Protein AF-A0A521B0H2-F1 (afdb_monomer)

Sequence (520 aa):
MITGFISCTPTTQNNRTFANNPVVAHRGAWKKYKLPQNSIASLKHAIELNCTGAEFDVRITADSVLIVTHDKDYHDLLIVETTYQELAKHKLANGELLPTLKDYLLAGMENNKGTGLVCEIKPTRNKELNLKMAEKTIQLVKELKAEPYIHSYISFGYDILKKIVEIDATAKTQYLNGNKTPQQLKEDGIWGLDYHFNIFKRNPEWIKSAKDLGLSLNAWTVNKPDDMDWLLANDFDYITTDEPELLFTRIAASPVKDGYKLVWSDEFNYRGKPDSTKWGYAYGFIANREDQYYTDSLKNVRVQGGHLIIETHKEEIANKDYGNPDLLKKSWMKYAAERKTAAYTSGRVNTKNLASWKYGRIEVRAKLPRGVGLWPAIWMLGDNRKEVGWPECGEIDIMEHVGFNPDSVFATIHTKAYNHMKGTHKGKKIFIDRPYDTFNVFALEWTPEKMDFLLNGIVYNQILNENKTTAEWPFDQKFYLIINTAVGGMLGGKKGIDNSVFPQQMLVDYVRVFQKENDF

Mean predicted aligned error: 5.27 Å

InterPro domains:
  IPR000757 Beta-glucanase-like, N-terminal domain [PF00722] (339-492)
  IPR000757 Beta-glucanase-like, N-terminal domain [PS51762] (234-519)
  IPR013320 Concanavalin A-like lectin/glucanase domain superfamily [SSF49899] (254-518)
  IPR017946 PLC-like phosphodiesterase, TIM beta/alpha-barrel domain superfamily [G3DSA:3.20.20.190] (20-251)
  IPR017946 PLC-like phosphodiesterase, TIM beta/alpha-barrel domain superfamily [SSF51695] (23-247)
  IPR030395 Glycerophosphodiester phosphodiesterase domain [PF03009] (26-245)
  IPR030395 Glycerophosphodiester phosphodiesterase domain [PS51704] (21-251)
  IPR050546 Glycosyl Hydrolase Family 16 [PTHR10963] (254-516)

Nearest PDB structures (foldseek):
  7wwc-assembly1_A  TM=9.677E-01  e=1.174E-65  Pedobacter sp.
  6xof-assembly1_A  TM=9.248E-01  e=3.982E-33  uncultured bacterium
  6xqf-assembly1_A  TM=9.145E-01  e=1.123E-32  uncultured bacterium
  2hyk-assembly1_A  TM=9.112E-01  e=6.038E-27  Nocardiopsis sp. F96
  6t2r-assembly1_AAA  TM=8.942E-01  e=4.310E-23  Bacteroides caccae

pLDDT: mean 95.18, std 10.18, range [31.7, 98.94]

Foldseek 3Di:
DDDDDDDDDPPPPPQAAAQQDQEEAQLALCDVVVFDRVDLVSLVVCLVVSGQEYEWEWDAACVGFIFTDDDCAAPNHRRVDHDLVVQQVDAGPVRHGGGTPLNSLVSLVPPGRHYAYEYEYEDDPDLVVLLVRLVVNVVSCVVVVSVSRHPAYEYCDPSSQLSNCVVPVPGAYEYEDLPDALVRCLVSSHQAYAYALVSCVVVVVSLVVNVVSNHAFEHDADEDLVSLLVCVQSPHSHYYYNCSVVSVVSCVLHCVVVQWHFDDKDQLPDWFAPDPLAKDWDAFDDAQLFQATEDRDCQQFIRDDRWTKGKKFQDKDAQPLAPPPVQCVPPRRVSRRPDRIGRMYITKMKRQVNDWFAFFKKKWWKQDWAWQQKKWWKKKWANCCVPPNPPLRKIWTLWIDANVCPFKIKTWIGFLQADVVVPRIDMDMDGHDNSNPDIWMWMWGDDLFWIFTDINSDGDDIDGPVPVDSRRPVRRHIIMIMTIMTGAGPPNCPPHTDNVRPTIIMIISMITTIDHPVRD

Secondary structure (DSSP, 8-state):
---------------PPPPSS-EEETTSS-TTTTPPTT-HHHHHHHHHTT-SEEEEEEEE-TT--EEE-SSSEETTEEGGGS-HHHHTTS--TTS----BHHHHHHHHHTT-SS-EEEEEE---S-HHHHHHHHHHHHHHHHHHT-GGGEEEEEES-HHHHHHHHHH-TTS-EEE-SS-S-HHHHHHTT--EEEEEHHHHHH-THHHHHHHHTT-EEEEE---SHHHHHHHHHTT-S-EEES-HHHHHHHHHHSGGGGT-EEEEEE---S-BS--TTT-EE--B--STTBSEEE---TTTEEEETTEEEEEEEEEEEE-TTTT-HHHHT-TTTHHHHH-SEEEEEE-EEE-TTT--BSSEEEEEEEEPPPSTTEEEEEEEEETTHHHH-TTTT-EEEEEE--TTSTTEEEEEEE-SSS-GGGT--EEEEEE-S-TTTS-EEEEEEE-SSEEEEEETTEEEEEEE--S--TTT-TTSS-EEEEEEEEEBHHHHTBTB--GGG-SEEEEEEEEEEEE-GGG-

Organism: Saccharicrinis carchari (NCBI:txid1168039)

Radius of gyration: 29.37 Å; Cα contacts (8 Å, |Δi|>4): 1249; chains: 1; bounding box: 71×37×113 Å

Solvent-accessible surface area (backbone atoms only — not comparable to full-atom values): 26850 Å² total; per-residue (Å²): 138,86,83,79,83,83,79,80,74,79,80,75,76,72,80,65,62,57,30,97,54,39,38,23,13,44,26,6,43,10,61,92,74,71,44,47,66,39,32,68,68,6,39,51,44,17,44,75,70,47,21,21,21,25,28,36,32,34,40,53,23,52,74,70,47,51,28,35,40,82,63,72,46,58,95,90,38,49,33,63,78,34,43,59,76,65,55,44,72,52,54,44,91,84,68,45,60,60,36,36,44,67,58,47,53,53,57,57,59,55,94,50,79,25,34,16,37,28,41,28,48,62,63,62,96,46,64,70,58,32,47,50,49,38,52,52,49,56,49,51,34,58,76,69,66,39,61,72,44,50,56,32,41,32,27,69,32,65,68,32,51,49,48,42,38,72,78,36,77,82,56,42,26,27,43,35,73,67,86,68,55,52,68,59,35,56,76,70,67,40,40,24,43,33,22,46,50,69,56,45,73,76,38,58,66,48,58,57,49,20,56,78,70,72,33,46,40,34,28,36,78,50,76,47,70,72,59,46,53,51,41,56,54,68,67,47,61,32,41,27,12,57,43,50,70,57,50,54,53,48,49,75,72,37,63,51,72,79,56,35,38,65,76,48,74,47,57,34,82,51,76,46,68,65,58,71,79,55,38,43,74,46,72,42,55,82,58,69,74,38,48,30,28,27,38,78,47,69,78,16,27,25,20,52,93,39,16,38,37,35,25,32,38,77,42,82,43,80,37,89,44,40,70,34,68,74,37,54,72,34,82,92,43,21,69,44,14,72,35,65,54,26,61,21,35,12,18,31,42,25,15,69,100,57,48,64,46,41,61,26,36,45,39,37,32,33,23,41,53,66,36,35,8,32,26,42,38,38,31,33,37,27,69,54,33,89,80,65,29,86,41,51,20,26,36,42,35,50,35,37,37,33,30,80,48,70,47,42,38,36,32,39,40,32,20,62,62,20,21,73,94,79,72,44,44,55,65,44,71,47,83,42,81,60,42,61,82,40,76,43,37,40,24,35,40,34,53,94,58,35,37,38,32,25,53,72,86,42,74,76,37,76,47,69,51,81,80,79,36,60,47,71,48,40,60,96,46,45,30,20,48,37,42,38,48,48,32,30,26,79,64,22,24,74,84,42,66,53,77,83,50,55,66,33,45,34,38,32,44,35,40,43,33,27,34,40,88,87,53,113

Structure (mmCIF, N/CA/C/O backbone):
data_AF-A0A521B0H2-F1
#
_entry.id   AF-A0A521B0H2-F1
#
loop_
_atom_site.group_PDB
_atom_site.id
_atom_site.type_symbol
_atom_site.label_atom_id
_atom_site.label_alt_id
_atom_site.label_comp_id
_atom_site.label_asym_id
_atom_site.label_entity_id
_atom_site.label_seq_id
_atom_site.pdbx_PDB_ins_code
_atom_site.Cartn_x
_atom_site.Cartn_y
_atom_site.Cartn_z
_atom_site.occupancy
_atom_site.B_iso_or_equiv
_atom_site.auth_seq_id
_atom_site.auth_comp_id
_atom_site.auth_asym_id
_atom_site.auth_atom_id
_atom_site.pdbx_PDB_model_num
ATOM 1 N N . MET A 1 1 ? 5.768 0.826 73.396 1.00 37.94 1 MET A N 1
ATOM 2 C CA . MET A 1 1 ? 5.661 1.361 72.023 1.00 37.94 1 MET A CA 1
ATOM 3 C C . MET A 1 1 ? 5.958 0.226 71.065 1.00 37.94 1 MET A C 1
ATOM 5 O O . MET A 1 1 ? 7.092 -0.224 71.024 1.00 37.94 1 MET A O 1
ATOM 9 N N . ILE A 1 2 ? 4.935 -0.290 70.386 1.00 34.56 2 ILE A N 1
ATOM 10 C CA . ILE A 1 2 ? 5.081 -1.297 69.331 1.00 34.56 2 ILE A CA 1
ATOM 11 C C . ILE A 1 2 ? 5.014 -0.519 68.019 1.00 34.56 2 ILE A C 1
ATOM 13 O O . ILE A 1 2 ? 3.960 -0.003 67.657 1.00 34.56 2 ILE A O 1
ATOM 17 N N . THR A 1 3 ? 6.155 -0.350 67.361 1.00 35.28 3 THR A N 1
ATOM 18 C CA . THR A 1 3 ? 6.260 0.280 66.044 1.00 35.28 3 THR A CA 1
ATOM 19 C C . THR A 1 3 ? 6.033 -0.784 64.975 1.00 35.28 3 THR A C 1
ATOM 21 O O . THR A 1 3 ? 6.891 -1.625 64.720 1.00 35.28 3 THR A O 1
ATOM 24 N N . GLY A 1 4 ? 4.840 -0.775 64.378 1.00 31.70 4 GLY A N 1
ATOM 25 C CA . GLY A 1 4 ? 4.515 -1.593 63.213 1.00 31.70 4 GLY A CA 1
ATOM 26 C C . GLY A 1 4 ? 5.148 -1.010 61.951 1.00 31.70 4 GLY A C 1
ATOM 27 O O . GLY A 1 4 ? 4.923 0.153 61.622 1.00 31.70 4 GLY A O 1
ATOM 28 N N . PHE A 1 5 ? 5.931 -1.820 61.241 1.00 34.66 5 PHE A N 1
ATOM 29 C CA . PHE A 1 5 ? 6.388 -1.507 59.891 1.00 34.66 5 PHE A CA 1
ATOM 30 C C . PHE A 1 5 ? 5.260 -1.806 58.900 1.00 34.66 5 PHE A C 1
ATOM 32 O O . PHE A 1 5 ? 4.890 -2.961 58.694 1.00 34.66 5 PHE A O 1
ATOM 39 N N . ILE A 1 6 ? 4.717 -0.759 58.281 1.00 38.28 6 ILE A N 1
ATOM 40 C CA . ILE A 1 6 ? 3.845 -0.879 57.113 1.00 38.28 6 ILE A CA 1
ATOM 41 C C . ILE A 1 6 ? 4.751 -1.188 55.918 1.00 38.28 6 ILE A C 1
ATOM 43 O O . ILE A 1 6 ? 5.475 -0.323 55.429 1.00 38.28 6 ILE A O 1
ATOM 47 N N . SER A 1 7 ? 4.741 -2.443 55.474 1.00 32.25 7 SER A N 1
ATOM 48 C CA . SER A 1 7 ? 5.319 -2.836 54.191 1.00 32.25 7 SER A CA 1
ATOM 49 C C . SER A 1 7 ? 4.354 -2.411 53.082 1.00 32.25 7 SER A C 1
ATOM 51 O O . SER A 1 7 ? 3.336 -3.061 52.850 1.00 32.25 7 SER A O 1
ATOM 53 N N . CYS A 1 8 ? 4.653 -1.297 52.410 1.00 38.31 8 CYS A N 1
ATOM 54 C CA . CYS A 1 8 ? 4.081 -1.017 51.096 1.00 38.31 8 CYS A CA 1
ATOM 55 C C . CYS A 1 8 ? 4.701 -2.001 50.102 1.00 38.31 8 CYS A C 1
ATOM 57 O O . CYS A 1 8 ? 5.859 -1.863 49.711 1.00 38.31 8 CYS A O 1
ATOM 59 N N . THR A 1 9 ? 3.932 -3.008 49.705 1.00 36.78 9 THR A N 1
ATOM 60 C CA . THR A 1 9 ? 4.243 -3.809 48.524 1.00 36.78 9 THR A CA 1
ATOM 61 C C . THR A 1 9 ? 4.000 -2.940 47.286 1.00 36.78 9 THR A C 1
ATOM 63 O O . THR A 1 9 ? 2.923 -2.355 47.166 1.00 36.78 9 THR A O 1
ATOM 66 N N . PRO A 1 10 ? 4.967 -2.806 46.362 1.00 40.50 10 PRO A N 1
ATOM 67 C CA . PRO A 1 10 ? 4.698 -2.174 45.083 1.00 40.50 10 PRO A CA 1
ATOM 68 C C . PRO A 1 10 ? 3.719 -3.073 44.325 1.00 40.50 10 PRO A C 1
ATOM 70 O O . PRO A 1 10 ? 3.994 -4.250 44.088 1.00 40.50 10 PRO A O 1
ATOM 73 N N . THR A 1 11 ? 2.557 -2.530 43.969 1.00 37.88 11 THR A N 1
ATOM 74 C CA . THR A 1 11 ? 1.654 -3.140 42.997 1.00 37.88 11 THR A CA 1
ATOM 75 C C . THR A 1 11 ? 2.430 -3.297 41.698 1.00 37.88 11 THR A C 1
ATOM 77 O O . THR A 1 11 ? 2.681 -2.332 40.980 1.00 37.88 11 THR A O 1
ATOM 80 N N . THR A 1 12 ? 2.848 -4.522 41.396 1.00 39.00 12 THR A N 1
ATOM 81 C CA . THR A 1 12 ? 3.334 -4.888 40.073 1.00 39.00 12 THR A CA 1
ATOM 82 C C . THR A 1 12 ? 2.192 -4.620 39.099 1.00 39.00 12 THR A C 1
ATOM 84 O O . THR A 1 12 ? 1.225 -5.383 39.049 1.00 39.00 12 THR A O 1
ATOM 87 N N . GLN A 1 13 ? 2.258 -3.510 38.364 1.00 46.47 13 GLN A N 1
ATOM 88 C CA . GLN A 1 13 ? 1.492 -3.346 37.137 1.00 46.47 13 GLN A CA 1
ATOM 89 C C . GLN A 1 13 ? 1.837 -4.551 36.260 1.00 46.47 13 GLN A C 1
ATOM 91 O O . GLN A 1 13 ? 2.956 -4.669 35.761 1.00 46.47 13 GLN A O 1
ATOM 96 N N . ASN A 1 14 ? 0.904 -5.497 36.145 1.00 48.44 14 ASN A N 1
ATOM 97 C CA . ASN A 1 14 ? 0.989 -6.567 35.164 1.00 48.44 14 ASN A CA 1
ATOM 98 C C . ASN A 1 14 ? 0.938 -5.896 33.789 1.00 48.44 14 ASN A C 1
ATOM 100 O O . ASN A 1 14 ? -0.146 -5.658 33.259 1.00 48.44 14 ASN A O 1
ATOM 104 N N . ASN A 1 15 ? 2.102 -5.543 33.242 1.00 62.94 15 ASN A N 1
ATOM 105 C CA . ASN A 1 15 ? 2.231 -5.006 31.894 1.00 62.94 15 ASN A CA 1
ATOM 106 C C . ASN A 1 15 ? 1.891 -6.123 30.908 1.00 62.94 15 ASN A C 1
ATOM 108 O O . ASN A 1 15 ? 2.761 -6.856 30.438 1.00 62.94 15 ASN A O 1
ATOM 112 N N . ARG A 1 16 ? 0.592 -6.289 30.650 1.00 86.06 16 ARG A N 1
ATOM 113 C CA . ARG A 1 16 ? 0.080 -7.159 29.600 1.00 86.06 16 ARG A CA 1
ATOM 114 C C . ARG A 1 16 ? 0.576 -6.624 28.261 1.00 86.06 16 ARG A C 1
ATOM 116 O O . ARG A 1 16 ? 0.457 -5.435 27.978 1.00 86.06 16 ARG A O 1
ATOM 123 N N . THR A 1 17 ? 1.116 -7.509 27.439 1.00 90.81 17 THR A N 1
ATOM 124 C CA . THR A 1 17 ? 1.479 -7.206 26.057 1.00 90.81 17 THR A CA 1
ATOM 125 C C . THR A 1 17 ? 0.397 -7.733 25.121 1.00 90.81 17 THR A C 1
ATOM 127 O O . THR A 1 17 ? -0.136 -8.825 25.322 1.00 90.81 17 THR A O 1
ATOM 130 N N . PHE A 1 18 ? 0.043 -6.940 24.110 1.00 96.88 18 PHE A N 1
ATOM 131 C CA . PHE A 1 18 ? -0.877 -7.376 23.063 1.00 96.88 18 PHE A CA 1
ATOM 132 C C . PHE A 1 18 ? -0.144 -8.176 21.984 1.00 96.88 18 PHE A C 1
ATOM 134 O O . PHE A 1 18 ? 1.089 -8.202 21.931 1.00 96.88 18 PHE A O 1
ATOM 141 N N . ALA A 1 19 ? -0.907 -8.863 21.137 1.00 97.44 19 ALA A N 1
ATOM 142 C CA . ALA A 1 19 ? -0.367 -9.669 20.058 1.00 97.44 19 ALA A CA 1
ATOM 143 C C . ALA A 1 19 ? 0.476 -8.804 19.108 1.00 97.44 19 ALA A C 1
ATOM 145 O O . ALA A 1 19 ? 0.102 -7.683 18.763 1.00 97.44 19 ALA A O 1
ATOM 146 N N . ASN A 1 20 ? 1.620 -9.339 18.677 1.00 95.94 20 ASN A N 1
ATOM 147 C CA . ASN A 1 20 ? 2.580 -8.613 17.847 1.00 95.94 20 ASN A CA 1
ATOM 148 C C . ASN A 1 20 ? 2.198 -8.668 16.358 1.00 95.94 20 ASN A C 1
ATOM 150 O O . ASN A 1 20 ? 2.823 -9.374 15.567 1.00 95.94 20 ASN A O 1
ATOM 154 N N . ASN A 1 21 ? 1.108 -8.001 15.996 1.00 97.62 21 ASN A N 1
ATOM 155 C CA . ASN A 1 21 ? 0.643 -7.821 14.622 1.00 97.62 21 ASN A CA 1
ATOM 156 C C . ASN A 1 21 ? -0.171 -6.521 14.521 1.00 97.62 21 ASN A C 1
ATOM 158 O O . ASN A 1 21 ? -0.636 -6.046 15.549 1.00 97.62 21 ASN A O 1
ATOM 162 N N . PRO A 1 22 ? -0.396 -5.959 13.323 1.00 98.38 22 PRO A N 1
ATOM 163 C CA . PRO A 1 22 ? -1.164 -4.722 13.188 1.00 98.38 22 PRO A CA 1
ATOM 164 C C . PRO A 1 22 ? -2.688 -4.936 13.113 1.00 98.38 22 PRO A C 1
ATOM 166 O O . PRO A 1 22 ? -3.421 -4.005 12.800 1.00 98.38 22 PRO A O 1
ATOM 169 N N . VAL A 1 23 ? -3.212 -6.150 13.317 1.00 98.88 23 VAL A N 1
ATOM 170 C CA . VAL A 1 23 ? -4.608 -6.469 12.968 1.00 98.88 23 VAL A CA 1
ATOM 171 C C . VAL A 1 23 ? -5.577 -6.020 14.059 1.00 98.88 23 VAL A C 1
ATOM 173 O O . VAL A 1 23 ? -5.600 -6.601 15.148 1.00 98.88 23 VAL A O 1
ATOM 176 N N . VAL A 1 24 ? -6.438 -5.054 13.736 1.00 98.94 24 VAL A N 1
ATOM 177 C CA . VAL A 1 24 ? -7.597 -4.679 14.555 1.00 98.94 24 VAL A CA 1
ATOM 178 C C . VAL A 1 24 ? -8.874 -5.161 13.861 1.00 98.94 24 VAL A C 1
ATOM 180 O O . VAL A 1 24 ? -9.204 -4.725 12.757 1.00 98.94 24 VAL A O 1
ATOM 183 N N . ALA A 1 25 ? -9.596 -6.089 14.487 1.00 98.88 25 ALA A N 1
ATOM 184 C CA . ALA A 1 25 ? -10.850 -6.611 13.949 1.00 98.88 25 ALA A CA 1
ATOM 185 C C . ALA A 1 25 ? -11.993 -5.615 14.210 1.00 98.88 25 ALA A C 1
ATOM 187 O O . ALA A 1 25 ? -12.415 -5.451 15.356 1.00 98.88 25 ALA A O 1
ATOM 188 N N . HIS A 1 26 ? -12.477 -4.951 13.159 1.00 98.88 26 HIS A N 1
ATOM 189 C CA . HIS A 1 26 ? -13.553 -3.956 13.217 1.00 98.88 26 HIS A CA 1
ATOM 190 C C . HIS A 1 26 ? -14.870 -4.618 13.634 1.00 98.88 26 HIS A C 1
ATOM 192 O O . HIS A 1 26 ? -15.390 -5.477 12.918 1.00 98.88 26 HIS A O 1
ATOM 198 N N . ARG A 1 27 ? -15.410 -4.227 14.794 1.00 98.81 27 ARG A N 1
ATOM 199 C CA . ARG A 1 27 ? -16.610 -4.809 15.427 1.00 98.81 27 ARG A CA 1
ATOM 200 C C . ARG A 1 27 ? -16.477 -6.310 15.712 1.00 98.81 27 ARG A C 1
ATOM 202 O O . ARG A 1 27 ? -17.464 -7.061 15.664 1.00 98.81 27 ARG A O 1
ATOM 209 N N . GLY A 1 28 ? -15.248 -6.755 15.981 1.00 98.75 28 GLY A N 1
ATOM 210 C CA . GLY A 1 28 ? -14.848 -8.159 16.103 1.00 98.75 28 GLY A CA 1
ATOM 211 C C . GLY A 1 28 ? -14.683 -8.878 14.755 1.00 98.75 28 GLY A C 1
ATOM 212 O O . GLY A 1 28 ? -14.897 -8.320 13.685 1.00 98.75 28 GLY A O 1
ATOM 213 N N . ALA A 1 29 ? -14.303 -10.156 14.777 1.00 98.62 29 ALA A N 1
ATOM 214 C CA . ALA A 1 29 ? -14.132 -10.962 13.567 1.00 98.62 29 ALA A CA 1
ATOM 215 C C . ALA A 1 29 ? -15.486 -11.527 13.105 1.00 98.62 29 ALA A C 1
ATOM 217 O O . ALA A 1 29 ? -15.819 -12.686 13.344 1.00 98.62 29 ALA A O 1
ATOM 218 N N . TRP A 1 30 ? -16.316 -10.681 12.494 1.00 98.75 30 TRP A N 1
ATOM 219 C CA . TRP A 1 30 ? -17.711 -11.021 12.192 1.00 98.75 30 TRP A CA 1
ATOM 220 C C . TRP A 1 30 ? -17.919 -11.564 10.771 1.00 98.75 30 TRP A C 1
ATOM 222 O O . TRP A 1 30 ? -18.727 -12.472 10.562 1.00 98.75 30 TRP A O 1
ATOM 232 N N . LYS A 1 31 ? -17.193 -11.030 9.781 1.00 98.50 31 LYS A N 1
ATOM 233 C CA . LYS A 1 31 ? -17.548 -11.173 8.362 1.00 98.50 31 LYS A CA 1
ATOM 234 C C . LYS A 1 31 ? -17.393 -12.594 7.830 1.00 98.50 31 LYS A C 1
ATOM 236 O O . LYS A 1 31 ? -18.347 -13.148 7.283 1.00 98.50 31 LYS A O 1
ATOM 241 N N . LYS A 1 32 ? -16.224 -13.211 8.025 1.00 97.75 32 LYS A N 1
ATOM 242 C CA . LYS A 1 32 ? -15.950 -14.588 7.577 1.00 97.75 32 LYS A CA 1
ATOM 243 C C . LYS A 1 32 ? -16.881 -15.607 8.237 1.00 97.75 32 LYS A C 1
ATOM 245 O O . LYS A 1 32 ? -17.351 -16.534 7.578 1.00 97.75 32 LYS A O 1
ATOM 250 N N . TYR A 1 33 ? -17.169 -15.408 9.521 1.00 96.81 33 TYR A N 1
ATOM 251 C CA . TYR A 1 33 ? -17.994 -16.306 10.333 1.00 96.81 33 TYR A CA 1
ATOM 252 C C . TYR A 1 33 ? -19.496 -16.003 10.248 1.00 96.81 33 TYR A C 1
ATOM 254 O O . TYR A 1 33 ? -20.296 -16.747 10.810 1.00 96.81 33 TYR A O 1
ATOM 262 N N . LYS A 1 34 ? -19.894 -14.949 9.518 1.00 98.06 34 LYS A N 1
ATOM 263 C CA . LYS A 1 34 ? -21.288 -14.492 9.370 1.00 98.06 34 LYS A CA 1
ATOM 264 C C . LYS A 1 34 ? -21.967 -14.230 10.718 1.00 98.06 34 LYS A C 1
ATOM 266 O O . LYS A 1 34 ? -23.128 -14.583 10.923 1.00 98.06 34 LYS A O 1
ATOM 271 N N . LEU A 1 35 ? -21.226 -13.622 11.635 1.00 98.38 35 LEU A N 1
ATOM 272 C CA . LEU A 1 35 ? -21.714 -13.258 12.960 1.00 98.38 35 LEU A CA 1
ATOM 273 C C . LEU A 1 35 ? -22.260 -11.829 12.961 1.00 98.38 35 LEU A C 1
ATOM 275 O O . LEU A 1 35 ? -21.905 -11.035 12.084 1.00 98.38 35 LEU A O 1
ATOM 279 N N . PRO A 1 36 ? -23.103 -11.468 13.940 1.00 98.31 36 PRO A N 1
ATOM 280 C CA . PRO A 1 36 ? -23.457 -10.075 14.150 1.00 98.31 36 PRO A CA 1
ATOM 281 C C . PRO A 1 36 ? -22.204 -9.261 14.500 1.00 98.31 36 PRO A C 1
ATOM 283 O O . PRO A 1 36 ? -21.354 -9.703 15.275 1.00 98.31 36 PRO A O 1
ATOM 286 N N . GLN A 1 37 ? -22.098 -8.062 13.936 1.00 98.56 37 GLN A N 1
ATOM 287 C CA . GLN A 1 37 ? -21.122 -7.065 14.378 1.00 98.56 37 GLN A CA 1
ATOM 288 C C . GLN A 1 37 ? -21.351 -6.730 15.854 1.00 98.56 37 GLN A C 1
ATOM 290 O O . GLN A 1 37 ? -22.493 -6.794 16.313 1.00 98.56 37 GLN A O 1
ATOM 295 N N . ASN A 1 38 ? -20.297 -6.327 16.573 1.00 98.69 38 ASN A N 1
ATOM 296 C CA . ASN A 1 38 ? -20.405 -5.899 17.974 1.00 98.69 38 ASN A CA 1
ATOM 297 C C . ASN A 1 38 ? -20.991 -6.989 18.901 1.00 98.69 38 ASN A C 1
ATOM 299 O O . ASN A 1 38 ? -21.592 -6.682 19.928 1.00 98.69 38 ASN A O 1
ATOM 303 N N . SER A 1 39 ? -20.830 -8.269 18.543 1.00 98.81 39 SER A N 1
ATOM 304 C CA . SER A 1 39 ? -21.306 -9.410 19.333 1.00 98.81 39 SER A CA 1
ATOM 305 C C . SER A 1 39 ? -20.194 -10.012 20.184 1.00 98.81 39 SER A C 1
ATOM 307 O O . SER A 1 39 ? -19.004 -9.879 19.887 1.00 98.81 39 SER A O 1
ATOM 309 N N . ILE A 1 40 ? -20.575 -10.743 21.229 1.00 98.81 40 ILE A N 1
ATOM 310 C CA . ILE A 1 40 ? -19.618 -11.514 22.025 1.00 98.81 40 ILE A CA 1
ATOM 311 C C . ILE A 1 40 ? -18.984 -12.611 21.164 1.00 98.81 40 ILE A C 1
ATOM 313 O O . ILE A 1 40 ? -17.792 -12.890 21.303 1.00 98.81 40 ILE A O 1
ATOM 317 N N . ALA A 1 41 ? -19.740 -13.216 20.242 1.00 98.75 41 ALA A N 1
ATOM 318 C CA . ALA A 1 41 ? -19.190 -14.184 19.299 1.00 98.75 41 ALA A CA 1
ATOM 319 C C . ALA A 1 41 ? -18.118 -13.572 18.377 1.00 98.75 41 ALA A C 1
ATOM 321 O O . ALA A 1 41 ? -17.052 -14.170 18.219 1.00 98.75 41 ALA A O 1
ATOM 322 N N . SER A 1 42 ? -18.347 -12.386 17.794 1.00 98.81 42 SER A N 1
ATOM 323 C CA . SER A 1 42 ? -17.341 -11.750 16.926 1.00 98.81 42 SER A CA 1
ATOM 324 C C . SER A 1 42 ? -16.090 -11.338 17.710 1.00 98.81 42 SER A C 1
ATOM 326 O O . SER A 1 42 ? -14.974 -11.493 17.203 1.00 98.81 42 SER A O 1
ATOM 328 N N . LEU A 1 43 ? -16.243 -10.892 18.962 1.00 98.88 43 LEU A N 1
ATOM 329 C CA . LEU A 1 43 ? -15.128 -10.653 19.883 1.00 98.88 43 LEU A CA 1
ATOM 330 C C . LEU A 1 43 ? -14.303 -11.921 20.125 1.00 98.88 43 LEU A C 1
ATOM 332 O O . LEU A 1 43 ? -13.080 -11.898 19.986 1.00 98.88 43 LEU A O 1
ATOM 336 N N . LYS A 1 44 ? -14.962 -13.035 20.462 1.00 98.69 44 LYS A N 1
ATOM 337 C CA . LYS A 1 44 ? -14.288 -14.311 20.744 1.00 98.69 44 LYS A CA 1
ATOM 338 C C . LYS A 1 44 ? -13.473 -14.799 19.551 1.00 98.69 44 LYS A C 1
ATOM 340 O O . LYS A 1 44 ? -12.325 -15.187 19.738 1.00 98.69 44 LYS A O 1
ATOM 345 N N . HIS A 1 45 ? -13.985 -14.673 18.329 1.00 98.56 45 HIS A N 1
ATOM 346 C CA . HIS A 1 45 ? -13.195 -15.022 17.147 1.00 98.56 45 HIS A CA 1
ATOM 347 C C . HIS A 1 45 ? -12.017 -14.075 16.892 1.00 98.56 45 HIS A C 1
ATOM 349 O O . HIS A 1 45 ? -10.970 -14.533 16.444 1.00 98.56 45 HIS A O 1
ATOM 355 N N . ALA A 1 46 ? -12.125 -12.780 17.205 1.00 98.75 46 ALA A N 1
ATOM 356 C CA . ALA A 1 46 ? -10.968 -11.882 17.129 1.00 98.75 46 ALA A CA 1
ATOM 357 C C . ALA A 1 46 ? -9.866 -12.289 18.130 1.00 98.75 46 ALA A C 1
ATOM 359 O O . ALA A 1 46 ? -8.681 -12.247 17.793 1.00 98.75 46 ALA A O 1
ATOM 360 N N . ILE A 1 47 ? -10.261 -12.747 19.327 1.00 98.69 47 ILE A N 1
ATOM 361 C CA . ILE A 1 47 ? -9.353 -13.303 20.343 1.00 98.69 47 ILE A CA 1
ATOM 362 C C . ILE A 1 47 ? -8.713 -14.611 19.855 1.00 98.69 47 ILE A C 1
ATOM 364 O O . ILE A 1 47 ? -7.502 -14.786 19.979 1.00 98.69 47 ILE A O 1
ATOM 368 N N . GLU A 1 48 ? -9.494 -15.520 19.269 1.00 98.12 48 GLU A N 1
ATOM 369 C CA . GLU A 1 48 ? -9.000 -16.788 18.707 1.00 98.12 48 GLU A CA 1
ATOM 370 C C . GLU A 1 48 ? -8.013 -16.576 17.553 1.00 98.12 48 GLU A C 1
ATOM 372 O O . GLU A 1 48 ? -7.005 -17.278 17.463 1.00 98.12 48 GLU A O 1
ATOM 377 N N . LEU A 1 49 ? -8.268 -15.583 16.695 1.00 98.00 49 LEU A N 1
ATOM 378 C CA . LEU A 1 49 ? -7.355 -15.166 15.627 1.00 98.00 49 LEU A CA 1
ATOM 379 C C . LEU A 1 49 ? -6.092 -14.475 16.157 1.00 98.00 49 LEU A C 1
ATOM 381 O O . LEU A 1 49 ? -5.161 -14.241 15.386 1.00 98.00 49 LEU A O 1
ATOM 385 N N . ASN A 1 50 ? -6.047 -14.154 17.454 1.00 97.88 50 ASN A N 1
ATOM 386 C CA . ASN A 1 50 ? -4.957 -13.432 18.098 1.00 97.88 50 ASN A CA 1
ATOM 387 C C . ASN A 1 50 ? -4.673 -12.083 17.406 1.00 97.88 50 ASN A C 1
ATOM 389 O O . ASN A 1 50 ? -3.517 -11.688 17.217 1.00 97.88 50 ASN A O 1
ATOM 393 N N . CYS A 1 51 ? -5.737 -11.379 17.004 1.00 98.69 51 CYS A N 1
ATOM 394 C CA . CYS A 1 51 ? -5.659 -9.988 16.560 1.00 98.69 51 CYS A CA 1
ATOM 395 C C . CYS A 1 51 ? -5.050 -9.129 17.677 1.00 98.69 51 CYS A C 1
ATOM 397 O O . CYS A 1 51 ? -5.289 -9.403 18.854 1.00 98.69 51 CYS A O 1
ATOM 399 N N . THR A 1 52 ? -4.287 -8.085 17.346 1.00 98.62 52 THR A N 1
ATOM 400 C CA . THR A 1 52 ? -3.787 -7.156 18.377 1.00 98.62 52 THR A CA 1
ATOM 401 C C . THR A 1 52 ? -4.914 -6.357 19.020 1.00 98.62 52 THR A C 1
ATOM 403 O O . THR A 1 52 ? -4.864 -6.077 20.217 1.00 98.62 52 THR A O 1
ATOM 406 N N . GLY A 1 53 ? -5.977 -6.077 18.259 1.00 98.69 53 GLY A N 1
ATOM 407 C CA . GLY A 1 53 ? -7.172 -5.401 18.746 1.00 98.69 53 GLY A CA 1
ATOM 408 C C . GLY A 1 53 ? -8.468 -6.039 18.252 1.00 98.69 53 GLY A C 1
ATOM 409 O O . GLY A 1 53 ? -8.538 -6.573 17.145 1.00 98.69 53 GLY A O 1
ATOM 410 N N . ALA A 1 54 ? -9.512 -5.942 19.065 1.00 98.88 54 ALA A N 1
ATOM 411 C CA . ALA A 1 54 ? -10.899 -6.108 18.656 1.00 98.88 54 ALA A CA 1
ATOM 412 C C . ALA A 1 54 ? -11.623 -4.791 18.941 1.00 98.88 54 ALA A C 1
ATOM 414 O O . ALA A 1 54 ? -11.713 -4.370 20.097 1.00 98.88 54 ALA A O 1
ATOM 415 N N . GLU A 1 55 ? -12.076 -4.129 17.883 1.00 98.94 55 GLU A N 1
ATOM 416 C CA . GLU A 1 55 ? -12.813 -2.874 17.976 1.00 98.94 55 GLU A CA 1
ATOM 417 C C . GLU A 1 55 ? -14.296 -3.133 18.245 1.00 98.94 55 GLU A C 1
ATOM 419 O O . GLU A 1 55 ? -14.829 -4.183 17.870 1.00 98.94 55 GLU A O 1
ATOM 424 N N . PHE A 1 56 ? -14.924 -2.218 18.984 1.00 98.94 56 PHE A N 1
ATOM 425 C CA . PHE A 1 56 ? -16.352 -2.227 19.266 1.00 98.94 56 PHE A CA 1
ATOM 426 C C . PHE A 1 56 ? -16.881 -0.832 19.616 1.00 98.94 56 PHE A C 1
ATOM 428 O O . PHE A 1 56 ? -16.177 0.004 20.188 1.00 98.94 56 PHE A O 1
ATOM 435 N N . ASP A 1 57 ? -18.171 -0.631 19.359 1.00 98.88 57 ASP A N 1
ATOM 436 C CA . ASP A 1 57 ? -18.847 0.658 19.489 1.00 98.88 57 ASP A CA 1
ATOM 437 C C . ASP A 1 57 ? -19.667 0.766 20.782 1.00 98.88 57 ASP A C 1
ATOM 439 O O . ASP A 1 57 ? -20.552 -0.046 21.029 1.00 98.88 57 ASP A O 1
ATOM 443 N N . VAL A 1 58 ? -19.463 1.815 21.573 1.00 98.88 58 VAL A N 1
ATOM 444 C CA . VAL A 1 58 ? -20.171 2.077 22.833 1.00 98.88 58 VAL A CA 1
ATOM 445 C C . VAL A 1 58 ? -21.181 3.207 22.678 1.00 98.88 58 VAL A C 1
ATOM 447 O O . VAL A 1 58 ? -20.859 4.311 22.220 1.00 98.88 58 VAL A O 1
ATOM 450 N N . ARG A 1 59 ? -22.405 2.951 23.145 1.00 98.56 59 ARG A N 1
ATOM 451 C CA . ARG A 1 59 ? -23.496 3.929 23.271 1.00 98.56 59 ARG A CA 1
ATOM 452 C C . ARG A 1 59 ? -24.141 3.863 24.649 1.00 98.56 59 ARG A C 1
ATOM 454 O O . ARG A 1 59 ? -23.925 2.918 25.401 1.00 98.56 59 ARG A O 1
ATOM 461 N N . ILE A 1 60 ? -24.953 4.868 24.968 1.00 98.19 60 ILE A N 1
ATOM 462 C CA . ILE A 1 60 ? -25.662 4.977 26.245 1.00 98.19 60 ILE A CA 1
ATOM 463 C C . ILE A 1 60 ? -27.177 5.044 26.037 1.00 98.19 60 ILE A C 1
ATOM 465 O O . ILE A 1 60 ? -27.655 5.801 25.191 1.00 98.19 60 ILE A O 1
ATOM 469 N N . THR A 1 61 ? -27.915 4.251 26.809 1.00 98.31 61 THR A N 1
ATOM 470 C CA . THR A 1 61 ? -29.384 4.193 26.807 1.00 98.31 61 THR A CA 1
ATOM 471 C C . THR A 1 61 ? -30.011 5.313 27.647 1.00 98.31 61 THR A C 1
ATOM 473 O O . THR A 1 61 ? -29.318 5.993 28.413 1.00 98.31 61 THR A O 1
ATOM 476 N N . ALA A 1 62 ? -31.336 5.483 27.569 1.00 97.62 62 ALA A N 1
ATOM 477 C CA . ALA A 1 62 ? -32.063 6.477 28.371 1.00 97.62 62 ALA A CA 1
ATOM 478 C C . ALA A 1 62 ? -31.919 6.264 29.890 1.00 97.62 62 ALA A C 1
ATOM 480 O O . ALA A 1 62 ? -31.798 7.221 30.655 1.00 97.62 62 ALA A O 1
ATOM 481 N N . ASP A 1 63 ? -31.860 5.007 30.332 1.00 97.75 63 ASP A N 1
ATOM 482 C CA . ASP A 1 63 ? -31.607 4.596 31.719 1.00 97.75 63 ASP A CA 1
ATOM 483 C C . ASP A 1 63 ? -30.107 4.525 32.070 1.00 97.75 63 ASP A C 1
ATOM 485 O O . ASP A 1 63 ? -29.720 3.975 33.099 1.00 97.75 63 ASP A O 1
ATOM 489 N N . SER A 1 64 ? -29.244 5.156 31.260 1.00 96.62 64 SER A N 1
ATOM 490 C CA . SER A 1 64 ? -27.800 5.300 31.499 1.00 96.62 64 SER A CA 1
ATOM 491 C C . SER A 1 64 ? -27.004 3.984 31.546 1.00 96.62 64 SER A C 1
ATOM 493 O O . SER A 1 64 ? -25.941 3.937 32.185 1.00 96.62 64 SER A O 1
ATOM 495 N N . VAL A 1 65 ? -27.488 2.945 30.859 1.00 98.38 65 VAL A N 1
ATOM 496 C CA . VAL A 1 65 ? -26.770 1.685 30.622 1.00 98.38 65 VAL A CA 1
ATOM 497 C C . VAL A 1 65 ? -25.870 1.851 29.399 1.00 98.38 65 VAL A C 1
ATOM 499 O O . VAL A 1 65 ? -26.299 2.347 28.359 1.00 98.38 65 VAL A O 1
ATOM 502 N N . LEU A 1 66 ? -24.604 1.451 29.526 1.00 98.75 66 LEU A N 1
ATOM 503 C CA . LEU A 1 66 ? -23.669 1.408 28.402 1.00 98.75 66 LEU A CA 1
ATOM 504 C C . LEU A 1 66 ? -23.856 0.099 27.635 1.00 98.75 66 LEU A C 1
ATOM 506 O O . LEU A 1 66 ? -23.823 -0.978 28.236 1.00 98.75 66 LEU A O 1
ATOM 510 N N . ILE A 1 67 ? -24.035 0.195 26.323 1.00 98.75 67 ILE A N 1
ATOM 511 C CA . ILE A 1 67 ? -24.284 -0.932 25.419 1.00 98.75 67 ILE A CA 1
ATOM 512 C C . ILE A 1 67 ? -23.303 -0.929 24.254 1.00 98.75 67 ILE A C 1
ATOM 514 O O . ILE A 1 67 ? -22.732 0.116 23.932 1.00 98.75 67 ILE A O 1
ATOM 518 N N . VAL A 1 68 ? -23.140 -2.091 23.624 1.00 98.75 68 VAL A N 1
ATOM 519 C CA . VAL A 1 68 ? -22.215 -2.288 22.507 1.00 98.75 68 VAL A CA 1
ATOM 520 C C . VAL A 1 68 ? -22.988 -2.391 21.193 1.00 98.75 68 VAL A C 1
ATOM 522 O O . VAL A 1 68 ? -23.628 -3.402 20.916 1.00 98.75 68 VAL A O 1
ATOM 525 N N . THR A 1 69 ? -23.000 -1.305 20.417 1.00 98.12 69 THR A N 1
ATOM 526 C CA . THR A 1 69 ? -23.676 -1.212 19.115 1.00 98.12 69 THR A CA 1
ATOM 527 C C . THR A 1 69 ? -23.242 0.026 18.323 1.00 98.12 69 THR A C 1
ATOM 529 O O . THR A 1 69 ? -23.023 1.106 18.879 1.00 98.12 69 THR A O 1
ATOM 532 N N . HIS A 1 70 ? -23.163 -0.123 16.999 1.00 97.75 70 HIS A N 1
ATOM 533 C CA . HIS A 1 70 ? -22.685 0.921 16.095 1.00 97.75 70 HIS A CA 1
ATOM 534 C C . HIS A 1 70 ? -23.707 2.038 15.880 1.00 97.75 70 HIS A C 1
ATOM 536 O O . HIS A 1 70 ? -23.382 3.224 16.003 1.00 97.75 70 HIS A O 1
ATOM 542 N N . ASP A 1 71 ? -24.937 1.681 15.516 1.00 96.75 71 ASP A N 1
ATOM 543 C CA . ASP A 1 71 ? -25.941 2.630 15.040 1.00 96.75 71 ASP A CA 1
ATOM 544 C C . ASP A 1 71 ? -26.610 3.367 16.197 1.00 96.75 71 ASP A C 1
ATOM 546 O O . ASP A 1 71 ? -26.616 2.907 17.333 1.00 96.75 71 ASP A O 1
ATOM 550 N N . LYS A 1 72 ? -27.121 4.573 15.928 1.00 96.81 72 LYS A N 1
ATOM 551 C CA . LYS A 1 72 ? -27.775 5.420 16.946 1.00 96.81 72 LYS A CA 1
ATOM 552 C C . LYS A 1 72 ? -29.131 4.863 17.395 1.00 96.81 72 LYS A C 1
ATOM 554 O O . LYS A 1 72 ? -29.659 5.292 18.421 1.00 96.81 72 LYS A O 1
ATOM 559 N N . ASP A 1 73 ? -29.685 3.966 16.597 1.00 96.69 73 ASP A N 1
ATOM 560 C CA . ASP A 1 73 ? -30.951 3.288 16.782 1.00 96.69 73 ASP A CA 1
ATOM 561 C C . ASP A 1 73 ? -30.740 1.775 16.673 1.00 96.69 73 ASP A C 1
ATOM 563 O O . ASP A 1 73 ? -29.751 1.305 16.109 1.00 96.69 73 ASP A O 1
ATOM 567 N N . TYR A 1 74 ? -31.642 1.016 17.283 1.00 96.31 74 TYR A N 1
ATOM 568 C CA . TYR A 1 74 ? -31.631 -0.440 17.261 1.00 96.31 74 TYR A CA 1
ATOM 569 C C . TYR A 1 74 ? -33.072 -0.926 17.133 1.00 96.31 74 TYR A C 1
ATOM 571 O O . TYR A 1 74 ? -33.884 -0.669 18.017 1.00 96.31 74 TYR A O 1
ATOM 579 N N . HIS A 1 75 ? -33.396 -1.584 16.015 1.00 94.88 75 HIS A N 1
ATOM 580 C CA . HIS A 1 75 ? -34.777 -1.929 15.645 1.00 94.88 75 HIS A CA 1
ATOM 581 C C . HIS A 1 75 ? -35.722 -0.713 15.649 1.00 94.88 75 HIS A C 1
ATOM 583 O O . HIS A 1 75 ? -36.776 -0.744 16.274 1.00 94.88 75 HIS A O 1
ATOM 589 N N . ASP A 1 76 ? -35.312 0.371 14.980 1.00 95.75 76 ASP A N 1
ATOM 590 C CA . ASP A 1 76 ? -36.044 1.646 14.885 1.00 95.75 76 ASP A CA 1
ATOM 591 C C . ASP A 1 76 ? -36.253 2.384 16.226 1.00 95.75 76 ASP A C 1
ATOM 593 O O . ASP A 1 76 ? -36.861 3.455 16.267 1.00 95.75 76 ASP A O 1
ATOM 597 N N . LEU A 1 77 ? -35.708 1.862 17.330 1.00 97.38 77 LEU A N 1
ATOM 598 C CA . LEU A 1 77 ? -35.732 2.502 18.641 1.00 97.38 77 LEU A CA 1
ATOM 599 C C . LEU A 1 77 ? -34.482 3.359 18.818 1.00 97.38 77 LEU A C 1
ATOM 601 O O . LEU A 1 77 ? -33.358 2.851 18.792 1.00 97.38 77 LEU A O 1
ATOM 605 N N . LEU A 1 78 ? -34.660 4.665 19.033 1.00 97.62 78 LEU A N 1
ATOM 606 C CA . LEU A 1 78 ? -33.536 5.554 19.304 1.00 97.62 78 LEU A CA 1
ATOM 607 C C . LEU A 1 78 ? -32.932 5.212 20.671 1.00 97.62 78 LEU A C 1
ATOM 609 O O . LEU A 1 78 ? -33.595 5.316 21.704 1.00 97.62 78 LEU A O 1
ATOM 613 N N . ILE A 1 79 ? -31.652 4.839 20.683 1.00 97.94 79 ILE A N 1
ATOM 614 C CA . ILE A 1 79 ? -30.991 4.283 21.873 1.00 97.94 79 ILE A CA 1
ATOM 615 C C . ILE A 1 79 ? -31.027 5.266 23.046 1.00 97.94 79 ILE A C 1
ATOM 617 O O . ILE A 1 79 ? -31.358 4.885 24.163 1.00 97.94 79 ILE A O 1
ATOM 621 N N . VAL A 1 80 ? -30.742 6.546 22.792 1.00 97.19 80 VAL A N 1
ATOM 622 C CA . VAL A 1 80 ? -30.681 7.582 23.840 1.00 97.19 80 VAL A CA 1
ATOM 623 C C . VAL A 1 80 ? -32.044 7.920 24.461 1.00 97.19 80 VAL A C 1
ATOM 625 O O . VAL A 1 80 ? -32.087 8.591 25.488 1.00 97.19 80 VAL A O 1
ATOM 628 N N . GLU A 1 81 ? -33.142 7.452 23.865 1.00 97.56 81 GLU A N 1
ATOM 629 C CA . GLU A 1 81 ? -34.521 7.659 24.338 1.00 97.56 81 GLU A CA 1
ATOM 630 C C . GLU A 1 81 ? -35.175 6.363 24.841 1.00 97.56 81 GLU A C 1
ATOM 632 O O . GLU A 1 81 ? -36.291 6.388 25.355 1.00 97.56 81 GLU A O 1
ATOM 637 N N . THR A 1 82 ? -34.473 5.232 24.747 1.00 98.38 82 THR A N 1
ATOM 638 C CA . THR A 1 82 ? -35.014 3.906 25.056 1.00 98.38 82 THR A CA 1
ATOM 639 C C . THR A 1 82 ? -34.230 3.262 26.199 1.00 98.38 82 THR A C 1
ATOM 641 O O . THR A 1 82 ? -33.013 3.420 26.291 1.00 98.38 82 THR A O 1
ATOM 644 N N . THR A 1 83 ? -34.909 2.546 27.100 1.00 98.56 83 THR A N 1
ATOM 645 C CA . THR A 1 83 ? -34.248 1.815 28.193 1.00 98.56 83 THR A CA 1
ATOM 646 C C . THR A 1 83 ? -33.568 0.547 27.684 1.00 98.56 83 THR A C 1
ATOM 648 O O . THR A 1 83 ? -33.995 -0.039 26.684 1.00 98.56 83 THR A O 1
ATOM 651 N N . TYR A 1 84 ? -32.544 0.060 28.390 1.00 98.31 84 TYR A N 1
ATOM 652 C CA . TYR A 1 84 ? -31.895 -1.201 28.016 1.00 98.31 84 TYR A CA 1
ATOM 653 C C . TYR A 1 84 ? -32.877 -2.374 27.993 1.00 98.31 84 TYR A C 1
ATOM 655 O O . TYR A 1 84 ? -32.831 -3.192 27.080 1.00 98.31 84 TYR A O 1
ATOM 663 N N . GLN A 1 85 ? -33.791 -2.445 28.965 1.00 97.88 85 GLN A N 1
ATOM 664 C CA . GLN A 1 85 ? -34.767 -3.533 29.045 1.00 97.88 85 GLN A CA 1
ATOM 665 C C . GLN A 1 85 ? -35.656 -3.615 27.795 1.00 97.88 85 GLN A C 1
ATOM 667 O O . GLN A 1 85 ? -35.997 -4.718 27.374 1.00 97.88 85 GLN A O 1
ATOM 672 N N . GLU A 1 86 ? -36.025 -2.475 27.203 1.00 98.19 86 GLU A N 1
ATOM 673 C CA . GLU A 1 86 ? -36.806 -2.454 25.965 1.00 98.19 86 GLU A CA 1
ATOM 674 C C . GLU A 1 86 ? -35.953 -2.889 24.769 1.00 98.19 86 GLU A C 1
ATOM 676 O O . GLU A 1 86 ? -36.357 -3.775 24.019 1.00 98.19 86 GLU A O 1
ATOM 681 N N . LEU A 1 87 ? -34.734 -2.353 24.646 1.00 98.12 87 LEU A N 1
ATOM 682 C CA . LEU A 1 87 ? -33.807 -2.723 23.571 1.00 98.12 87 LEU A CA 1
ATOM 683 C C . LEU A 1 87 ? -33.450 -4.219 23.609 1.00 98.12 87 LEU A C 1
ATOM 685 O O . LEU A 1 87 ? -33.439 -4.884 22.575 1.00 98.12 87 LEU A O 1
ATOM 689 N N . ALA A 1 88 ? -33.216 -4.777 24.799 1.00 96.25 88 ALA A N 1
ATOM 690 C CA . ALA A 1 88 ? -32.810 -6.166 25.006 1.00 96.25 88 ALA A CA 1
ATOM 691 C C . ALA A 1 88 ? -33.898 -7.200 24.654 1.00 96.25 88 ALA A C 1
ATOM 693 O O . ALA A 1 88 ? -33.599 -8.394 24.576 1.00 96.25 88 ALA A O 1
ATOM 694 N N . LYS A 1 89 ? -35.146 -6.775 24.398 1.00 97.38 89 LYS A N 1
ATOM 695 C CA . LYS A 1 89 ? -36.183 -7.652 23.822 1.00 97.38 89 LYS A CA 1
ATOM 696 C C . LYS A 1 89 ? -35.821 -8.109 22.412 1.00 97.38 89 LYS A C 1
ATOM 698 O O . LYS A 1 89 ? -36.242 -9.188 21.991 1.00 97.38 89 LYS A O 1
ATOM 703 N N . HIS A 1 90 ? -35.036 -7.309 21.695 1.00 97.12 90 HIS A N 1
ATOM 704 C CA . HIS A 1 90 ? -34.564 -7.628 20.360 1.00 97.12 90 HIS A CA 1
ATOM 705 C C . HIS A 1 90 ? -33.172 -8.257 20.438 1.00 97.12 90 HIS A C 1
ATOM 707 O O . HIS A 1 90 ? -32.193 -7.627 20.844 1.00 97.12 90 HIS A O 1
ATOM 713 N N . LYS A 1 91 ? -33.087 -9.530 20.055 1.00 97.12 91 LYS A N 1
ATOM 714 C CA . LYS A 1 91 ? -31.834 -10.287 20.023 1.00 97.12 91 LYS A CA 1
ATOM 715 C C . LYS A 1 91 ? -31.057 -10.012 18.742 1.00 97.12 91 LYS A C 1
ATOM 717 O O . LYS A 1 91 ? -31.649 -9.787 17.688 1.00 97.12 91 LYS A O 1
ATOM 722 N N . LEU A 1 92 ? -29.738 -10.136 18.831 1.00 97.44 92 LEU A N 1
ATOM 723 C CA . LEU A 1 92 ? -28.876 -10.218 17.662 1.00 97.44 92 LEU A CA 1
ATOM 724 C C . LEU A 1 92 ? -29.227 -11.465 16.835 1.00 97.44 92 LEU A C 1
ATOM 726 O O . LEU A 1 92 ? -29.803 -12.433 17.337 1.00 97.44 92 LEU A O 1
ATOM 730 N N . ALA A 1 93 ? -28.841 -11.472 15.558 1.00 96.69 93 ALA A N 1
ATOM 731 C CA . ALA A 1 93 ? -29.212 -12.538 14.622 1.00 96.69 93 ALA A CA 1
ATOM 732 C C . ALA A 1 93 ? -28.723 -13.945 15.031 1.00 96.69 93 ALA A C 1
ATOM 734 O O . ALA A 1 93 ? -29.304 -14.940 14.605 1.00 96.69 93 ALA A O 1
ATOM 735 N N . ASN A 1 94 ? -27.686 -14.045 15.869 1.00 97.31 94 ASN A N 1
ATOM 736 C CA . ASN A 1 94 ? -27.186 -15.312 16.415 1.00 97.31 94 ASN A CA 1
ATOM 737 C C . ASN A 1 94 ? -27.850 -15.720 17.750 1.00 97.31 94 ASN A C 1
ATOM 739 O O . ASN A 1 94 ? -27.448 -16.711 18.355 1.00 97.31 94 ASN A O 1
ATOM 743 N N . GLY A 1 95 ? -28.855 -14.973 18.216 1.00 97.69 95 GLY A N 1
ATOM 744 C CA . GLY A 1 95 ? -29.593 -15.242 19.450 1.00 97.69 95 GLY A CA 1
ATOM 745 C C . GLY A 1 95 ? -29.003 -14.615 20.717 1.00 97.69 95 GLY A C 1
ATOM 746 O O . GLY A 1 95 ? -29.625 -14.740 21.778 1.00 97.69 95 GLY A O 1
ATOM 747 N N . GLU A 1 96 ? -27.860 -13.930 20.627 1.00 97.94 96 GLU A N 1
ATOM 748 C CA . GLU A 1 96 ? -27.325 -13.123 21.727 1.00 97.94 96 GLU A CA 1
ATOM 749 C C . GLU A 1 96 ? -28.279 -11.974 22.083 1.00 97.94 96 GLU A C 1
ATOM 751 O O . GLU A 1 96 ? -28.981 -11.425 21.231 1.00 97.94 96 GLU A O 1
ATOM 756 N N . LEU A 1 97 ? -28.302 -11.595 23.361 1.00 97.12 97 LEU A N 1
ATOM 757 C CA . LEU A 1 97 ? -28.887 -10.317 23.762 1.00 97.12 97 LEU A CA 1
ATOM 758 C C . LEU A 1 97 ? -28.008 -9.174 23.248 1.00 97.12 97 LEU A C 1
ATOM 760 O O . LEU A 1 97 ? -26.812 -9.365 23.037 1.00 97.12 97 LEU A O 1
ATOM 764 N N . LEU A 1 98 ? -28.590 -7.981 23.106 1.00 97.94 98 LEU A N 1
ATOM 765 C CA . LEU A 1 98 ? -27.818 -6.760 22.889 1.00 97.94 98 LEU A CA 1
ATOM 766 C C . LEU A 1 98 ? -26.777 -6.616 24.019 1.00 97.94 98 LEU A C 1
ATOM 768 O O . LEU A 1 98 ? -27.188 -6.475 25.181 1.00 97.94 98 LEU A O 1
ATOM 772 N N . PRO A 1 99 ? -25.463 -6.675 23.730 1.00 98.50 99 PRO A N 1
ATOM 773 C CA . PRO A 1 99 ? -24.467 -6.725 24.789 1.00 98.50 99 PRO A CA 1
ATOM 774 C C . PRO A 1 99 ? -24.418 -5.410 25.564 1.00 98.50 99 PRO A C 1
ATOM 776 O O . PRO A 1 99 ? -24.375 -4.322 24.981 1.00 98.50 99 PRO A O 1
ATOM 779 N N . THR A 1 100 ? -24.384 -5.500 26.893 1.00 98.81 100 THR A N 1
ATOM 780 C CA . THR A 1 100 ? -23.942 -4.363 27.702 1.00 98.81 100 THR A CA 1
ATOM 781 C C . THR A 1 100 ? -22.425 -4.224 27.581 1.00 98.81 100 THR A C 1
ATOM 783 O O . THR A 1 100 ? -21.719 -5.209 27.351 1.00 98.81 100 THR A O 1
ATOM 786 N N . LEU A 1 101 ? -21.889 -3.019 27.793 1.00 98.88 101 LEU A N 1
ATOM 787 C CA . LEU A 1 101 ? -20.436 -2.830 27.845 1.00 98.88 101 LEU A CA 1
ATOM 788 C C . LEU A 1 101 ? -19.809 -3.702 28.945 1.00 98.88 101 LEU A C 1
ATOM 790 O O . LEU A 1 101 ? -18.727 -4.245 28.757 1.00 98.88 101 LEU A O 1
ATOM 794 N N . LYS A 1 102 ? -20.504 -3.885 30.074 1.00 98.81 102 LYS A N 1
ATOM 795 C CA . LYS A 1 102 ? -20.036 -4.741 31.169 1.00 98.81 102 LYS A CA 1
ATOM 796 C C . LYS A 1 102 ? -19.829 -6.183 30.704 1.00 98.81 102 LYS A C 1
ATOM 798 O O . LYS A 1 102 ? -18.761 -6.741 30.943 1.00 98.81 102 LYS A O 1
ATOM 803 N N . ASP A 1 103 ? -20.824 -6.765 30.039 1.00 98.75 103 ASP A N 1
ATOM 804 C CA . ASP A 1 103 ? -20.750 -8.152 29.565 1.00 98.75 103 ASP A CA 1
ATOM 805 C C . ASP A 1 103 ? -19.676 -8.313 28.485 1.00 98.75 103 ASP A C 1
ATOM 807 O O . ASP A 1 103 ? -18.937 -9.297 28.485 1.00 98.75 103 ASP A O 1
ATOM 811 N N . TYR A 1 104 ? -19.532 -7.311 27.614 1.00 98.88 104 TYR A N 1
ATOM 812 C CA . TYR A 1 104 ? -18.511 -7.298 26.569 1.00 98.88 104 TYR A CA 1
ATOM 813 C C . TYR A 1 104 ? -17.091 -7.231 27.137 1.00 98.88 104 TYR A C 1
ATOM 815 O O . TYR A 1 104 ? -16.229 -8.009 26.731 1.00 98.88 104 TYR A O 1
ATOM 823 N N . LEU A 1 105 ? -16.847 -6.365 28.129 1.00 98.88 105 LEU A N 1
ATOM 824 C CA . LEU A 1 105 ? -15.558 -6.287 28.823 1.00 98.88 105 LEU A CA 1
ATOM 825 C C . LEU A 1 105 ? -15.238 -7.599 29.550 1.00 98.88 105 LEU A C 1
ATOM 827 O O . LEU A 1 105 ? -14.124 -8.103 29.431 1.00 98.88 105 LEU A O 1
ATOM 831 N N . LEU A 1 106 ? -16.205 -8.187 30.264 1.00 98.75 106 LEU A N 1
ATOM 832 C CA . LEU A 1 106 ? -16.018 -9.472 30.950 1.00 98.75 106 LEU A CA 1
ATOM 833 C C . LEU A 1 106 ? -15.666 -10.597 29.968 1.00 98.75 106 LEU A C 1
ATOM 835 O O . LEU A 1 106 ? -14.698 -11.322 30.200 1.00 98.75 106 LEU A O 1
ATOM 839 N N . ALA A 1 107 ? -16.386 -10.704 28.850 1.00 98.69 107 ALA A N 1
ATOM 840 C CA . ALA A 1 107 ? -16.077 -11.679 27.807 1.00 98.69 107 ALA A CA 1
ATOM 841 C C . ALA A 1 107 ? -14.717 -11.415 27.143 1.00 98.69 107 ALA A C 1
ATOM 843 O O . ALA A 1 107 ? -13.994 -12.354 26.823 1.00 98.69 107 ALA A O 1
ATOM 844 N N . GLY A 1 108 ? -14.344 -10.146 26.972 1.00 98.38 108 GLY A N 1
ATOM 845 C CA . GLY A 1 108 ? -13.045 -9.743 26.441 1.00 98.38 108 GLY A CA 1
ATOM 846 C C . GLY A 1 108 ? -11.873 -10.060 27.368 1.00 98.38 108 GLY A C 1
ATOM 847 O O . GLY A 1 108 ? -10.748 -10.197 26.896 1.00 98.38 108 GLY A O 1
ATOM 848 N N . MET A 1 109 ? -12.111 -10.204 28.672 1.00 97.88 109 MET A N 1
ATOM 849 C CA . MET A 1 109 ? -11.089 -10.622 29.636 1.00 97.88 109 MET A CA 1
ATOM 850 C C . MET A 1 109 ? -10.970 -12.144 29.752 1.00 97.88 109 MET A C 1
ATOM 852 O O . MET A 1 109 ? -9.904 -12.666 30.085 1.00 97.88 109 MET A O 1
ATOM 856 N N . GLU A 1 110 ? -12.048 -12.866 29.464 1.00 97.50 110 GLU A N 1
ATOM 857 C CA . GLU A 1 110 ? -12.114 -14.317 29.573 1.00 97.50 110 GLU A CA 1
ATOM 858 C C . GLU A 1 110 ? -11.209 -15.004 28.535 1.00 97.50 110 GLU A C 1
ATOM 860 O O . GLU A 1 110 ? -11.368 -14.826 27.331 1.00 97.50 110 GLU A O 1
ATOM 865 N N . ASN A 1 111 ? -10.252 -15.819 29.001 1.00 93.38 111 ASN A N 1
ATOM 866 C CA . ASN A 1 111 ? -9.327 -16.611 28.169 1.00 93.38 111 ASN A CA 1
ATOM 867 C C . ASN A 1 111 ? -8.534 -15.822 27.111 1.00 93.38 111 ASN A C 1
ATOM 869 O O . ASN A 1 111 ? -7.889 -16.405 26.239 1.00 93.38 111 ASN A O 1
ATOM 873 N N . ASN A 1 112 ? -8.520 -14.500 27.211 1.00 96.44 112 ASN A N 1
ATOM 874 C CA . ASN A 1 112 ? -7.801 -13.643 26.298 1.00 96.44 112 ASN A CA 1
ATOM 875 C C . ASN A 1 112 ? -6.338 -13.564 26.734 1.00 96.44 112 ASN A C 1
ATOM 877 O O . ASN A 1 112 ? -6.050 -13.251 27.894 1.00 96.44 112 ASN A O 1
ATOM 881 N N . LYS A 1 113 ? -5.404 -13.781 25.805 1.00 91.06 113 LYS A N 1
ATOM 882 C CA . LYS A 1 113 ? -3.955 -13.723 26.068 1.00 91.06 113 LYS A CA 1
ATOM 883 C C . LYS A 1 113 ? -3.236 -12.554 25.400 1.00 91.06 113 LYS A C 1
ATOM 885 O O . LYS A 1 113 ? -2.114 -12.265 25.794 1.00 91.06 113 LYS A O 1
ATOM 890 N N . GLY A 1 114 ? -3.852 -11.896 24.419 1.00 95.56 114 GLY A N 1
ATOM 891 C CA . GLY A 1 114 ? -3.127 -10.944 23.575 1.00 95.56 114 GLY A CA 1
ATOM 892 C C . GLY A 1 114 ? -3.980 -9.965 22.777 1.00 95.56 114 GLY A C 1
ATOM 893 O O . GLY A 1 114 ? -3.437 -8.988 22.284 1.00 95.56 114 GLY A O 1
ATOM 894 N N . THR A 1 115 ? -5.292 -10.148 22.677 1.00 98.56 115 THR A N 1
ATOM 895 C CA . THR A 1 115 ? -6.143 -9.201 21.950 1.00 98.56 115 THR A CA 1
ATOM 896 C C . THR A 1 115 ? -6.576 -8.086 22.880 1.00 98.56 115 THR A C 1
ATOM 898 O O . THR A 1 115 ? -7.178 -8.334 23.921 1.00 98.56 115 THR A O 1
ATOM 901 N N . GLY A 1 116 ? -6.244 -6.852 22.547 1.00 98.50 116 GLY A N 1
ATOM 902 C CA . GLY A 1 116 ? -6.717 -5.698 23.287 1.00 98.50 116 GLY A CA 1
ATOM 903 C C . GLY A 1 116 ? -8.107 -5.254 22.834 1.00 98.50 116 GLY A C 1
ATOM 904 O O . GLY A 1 116 ? -8.552 -5.532 21.723 1.00 98.50 116 GLY A O 1
ATOM 905 N N . LEU A 1 117 ? -8.809 -4.566 23.721 1.00 98.81 117 LEU A N 1
ATOM 906 C CA . LEU A 1 117 ? -10.147 -4.035 23.499 1.00 98.81 117 LEU A CA 1
ATOM 907 C C . LEU A 1 117 ? -10.023 -2.592 22.994 1.00 98.81 117 LEU A C 1
ATOM 909 O O . LEU A 1 117 ? -9.560 -1.722 23.734 1.00 98.81 117 LEU A O 1
ATOM 913 N N . VAL A 1 118 ? -10.388 -2.351 21.734 1.00 98.94 118 VAL A N 1
ATOM 914 C CA . VAL A 1 118 ? -10.376 -1.018 21.108 1.00 98.94 118 VAL A CA 1
ATOM 915 C C . VAL A 1 118 ? -11.781 -0.427 21.247 1.00 98.94 118 VAL A C 1
ATOM 917 O O . VAL A 1 118 ? -12.713 -0.844 20.570 1.00 98.94 118 VAL A O 1
ATOM 920 N N . CYS A 1 119 ? -11.952 0.494 22.189 1.00 98.94 119 CYS A N 1
ATOM 921 C CA . CYS A 1 119 ? -13.258 0.981 22.624 1.00 98.94 119 CYS A CA 1
ATOM 922 C C . CYS A 1 119 ? -13.635 2.277 21.892 1.00 98.94 119 CYS A C 1
ATOM 924 O O . CYS A 1 119 ? -13.158 3.351 22.277 1.00 98.94 119 CYS A O 1
ATOM 926 N N . GLU A 1 120 ? -14.514 2.220 20.888 1.00 98.88 120 GLU A N 1
ATOM 927 C CA . GLU A 1 120 ? -15.076 3.428 20.276 1.00 98.88 120 GLU A CA 1
ATOM 928 C C . GLU A 1 120 ? -16.216 3.985 21.128 1.00 98.88 120 GLU A C 1
ATOM 930 O O . GLU A 1 120 ? -17.236 3.338 21.313 1.00 98.88 120 GLU A O 1
ATOM 935 N N . ILE A 1 121 ? -16.111 5.226 21.603 1.00 98.81 121 ILE A N 1
ATOM 936 C CA . ILE A 1 121 ? -17.243 5.916 22.237 1.00 98.81 121 ILE A CA 1
ATOM 937 C C . ILE A 1 121 ? -17.958 6.766 21.180 1.00 98.81 121 ILE A C 1
ATOM 939 O O . ILE A 1 121 ? -17.404 7.763 20.702 1.00 98.81 121 ILE A O 1
ATOM 943 N N . LYS A 1 122 ? -19.201 6.409 20.820 1.00 98.44 122 LYS A N 1
ATOM 944 C CA . LYS A 1 122 ? -19.939 7.075 19.730 1.00 98.44 122 LYS A CA 1
ATOM 945 C C . LYS A 1 122 ? -20.495 8.431 20.158 1.00 98.44 122 LYS A C 1
ATOM 947 O O . LYS A 1 122 ? -21.385 8.473 21.008 1.00 98.44 122 LYS A O 1
ATOM 952 N N . PRO A 1 123 ? -20.083 9.552 19.539 1.00 97.12 123 PRO A N 1
ATOM 953 C CA . PRO A 1 123 ? -20.627 10.845 19.914 1.00 97.12 123 PRO A CA 1
ATOM 954 C C . PRO A 1 123 ? -22.125 10.937 19.609 1.00 97.12 123 PRO A C 1
ATOM 956 O O . PRO A 1 123 ? -22.645 10.393 18.630 1.00 97.12 123 PRO A O 1
ATOM 959 N N . THR A 1 124 ? -22.812 11.694 20.450 1.00 95.06 124 THR A N 1
ATOM 960 C CA . THR A 1 124 ? -24.199 12.111 20.281 1.00 95.06 124 THR A CA 1
ATOM 961 C C . THR A 1 124 ? -24.255 13.611 19.987 1.00 95.06 124 THR A C 1
ATOM 963 O O . THR A 1 124 ? -23.256 14.329 20.090 1.00 95.06 124 THR A O 1
ATOM 966 N N . ARG A 1 125 ? -25.447 14.115 19.643 1.00 93.19 125 ARG A N 1
ATOM 967 C CA . ARG A 1 125 ? -25.680 15.562 19.498 1.00 93.19 125 ARG A CA 1
ATOM 968 C C . ARG A 1 125 ? -25.591 16.315 20.832 1.00 93.19 125 ARG A C 1
ATOM 970 O O . ARG A 1 125 ? -25.411 17.529 20.821 1.00 93.19 125 ARG A O 1
ATOM 977 N N . ASN A 1 126 ? -25.727 15.619 21.962 1.00 95.06 126 ASN A N 1
ATOM 978 C CA . ASN A 1 126 ? -25.674 16.211 23.290 1.00 95.06 126 ASN A CA 1
ATOM 979 C C . ASN A 1 126 ? -24.242 16.124 23.846 1.00 95.06 126 ASN A C 1
ATOM 981 O O . ASN A 1 126 ? -23.758 15.047 24.187 1.00 95.06 126 ASN A O 1
ATOM 985 N N . LYS A 1 127 ? -23.578 17.279 23.965 1.00 94.62 127 LYS A N 1
ATOM 986 C CA . LYS A 1 127 ? -22.202 17.372 24.477 1.00 94.62 127 LYS A CA 1
ATOM 987 C C . LYS A 1 127 ? -22.072 16.917 25.930 1.00 94.62 127 LYS A C 1
ATOM 989 O O . LYS A 1 127 ? -21.120 16.228 26.262 1.00 94.62 127 LYS A O 1
ATOM 994 N N . GLU A 1 128 ? -23.024 17.260 26.791 1.00 96.25 128 GLU A N 1
ATOM 995 C CA . GLU A 1 128 ? -22.988 16.844 28.197 1.00 96.25 128 GLU A CA 1
ATOM 996 C C . GLU A 1 128 ? -23.105 15.320 28.317 1.00 96.25 128 GLU A C 1
ATOM 998 O O . GLU A 1 128 ? -22.360 14.687 29.065 1.00 96.25 128 GLU A O 1
ATOM 1003 N N . LEU A 1 129 ? -23.971 14.712 27.500 1.00 96.44 129 LEU A N 1
ATOM 1004 C CA . LEU A 1 129 ? -24.101 13.259 27.439 1.00 96.44 129 LEU A CA 1
ATOM 1005 C C . LEU A 1 129 ? -22.816 12.585 26.940 1.00 96.44 129 LEU A C 1
ATOM 1007 O O . LEU A 1 129 ? -22.453 11.528 27.451 1.00 96.44 129 LEU A O 1
ATOM 1011 N N . ASN A 1 130 ? -22.106 13.200 25.991 1.00 97.62 130 ASN A N 1
ATOM 1012 C CA . ASN A 1 130 ? -20.817 12.704 25.504 1.00 97.62 130 ASN A CA 1
ATOM 1013 C C . ASN A 1 130 ? -19.770 12.654 26.629 1.00 97.62 130 ASN A C 1
ATOM 1015 O O . ASN A 1 130 ? -19.109 11.629 26.803 1.00 97.62 130 ASN A O 1
ATOM 1019 N N . LEU A 1 131 ? -19.663 13.722 27.427 1.00 98.19 131 LEU A N 1
ATOM 1020 C CA . LEU A 1 131 ? -18.755 13.775 28.580 1.00 98.19 131 LEU A CA 1
ATOM 1021 C C . LEU A 1 131 ? -19.147 12.745 29.648 1.00 98.19 131 LEU A C 1
ATOM 1023 O O . LEU A 1 131 ? -18.299 11.983 30.110 1.00 98.19 131 LEU A O 1
ATOM 1027 N N . LYS A 1 132 ? -20.443 12.646 29.969 1.00 97.50 132 LYS A N 1
ATOM 1028 C CA . LYS A 1 132 ? -20.974 11.654 30.917 1.00 97.50 132 LYS A CA 1
ATOM 1029 C C . LYS A 1 132 ? -20.707 10.216 30.462 1.00 97.50 132 LYS A C 1
ATOM 1031 O O . LYS A 1 132 ? -20.441 9.339 31.281 1.00 97.50 132 LYS A O 1
ATOM 1036 N N . MET A 1 133 ? -20.796 9.950 29.161 1.00 98.00 133 MET A N 1
ATOM 1037 C CA . MET A 1 133 ? -20.517 8.632 28.593 1.00 98.00 133 MET A CA 1
ATOM 1038 C C . MET A 1 133 ? -19.026 8.287 28.676 1.00 98.00 133 MET A C 1
ATOM 1040 O O . MET A 1 133 ? -18.701 7.149 29.015 1.00 98.00 133 MET A O 1
ATOM 1044 N N . ALA A 1 134 ? -18.132 9.257 28.45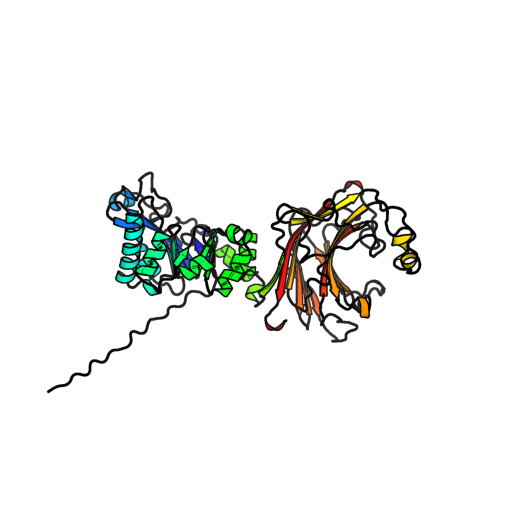2 1.00 98.56 134 ALA A N 1
ATOM 1045 C CA . ALA A 1 134 ? -16.697 9.088 28.684 1.00 98.56 134 ALA A CA 1
ATOM 1046 C C . ALA A 1 134 ? -16.414 8.724 30.151 1.00 98.56 134 ALA A C 1
ATOM 1048 O O . ALA A 1 134 ? -15.787 7.701 30.425 1.00 98.56 134 ALA A O 1
ATOM 1049 N N . GLU A 1 135 ? -16.956 9.499 31.094 1.00 98.56 135 GLU A N 1
ATOM 1050 C CA . GLU A 1 135 ? -16.814 9.263 32.537 1.00 98.56 135 GLU A CA 1
ATOM 1051 C C . GLU A 1 135 ? -17.311 7.874 32.948 1.00 98.56 135 GLU A C 1
ATOM 1053 O O . GLU A 1 135 ? -16.572 7.113 33.571 1.00 98.56 135 GLU A O 1
ATOM 1058 N N . LYS A 1 136 ? -18.534 7.506 32.544 1.00 98.56 136 LYS A N 1
ATOM 1059 C CA . LYS A 1 136 ? -19.120 6.194 32.854 1.00 98.56 136 LYS A CA 1
ATOM 1060 C C . LYS A 1 136 ? -18.332 5.036 32.249 1.00 98.56 136 LYS A C 1
ATOM 1062 O O . LYS A 1 136 ? -18.235 3.988 32.882 1.00 98.56 136 LYS A O 1
ATOM 1067 N N . THR A 1 137 ? -17.785 5.210 31.047 1.00 98.75 137 THR A N 1
ATOM 1068 C CA . THR A 1 137 ? -16.976 4.177 30.384 1.00 98.75 137 THR A CA 1
ATOM 1069 C C . THR A 1 137 ? -15.694 3.928 31.171 1.00 98.75 137 THR A C 1
ATOM 1071 O O . THR A 1 137 ? -15.430 2.791 31.557 1.00 98.75 137 THR A O 1
ATOM 1074 N N . ILE A 1 138 ? -14.942 4.986 31.497 1.00 98.56 138 ILE A N 1
ATOM 1075 C CA . ILE A 1 138 ? -13.704 4.870 32.282 1.00 98.56 138 ILE A CA 1
ATOM 1076 C C . ILE A 1 138 ? -13.984 4.339 33.692 1.00 98.56 138 ILE A C 1
ATOM 1078 O O . ILE A 1 138 ? -13.236 3.499 34.192 1.00 98.56 138 ILE A O 1
ATOM 1082 N N . GLN A 1 139 ? -15.070 4.785 34.328 1.00 98.50 139 GLN A N 1
ATOM 1083 C CA . GLN A 1 139 ? -15.488 4.277 35.632 1.00 98.50 139 GLN A CA 1
ATOM 1084 C C . GLN A 1 139 ? -15.752 2.767 35.582 1.00 98.50 139 GLN A C 1
ATOM 1086 O O . GLN A 1 139 ? -15.205 2.037 36.404 1.00 98.50 139 GLN A O 1
ATOM 1091 N N . LEU A 1 140 ? -16.531 2.288 34.607 1.00 98.75 140 LEU A N 1
ATOM 1092 C CA . LEU A 1 140 ? -16.835 0.863 34.481 1.00 98.75 140 LEU A CA 1
ATOM 1093 C C . LEU A 1 140 ? -15.574 0.029 34.215 1.00 98.75 140 LEU A C 1
ATOM 1095 O O . LEU A 1 140 ? -15.412 -1.036 34.807 1.00 98.75 140 LEU A O 1
ATOM 1099 N N . VAL A 1 141 ? -14.662 0.512 33.363 1.00 98.56 141 VAL A N 1
ATOM 1100 C CA . VAL A 1 141 ? -13.375 -0.161 33.118 1.00 98.56 141 VAL A CA 1
ATOM 1101 C C . VAL A 1 141 ? -12.593 -0.319 34.428 1.00 98.56 141 VAL A C 1
ATOM 1103 O O . VAL A 1 141 ? -12.143 -1.427 34.722 1.00 98.56 141 VAL A O 1
ATOM 1106 N N . LYS A 1 142 ? -12.498 0.741 35.244 1.00 98.12 142 LYS A N 1
ATOM 1107 C CA . LYS A 1 142 ? -11.825 0.714 36.557 1.00 98.12 142 LYS A CA 1
ATOM 1108 C C . LYS A 1 142 ? -12.517 -0.218 37.554 1.00 98.12 142 LYS A C 1
ATOM 1110 O O . LYS A 1 142 ? -11.860 -0.989 38.250 1.00 98.12 142 LYS A O 1
ATOM 1115 N N . GLU A 1 143 ? -13.848 -0.189 37.612 1.00 98.38 143 GLU A N 1
ATOM 1116 C CA . GLU A 1 143 ? -14.645 -1.067 38.481 1.00 98.38 143 GLU A CA 1
ATOM 1117 C C . GLU A 1 143 ? -14.413 -2.552 38.171 1.00 98.38 143 GLU A C 1
ATOM 1119 O O . GLU A 1 143 ? -14.323 -3.374 39.085 1.00 98.38 143 GLU A O 1
ATOM 1124 N N . LEU A 1 144 ? -14.277 -2.893 36.888 1.00 98.44 144 LEU A N 1
ATOM 1125 C CA . LEU A 1 144 ? -14.020 -4.259 36.430 1.00 98.44 144 LEU A CA 1
ATOM 1126 C C . LEU A 1 144 ? -12.536 -4.646 36.444 1.00 98.44 144 LEU A C 1
ATOM 1128 O O . LEU A 1 144 ? -12.226 -5.812 36.198 1.00 98.44 144 LEU A O 1
ATOM 1132 N N . LYS A 1 145 ? -11.627 -3.706 36.739 1.00 97.62 145 LYS A N 1
ATOM 1133 C CA . LYS A 1 145 ? -10.169 -3.872 36.606 1.00 97.62 145 LYS A CA 1
ATOM 1134 C C . LYS A 1 145 ? -9.744 -4.265 35.183 1.00 97.62 145 LYS A C 1
ATOM 1136 O O . LYS A 1 145 ? -8.847 -5.092 34.990 1.00 97.62 145 LYS A O 1
ATOM 1141 N N . ALA A 1 146 ? -10.445 -3.724 34.187 1.00 97.81 146 ALA A N 1
ATOM 1142 C CA . ALA A 1 146 ? -10.269 -4.051 32.777 1.00 97.81 146 ALA A CA 1
ATOM 1143 C C . ALA A 1 146 ? -9.192 -3.196 32.084 1.00 97.81 146 ALA A C 1
ATOM 1145 O O . ALA A 1 146 ? -8.896 -3.439 30.916 1.00 97.81 146 ALA A O 1
ATOM 1146 N N . GLU A 1 147 ? -8.569 -2.234 32.773 1.00 97.06 147 GLU A N 1
ATOM 1147 C CA . GLU A 1 147 ? -7.548 -1.332 32.219 1.00 97.06 147 GLU A CA 1
ATOM 1148 C C . GLU A 1 147 ? -6.432 -2.078 31.468 1.00 97.06 147 GLU A C 1
ATOM 1150 O O . GLU A 1 147 ? -6.130 -1.679 30.344 1.00 97.06 147 GLU A O 1
ATOM 1155 N N . PRO A 1 148 ? -5.863 -3.194 31.981 1.00 96.69 148 PRO A N 1
ATOM 1156 C CA . PRO A 1 148 ? -4.814 -3.925 31.266 1.00 96.69 148 PRO A CA 1
ATOM 1157 C C . PRO A 1 148 ? -5.278 -4.566 29.950 1.00 96.69 148 PRO A C 1
ATOM 1159 O O . PRO A 1 148 ? -4.439 -5.001 29.167 1.00 96.69 148 PRO A O 1
ATOM 1162 N N . TYR A 1 149 ? -6.589 -4.683 29.722 1.00 98.06 149 TYR A N 1
ATOM 1163 C CA . TYR A 1 149 ? -7.177 -5.260 28.512 1.00 98.06 149 TYR A CA 1
ATOM 1164 C C . TYR A 1 149 ? -7.590 -4.200 27.494 1.00 98.06 149 TYR A C 1
ATOM 1166 O O . TYR A 1 149 ? -7.795 -4.547 26.332 1.00 98.06 149 TYR A O 1
ATOM 1174 N N . ILE A 1 150 ? -7.702 -2.929 27.887 1.00 98.44 150 ILE A N 1
ATOM 1175 C CA . ILE A 1 150 ? -8.010 -1.848 26.952 1.00 98.44 150 ILE A CA 1
ATOM 1176 C C . ILE A 1 150 ? -6.773 -1.548 26.106 1.00 98.44 150 ILE A C 1
ATOM 1178 O O . ILE A 1 150 ? -5.715 -1.186 26.618 1.00 98.44 150 ILE A O 1
ATOM 1182 N N . HIS A 1 151 ? -6.922 -1.685 24.791 1.00 98.31 151 HIS A N 1
ATOM 1183 C CA . HIS A 1 151 ? -5.893 -1.302 23.833 1.00 98.31 151 HIS A CA 1
ATOM 1184 C C . HIS A 1 151 ? -5.833 0.216 23.676 1.00 98.31 151 HIS A C 1
ATOM 1186 O O . HIS A 1 151 ? -4.785 0.837 23.864 1.00 98.31 151 HIS A O 1
ATOM 1192 N N . SER A 1 152 ? -6.975 0.799 23.319 1.00 98.69 152 SER A N 1
ATOM 1193 C CA . SER A 1 152 ? -7.153 2.227 23.105 1.00 98.69 152 SER A CA 1
ATOM 1194 C C . SER A 1 152 ? -8.629 2.607 23.221 1.00 98.69 152 SER A C 1
ATOM 1196 O O . SER A 1 152 ? -9.522 1.780 23.031 1.00 98.69 152 SER A O 1
ATOM 1198 N N . TYR A 1 153 ? -8.875 3.875 23.533 1.00 98.88 153 TYR A N 1
ATOM 1199 C CA . TYR A 1 153 ? -10.175 4.519 23.391 1.00 98.88 153 TYR A CA 1
ATOM 1200 C C . TYR A 1 153 ? -10.174 5.360 22.122 1.00 98.88 153 TYR A C 1
ATOM 1202 O O . TYR A 1 153 ? -9.268 6.171 21.915 1.00 98.88 153 TYR A O 1
ATOM 1210 N N . ILE A 1 154 ? -11.192 5.205 21.286 1.00 98.94 154 ILE A N 1
ATOM 1211 C CA . ILE A 1 154 ? -11.301 5.935 20.023 1.00 98.94 154 ILE A CA 1
ATOM 1212 C C . ILE A 1 154 ? -12.628 6.691 19.954 1.00 98.94 154 ILE A C 1
ATOM 1214 O O . ILE A 1 154 ? -13.607 6.329 20.607 1.00 98.94 154 ILE A O 1
ATOM 1218 N N . SER A 1 155 ? -12.672 7.812 19.234 1.00 98.81 155 SER A N 1
ATOM 1219 C CA . SER A 1 155 ? -13.923 8.553 19.039 1.00 98.81 155 SER A CA 1
ATOM 1220 C C . SER A 1 155 ? -13.831 9.574 17.908 1.00 98.81 155 SER A C 1
ATOM 1222 O O . SER A 1 155 ? -12.786 10.186 17.666 1.00 98.81 155 SER A O 1
ATOM 1224 N N . PHE A 1 156 ? -14.970 9.829 17.260 1.00 98.56 156 PHE A N 1
ATOM 1225 C CA . PHE A 1 156 ? -15.173 11.013 16.419 1.00 98.56 156 PHE A CA 1
ATOM 1226 C C . PHE A 1 156 ? -15.414 12.287 17.246 1.00 98.56 156 PHE A C 1
ATOM 1228 O O . PHE A 1 156 ? -15.255 13.392 16.720 1.00 98.56 156 PHE A O 1
ATOM 1235 N N . GLY A 1 157 ? -15.812 12.156 18.516 1.00 98.06 157 GLY A N 1
ATOM 1236 C CA . GLY A 1 157 ? -15.997 13.266 19.449 1.00 98.06 157 GLY A CA 1
ATOM 1237 C C . GLY A 1 157 ? -14.671 13.671 20.081 1.00 98.06 157 GLY A C 1
ATOM 1238 O O . GLY A 1 157 ? -14.146 12.977 20.946 1.00 98.06 157 GLY A O 1
ATOM 1239 N N . TYR A 1 158 ? -14.111 14.803 19.659 1.00 97.75 158 TYR A N 1
ATOM 1240 C CA . TYR A 1 158 ? -12.828 15.269 20.196 1.00 97.75 158 TYR A CA 1
ATOM 1241 C C . TYR A 1 158 ? -12.907 15.638 21.687 1.00 97.75 158 TYR A C 1
ATOM 1243 O O . TYR A 1 158 ? -11.974 15.405 22.448 1.00 97.75 158 TYR A O 1
ATOM 1251 N N . ASP A 1 159 ? -14.051 16.171 22.113 1.00 97.62 159 ASP A N 1
ATOM 1252 C CA . ASP A 1 159 ? -14.386 16.458 23.509 1.00 97.62 159 ASP A CA 1
ATOM 1253 C C . ASP A 1 159 ? -14.405 15.197 24.383 1.00 97.62 159 ASP A C 1
ATOM 1255 O O . ASP A 1 159 ? -13.919 15.236 25.512 1.00 97.62 159 ASP A O 1
ATOM 1259 N N . ILE A 1 160 ? -14.883 14.072 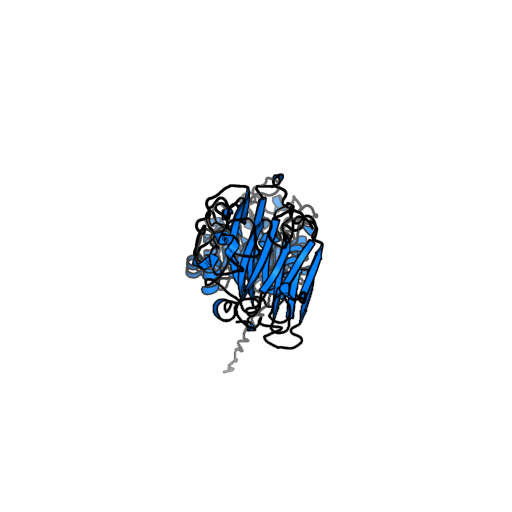23.844 1.00 98.75 160 ILE A N 1
ATOM 1260 C CA . ILE A 1 160 ? -14.855 12.766 24.519 1.00 98.75 160 ILE A CA 1
ATOM 1261 C C . ILE A 1 160 ? -13.412 12.357 24.812 1.00 98.75 160 ILE A C 1
ATOM 1263 O O . ILE A 1 160 ? -13.088 12.034 25.952 1.00 98.75 160 ILE A O 1
ATOM 1267 N N . LEU A 1 161 ? -12.529 12.412 23.810 1.00 98.69 161 LEU A N 1
ATOM 1268 C CA . LEU A 1 161 ? -11.130 12.013 23.990 1.00 98.69 161 LEU A CA 1
ATOM 1269 C C . LEU A 1 161 ? -10.394 12.929 24.966 1.00 98.69 161 LEU A C 1
ATOM 1271 O O . LEU A 1 161 ? -9.692 12.436 25.846 1.00 98.69 161 LEU A O 1
ATOM 1275 N N . LYS A 1 162 ? -10.601 14.248 24.874 1.00 98.38 162 LYS A N 1
ATOM 1276 C CA . LYS A 1 162 ? -10.023 15.198 25.836 1.00 98.38 162 LYS A CA 1
ATOM 1277 C C . LYS A 1 162 ? -10.505 14.926 27.259 1.00 98.38 162 LYS A C 1
ATOM 1279 O O . LYS A 1 162 ? -9.705 15.006 28.185 1.00 98.38 162 LYS A O 1
ATOM 1284 N N . LYS A 1 163 ? -11.776 14.553 27.434 1.00 98.62 163 LYS A N 1
ATOM 1285 C CA . LYS A 1 163 ? -12.306 14.178 28.747 1.00 98.62 163 LYS A CA 1
ATOM 1286 C C . LYS A 1 163 ? -11.682 12.888 29.279 1.00 98.62 163 LYS A C 1
ATOM 1288 O O . LYS A 1 163 ? -11.394 12.809 30.466 1.00 98.62 163 LYS A O 1
ATOM 1293 N N . ILE A 1 164 ? -11.425 11.899 28.421 1.00 98.69 164 ILE A N 1
ATOM 1294 C CA . ILE A 1 164 ? -10.697 10.683 28.817 1.00 98.69 164 ILE A CA 1
ATOM 1295 C C . ILE A 1 164 ? -9.284 11.036 29.291 1.00 98.69 164 ILE A C 1
ATOM 1297 O O . ILE A 1 164 ? -8.903 10.605 30.373 1.00 98.69 164 ILE A O 1
ATOM 1301 N N . VAL A 1 165 ? -8.549 11.861 28.537 1.00 98.19 165 VAL A N 1
ATOM 1302 C CA . VAL A 1 165 ? -7.195 12.314 28.913 1.00 98.19 165 VAL A CA 1
ATOM 1303 C C . VAL A 1 165 ? -7.202 13.102 30.231 1.00 98.19 165 VAL A C 1
ATOM 1305 O O . VAL A 1 165 ? -6.295 12.948 31.042 1.00 98.19 165 VAL A O 1
ATOM 1308 N N . GLU A 1 166 ? -8.233 13.914 30.482 1.00 98.12 166 GLU A N 1
ATOM 1309 C CA . GLU A 1 166 ? -8.421 14.627 31.755 1.00 98.12 166 GLU A CA 1
ATOM 1310 C C . GLU A 1 166 ? -8.612 13.662 32.941 1.00 98.12 166 GLU A C 1
ATOM 1312 O O . GLU A 1 166 ? -8.049 13.881 34.013 1.00 98.12 166 GLU A O 1
ATOM 1317 N N . ILE A 1 167 ? -9.399 12.595 32.760 1.00 97.81 167 ILE A N 1
ATOM 1318 C CA . ILE A 1 167 ? -9.689 11.596 33.806 1.00 97.81 167 ILE A CA 1
ATOM 1319 C C . ILE A 1 167 ? -8.499 10.652 34.032 1.00 97.81 167 ILE A C 1
ATOM 1321 O O . ILE A 1 167 ? -8.262 10.199 35.156 1.00 97.81 167 ILE A O 1
ATOM 1325 N N . ASP A 1 168 ? -7.798 10.296 32.959 1.00 96.38 168 ASP A N 1
ATOM 1326 C CA . ASP A 1 168 ? -6.671 9.373 32.952 1.00 96.38 168 ASP A CA 1
ATOM 1327 C C . ASP A 1 168 ? -5.683 9.751 31.841 1.00 96.38 168 ASP A C 1
ATOM 1329 O O . ASP A 1 168 ? -5.812 9.345 30.686 1.00 96.38 168 ASP A O 1
ATOM 1333 N N . ALA A 1 169 ? -4.645 10.496 32.219 1.00 94.94 169 ALA A N 1
ATOM 1334 C CA . ALA A 1 169 ? -3.598 10.940 31.302 1.00 94.94 169 ALA A CA 1
ATOM 1335 C C . ALA A 1 169 ? -2.750 9.789 30.724 1.00 94.94 169 ALA A C 1
ATOM 1337 O O . ALA A 1 169 ? -1.961 10.015 29.807 1.00 94.94 169 ALA A O 1
ATOM 1338 N N . THR A 1 170 ? -2.876 8.566 31.255 1.00 94.44 170 THR A N 1
ATOM 1339 C CA . THR A 1 170 ? -2.182 7.376 30.737 1.00 94.44 170 THR A CA 1
ATOM 1340 C C . THR A 1 170 ? -3.020 6.589 29.729 1.00 94.44 170 THR A C 1
ATOM 1342 O O . THR A 1 170 ? -2.495 5.697 29.057 1.00 94.44 170 THR A O 1
ATOM 1345 N N . ALA A 1 171 ? -4.305 6.928 29.583 1.00 96.75 171 ALA A N 1
ATOM 1346 C CA . ALA A 1 171 ? -5.196 6.285 28.634 1.00 96.75 171 ALA A CA 1
ATOM 1347 C C . ALA A 1 171 ? -4.743 6.541 27.190 1.00 96.75 171 ALA A C 1
ATOM 1349 O O . ALA A 1 171 ? -4.570 7.677 26.745 1.00 96.75 171 ALA A O 1
ATOM 1350 N N . LYS A 1 172 ? -4.604 5.464 26.415 1.00 98.38 172 LYS A N 1
ATOM 1351 C CA . LYS A 1 172 ? -4.280 5.546 24.989 1.00 98.38 172 LYS A CA 1
ATOM 1352 C C . LYS A 1 172 ? -5.517 5.976 24.208 1.00 98.38 172 LYS A C 1
ATOM 1354 O O . LYS A 1 172 ? -6.450 5.193 24.060 1.00 98.38 172 LYS A O 1
ATOM 1359 N N . THR A 1 173 ? -5.532 7.207 23.709 1.00 98.81 173 THR A N 1
ATOM 1360 C CA . THR A 1 173 ? -6.633 7.758 22.904 1.00 98.81 173 THR A CA 1
ATOM 1361 C C . THR A 1 173 ? -6.255 7.900 21.428 1.00 98.81 173 THR A C 1
ATOM 1363 O O . THR A 1 173 ? -5.158 8.358 21.114 1.00 98.81 173 THR A O 1
ATOM 1366 N N . GLN A 1 174 ? -7.149 7.546 20.501 1.00 98.81 174 GLN A N 1
ATOM 1367 C CA . GLN A 1 174 ? -6.949 7.812 19.068 1.00 98.81 174 GLN A CA 1
ATOM 1368 C C . GLN A 1 174 ? -8.148 8.540 18.466 1.00 98.81 174 GLN A C 1
ATOM 1370 O O . GLN A 1 174 ? -9.306 8.224 18.744 1.00 98.81 174 GLN A O 1
ATOM 1375 N N . TYR A 1 175 ? -7.875 9.553 17.649 1.00 98.81 175 TYR A N 1
ATOM 1376 C CA . TYR A 1 175 ? -8.922 10.381 17.059 1.00 98.81 175 TYR A CA 1
ATOM 1377 C C . TYR A 1 175 ? -9.357 9.875 15.684 1.00 98.81 175 TYR A C 1
ATOM 1379 O O . TYR A 1 175 ? -8.498 9.561 14.865 1.00 98.81 175 TYR A O 1
ATOM 1387 N N . LEU A 1 176 ? -10.676 9.848 15.422 1.00 98.69 176 LEU A N 1
ATOM 1388 C CA . LEU A 1 176 ? -11.247 9.202 14.228 1.00 98.69 176 LEU A CA 1
ATOM 1389 C C . LEU A 1 176 ? -11.492 10.120 13.019 1.00 98.69 176 LEU A C 1
ATOM 1391 O O . LEU A 1 176 ? -11.443 9.685 11.869 1.00 98.69 176 LEU A O 1
ATOM 1395 N N . ASN A 1 177 ? -11.789 11.401 13.254 1.00 96.31 177 ASN A N 1
ATOM 1396 C CA . ASN A 1 177 ? -12.425 12.263 12.243 1.00 96.31 177 ASN A CA 1
ATOM 1397 C C . ASN A 1 177 ? -11.498 12.646 11.075 1.00 96.31 177 ASN A C 1
ATOM 1399 O O . ASN A 1 177 ? -11.956 12.876 9.959 1.00 96.31 177 ASN A O 1
ATOM 1403 N N . GLY A 1 178 ? -10.190 12.741 11.318 1.00 95.19 178 GLY A N 1
ATOM 1404 C CA . GLY A 1 178 ? -9.245 13.087 10.258 1.00 95.19 178 GLY A CA 1
ATOM 1405 C C . GLY A 1 178 ? -9.069 14.574 9.967 1.00 95.19 178 GLY A C 1
ATOM 1406 O O . GLY A 1 178 ? -8.406 14.933 8.998 1.00 95.19 178 GLY A O 1
ATOM 1407 N N . ASN A 1 179 ? -9.651 15.447 10.791 1.00 97.31 179 ASN A N 1
ATOM 1408 C CA . ASN A 1 179 ? -9.587 16.903 10.630 1.00 97.31 179 ASN A CA 1
ATOM 1409 C C . ASN A 1 179 ? -8.559 17.593 11.550 1.00 97.31 179 ASN A C 1
ATOM 1411 O O . ASN A 1 179 ? -8.572 18.821 11.656 1.00 97.31 179 ASN A O 1
ATOM 1415 N N . LYS A 1 180 ? -7.696 16.827 12.228 1.00 98.12 180 LYS A N 1
ATOM 1416 C CA . LYS A 1 180 ? -6.598 17.336 13.064 1.00 98.12 180 LYS A CA 1
ATOM 1417 C C . LYS A 1 180 ? -5.258 16.840 12.541 1.00 98.12 180 LYS A C 1
ATOM 1419 O O . LYS A 1 180 ? -5.140 15.680 12.146 1.00 98.12 180 LYS A O 1
ATOM 1424 N N . THR A 1 181 ? -4.255 17.706 12.549 1.00 98.19 181 THR A N 1
ATOM 1425 C CA . THR A 1 181 ? -2.891 17.318 12.175 1.00 98.19 181 THR A CA 1
ATOM 1426 C C . THR A 1 181 ? -2.237 16.497 13.294 1.00 98.19 181 THR A C 1
ATOM 1428 O O . THR A 1 181 ? -2.652 16.616 14.451 1.00 98.19 181 THR A O 1
ATOM 1431 N N . PRO A 1 182 ? -1.182 15.711 12.998 1.00 98.69 182 PRO A N 1
ATOM 1432 C CA . PRO A 1 182 ? -0.390 15.041 14.031 1.00 98.69 182 PRO A CA 1
ATOM 1433 C C . PRO A 1 182 ? 0.081 15.999 15.141 1.00 98.69 182 PRO A C 1
ATOM 1435 O O . PRO A 1 182 ? -0.061 15.700 16.321 1.00 98.69 182 PRO A O 1
ATOM 1438 N N . GLN A 1 183 ? 0.547 17.198 14.779 1.00 98.56 183 GLN A N 1
ATOM 1439 C CA . GLN A 1 183 ? 1.001 18.201 15.747 1.00 98.56 183 GLN A CA 1
ATOM 1440 C C . GLN A 1 183 ? -0.099 18.615 16.738 1.00 98.56 183 GLN A C 1
ATOM 1442 O O . GLN A 1 183 ? 0.140 18.634 17.942 1.00 98.56 183 GLN A O 1
ATOM 1447 N N . GLN A 1 184 ? -1.316 18.884 16.251 1.00 98.44 184 GLN A N 1
ATOM 1448 C CA . GLN A 1 184 ? -2.442 19.258 17.115 1.00 98.44 184 GLN A CA 1
ATOM 1449 C C . GLN A 1 184 ? -2.801 18.142 18.100 1.00 98.44 184 GLN A C 1
ATOM 1451 O O . GLN A 1 184 ? -3.078 18.408 19.265 1.00 98.44 184 GLN A O 1
ATOM 1456 N N . LEU A 1 185 ? -2.776 16.888 17.642 1.00 98.50 185 LEU A N 1
ATOM 1457 C CA . LEU A 1 185 ? -3.054 15.738 18.501 1.00 98.50 185 LEU A CA 1
ATOM 1458 C C . LEU A 1 185 ? -1.988 15.574 19.587 1.00 98.50 185 LEU A C 1
ATOM 1460 O O . LEU A 1 185 ? -2.334 15.337 20.744 1.00 98.50 185 LEU A O 1
ATOM 1464 N N . LYS A 1 186 ? -0.710 15.771 19.239 1.00 98.12 186 LYS A N 1
ATOM 1465 C CA . LYS A 1 186 ? 0.397 15.732 20.201 1.00 98.12 186 LYS A CA 1
ATOM 1466 C C . LYS A 1 186 ? 0.245 16.789 21.297 1.00 98.12 186 LYS A C 1
ATOM 1468 O O . LYS A 1 186 ? 0.454 16.477 22.466 1.00 98.12 186 LYS A O 1
ATOM 1473 N N . GLU A 1 187 ? -0.110 18.016 20.922 1.00 98.00 187 GLU A N 1
ATOM 1474 C CA . GLU A 1 187 ? -0.307 19.140 21.851 1.00 98.00 187 GLU A CA 1
ATOM 1475 C C . GLU A 1 187 ? -1.468 18.907 22.824 1.00 98.00 187 GLU A C 1
ATOM 1477 O O . GLU A 1 187 ? -1.383 19.290 23.988 1.00 98.00 187 GLU A O 1
ATOM 1482 N N . ASP A 1 188 ? -2.529 18.239 22.369 1.00 97.62 188 ASP A N 1
ATOM 1483 C CA . ASP A 1 188 ? -3.698 17.900 23.185 1.00 97.62 188 ASP A CA 1
ATOM 1484 C C . ASP A 1 188 ? -3.534 16.587 23.986 1.00 97.62 188 ASP A C 1
ATOM 1486 O O . ASP A 1 188 ? -4.474 16.158 24.657 1.00 97.62 188 ASP A O 1
ATOM 1490 N N . GLY A 1 189 ? -2.361 15.942 23.937 1.00 97.62 189 GLY A N 1
ATOM 1491 C CA . GLY A 1 189 ? -2.085 14.699 24.668 1.00 97.62 189 GLY A CA 1
ATOM 1492 C C . GLY A 1 189 ? -2.795 13.462 24.106 1.00 97.62 189 GLY A C 1
ATOM 1493 O O . GLY A 1 189 ? -2.909 12.452 24.798 1.00 97.62 189 GLY A O 1
ATOM 1494 N N . ILE A 1 190 ? -3.275 13.523 22.861 1.00 98.56 190 ILE A N 1
ATOM 1495 C CA . ILE A 1 190 ? -3.899 12.386 22.180 1.00 98.56 190 ILE A CA 1
ATOM 1496 C C . ILE A 1 190 ? -2.805 11.427 21.703 1.00 98.56 190 ILE A C 1
ATOM 1498 O O . ILE A 1 190 ? -1.823 11.845 21.091 1.00 98.56 190 ILE A O 1
ATOM 1502 N N . TRP A 1 191 ? -2.969 10.134 21.986 1.00 98.62 191 TRP A N 1
ATOM 1503 C CA . TRP A 1 191 ? -1.926 9.122 21.775 1.00 98.62 191 TRP A CA 1
ATOM 1504 C C . TRP A 1 191 ? -1.695 8.768 20.298 1.00 98.62 191 TRP A C 1
ATOM 1506 O O . TRP A 1 191 ? -0.575 8.421 19.914 1.00 98.62 191 TRP A O 1
ATOM 1516 N N . GLY A 1 192 ? -2.719 8.866 19.449 1.00 98.56 192 GLY A N 1
ATOM 1517 C CA . GLY A 1 192 ? -2.572 8.518 18.040 1.00 98.56 192 GLY A CA 1
ATOM 1518 C C . GLY A 1 192 ? -3.670 9.008 17.104 1.00 98.56 192 GLY A C 1
ATOM 1519 O O . GLY A 1 192 ? -4.659 9.634 17.494 1.00 98.56 192 GLY A O 1
ATOM 1520 N N . LEU A 1 193 ? -3.461 8.697 15.832 1.00 98.69 193 LEU A N 1
ATOM 1521 C CA . LEU A 1 193 ? -4.366 8.937 14.723 1.00 98.69 193 LEU A CA 1
ATOM 1522 C C . LEU A 1 193 ? -5.025 7.615 14.374 1.00 98.69 193 LEU A C 1
ATOM 1524 O O . LEU A 1 193 ? -4.330 6.624 14.177 1.00 98.69 193 LEU A O 1
ATOM 1528 N N . ASP A 1 194 ? -6.342 7.612 14.252 1.00 98.81 194 ASP A N 1
ATOM 1529 C CA . ASP A 1 194 ? -7.075 6.472 13.727 1.00 98.81 194 ASP A CA 1
ATOM 1530 C C . ASP A 1 194 ? -7.975 6.966 12.602 1.00 98.81 194 ASP A C 1
ATOM 1532 O O . ASP A 1 194 ? -9.153 7.222 12.785 1.00 98.81 194 ASP A O 1
ATOM 1536 N N . TYR A 1 195 ? -7.403 7.274 11.443 1.00 98.75 195 TYR A N 1
ATOM 1537 C CA . TYR A 1 195 ? -8.134 7.987 10.390 1.00 98.75 195 TYR A CA 1
ATOM 1538 C C . TYR A 1 195 ? -8.581 7.064 9.273 1.00 98.75 195 TYR A C 1
ATOM 1540 O O . TYR A 1 195 ? -7.962 6.043 8.984 1.00 98.75 195 TYR A O 1
ATOM 1548 N N . HIS A 1 196 ? -9.616 7.489 8.546 1.00 98.69 196 HIS A N 1
ATOM 1549 C CA . HIS A 1 196 ? -9.956 6.811 7.308 1.00 98.69 196 HIS A CA 1
ATOM 1550 C C . HIS A 1 196 ? -8.736 6.801 6.367 1.00 98.69 196 HIS A C 1
ATOM 1552 O O . HIS A 1 196 ? -8.194 7.866 6.066 1.00 98.69 196 HIS A O 1
ATOM 1558 N N . PHE A 1 197 ? -8.322 5.637 5.851 1.00 97.62 197 PHE A N 1
ATOM 1559 C CA . PHE A 1 197 ? -7.032 5.466 5.145 1.00 97.62 197 PHE A CA 1
ATOM 1560 C C . PHE A 1 197 ? -6.795 6.465 3.990 1.00 97.62 197 PHE A C 1
ATOM 1562 O O . PHE A 1 197 ? -5.681 6.946 3.781 1.00 97.62 197 PHE A O 1
ATOM 1569 N N . ASN A 1 198 ? -7.856 6.860 3.271 1.00 95.50 198 ASN A N 1
ATOM 1570 C CA . ASN A 1 198 ? -7.788 7.896 2.226 1.00 95.50 198 ASN A CA 1
ATOM 1571 C C . ASN A 1 198 ? -7.277 9.266 2.710 1.00 95.50 198 ASN A C 1
ATOM 1573 O O . ASN A 1 198 ? -6.815 10.063 1.897 1.00 95.50 198 ASN A O 1
ATOM 1577 N N . ILE A 1 199 ? -7.378 9.580 4.001 1.00 96.88 199 ILE A N 1
ATOM 1578 C CA . ILE A 1 199 ? -6.844 10.824 4.567 1.00 96.88 199 ILE A CA 1
ATOM 1579 C C . ILE A 1 199 ? -5.319 10.790 4.538 1.00 96.88 199 ILE A C 1
ATOM 1581 O O . ILE A 1 199 ? -4.722 11.757 4.076 1.00 96.88 199 ILE A O 1
ATOM 1585 N N . PHE A 1 200 ? -4.705 9.664 4.906 1.00 96.69 200 PHE A N 1
ATOM 1586 C CA . PHE A 1 200 ? -3.257 9.479 4.797 1.00 96.69 200 PHE A CA 1
ATOM 1587 C C . PHE A 1 200 ? -2.791 9.430 3.341 1.00 96.69 200 PHE A C 1
ATOM 1589 O O . PHE A 1 200 ? -1.764 10.009 3.016 1.00 96.69 200 PHE A O 1
ATOM 1596 N N . LYS A 1 201 ? -3.566 8.827 2.430 1.00 93.00 201 LYS A N 1
ATOM 1597 C CA . LYS A 1 201 ? -3.232 8.850 0.992 1.00 93.00 201 LYS A CA 1
ATOM 1598 C C . LYS A 1 201 ? -3.221 10.263 0.399 1.00 93.00 201 LYS A C 1
ATOM 1600 O O . LYS A 1 201 ? -2.431 10.539 -0.498 1.00 93.00 201 LYS A O 1
ATOM 1605 N N . ARG A 1 202 ? -4.094 11.154 0.886 1.00 91.38 202 ARG A N 1
ATOM 1606 C CA . ARG A 1 202 ? -4.147 12.568 0.466 1.00 91.38 202 ARG A CA 1
ATOM 1607 C C . ARG A 1 202 ? -3.128 13.459 1.175 1.00 91.38 202 ARG A C 1
ATOM 1609 O O . ARG A 1 202 ? -2.800 14.505 0.633 1.00 91.38 202 ARG A O 1
ATOM 1616 N N . ASN A 1 203 ? -2.667 13.051 2.356 1.00 94.12 203 ASN A N 1
ATOM 1617 C CA . ASN A 1 203 ? -1.716 13.783 3.193 1.00 94.12 203 ASN A CA 1
ATOM 1618 C C . ASN A 1 203 ? -0.584 12.831 3.633 1.00 94.12 203 ASN A C 1
ATOM 1620 O O . ASN A 1 203 ? -0.475 12.502 4.821 1.00 94.12 203 ASN A O 1
ATOM 1624 N N . PRO A 1 204 ? 0.219 12.293 2.694 1.00 92.19 204 PRO A N 1
ATOM 1625 C CA . PRO A 1 204 ? 1.229 11.279 3.009 1.00 92.19 204 PRO A CA 1
ATOM 1626 C C . PRO A 1 204 ? 2.299 11.788 3.987 1.00 92.19 204 PRO A C 1
ATOM 1628 O O . PRO A 1 204 ? 2.893 11.004 4.727 1.00 92.19 204 PRO A O 1
ATOM 1631 N N . GLU A 1 205 ? 2.515 13.101 4.062 1.00 94.94 205 GLU A N 1
ATOM 1632 C CA . GLU A 1 205 ? 3.422 13.737 5.015 1.00 94.94 205 GLU A CA 1
ATOM 1633 C C . GLU A 1 205 ? 2.980 13.572 6.479 1.00 94.94 205 GLU A C 1
ATOM 1635 O O . GLU A 1 205 ? 3.820 13.609 7.383 1.00 94.94 205 GLU A O 1
ATOM 1640 N N . TRP A 1 206 ? 1.689 13.319 6.735 1.00 97.81 206 TRP A N 1
ATOM 1641 C CA . TRP A 1 206 ? 1.189 13.072 8.092 1.00 97.81 206 TRP A CA 1
ATOM 1642 C C . TRP A 1 206 ? 1.694 11.752 8.668 1.00 97.81 206 TRP A C 1
ATOM 1644 O O . TRP A 1 206 ? 1.846 11.661 9.882 1.00 97.81 206 TRP A O 1
ATOM 1654 N N . ILE A 1 207 ? 2.008 10.760 7.827 1.00 97.88 207 ILE A N 1
ATOM 1655 C CA . ILE A 1 207 ? 2.577 9.478 8.272 1.00 97.88 207 ILE A CA 1
ATOM 1656 C C . ILE A 1 207 ? 3.941 9.733 8.915 1.00 97.88 207 ILE A C 1
ATOM 1658 O O . ILE A 1 207 ? 4.177 9.348 10.059 1.00 97.88 207 ILE A O 1
ATOM 1662 N N . LYS A 1 208 ? 4.825 10.448 8.206 1.00 96.19 208 LYS A N 1
ATOM 1663 C CA . LYS A 1 208 ? 6.148 10.798 8.730 1.00 96.19 208 LYS A CA 1
ATOM 1664 C C . LYS A 1 208 ? 6.033 11.690 9.967 1.00 96.19 208 LYS A C 1
ATOM 1666 O O . LYS A 1 208 ? 6.675 11.412 10.973 1.00 96.19 208 LYS A O 1
ATOM 1671 N N . SER A 1 209 ? 5.193 12.726 9.913 1.00 98.31 209 SER A N 1
ATOM 1672 C CA . SER A 1 209 ? 5.003 13.644 11.041 1.00 98.31 209 SER A CA 1
ATOM 1673 C C . SER A 1 209 ? 4.494 12.929 12.298 1.00 98.31 209 SER A C 1
ATOM 1675 O O . SER A 1 209 ? 4.979 13.222 13.387 1.00 98.31 209 SER A O 1
ATOM 1677 N N . ALA A 1 210 ? 3.570 11.971 12.171 1.00 98.56 210 ALA A N 1
ATOM 1678 C CA . ALA A 1 210 ? 3.095 11.174 13.300 1.00 98.56 210 ALA A CA 1
ATOM 1679 C C . ALA A 1 210 ? 4.215 10.324 13.916 1.00 98.56 210 ALA A C 1
ATOM 1681 O O . ALA A 1 210 ? 4.407 10.370 15.132 1.00 98.56 210 ALA A O 1
ATOM 1682 N N . LYS A 1 211 ? 4.998 9.625 13.080 1.00 97.75 211 LYS A N 1
ATOM 1683 C CA . LYS A 1 211 ? 6.143 8.817 13.529 1.00 97.75 211 LYS A CA 1
ATOM 1684 C C . LYS A 1 211 ? 7.199 9.664 14.239 1.00 97.75 211 LYS A C 1
ATOM 1686 O O . LYS A 1 211 ? 7.624 9.305 15.333 1.00 97.75 211 LYS A O 1
ATOM 1691 N N . ASP A 1 212 ? 7.561 10.817 13.673 1.00 98.19 212 ASP A N 1
ATOM 1692 C CA . ASP A 1 212 ? 8.523 11.749 14.279 1.00 98.19 212 ASP A CA 1
ATOM 1693 C C . ASP A 1 212 ? 8.040 12.267 15.654 1.00 98.19 212 ASP A C 1
ATOM 1695 O O . ASP A 1 212 ? 8.845 12.498 16.555 1.00 98.19 212 ASP A O 1
ATOM 1699 N N . LEU A 1 213 ? 6.723 12.436 15.836 1.00 98.44 213 LEU A N 1
ATOM 1700 C CA . LEU A 1 213 ? 6.102 12.889 17.090 1.00 98.44 213 LEU A CA 1
ATOM 1701 C C . LEU A 1 213 ? 5.828 11.752 18.095 1.00 98.44 213 LEU A C 1
ATOM 1703 O O . LEU A 1 213 ? 5.361 12.018 19.214 1.00 98.44 213 LEU A O 1
ATOM 1707 N N . GLY A 1 214 ? 6.108 10.500 17.720 1.00 98.19 214 GLY A N 1
ATOM 1708 C CA . GLY A 1 214 ? 5.817 9.311 18.521 1.00 98.19 214 GLY A CA 1
ATOM 1709 C C . GLY A 1 214 ? 4.320 9.075 18.731 1.00 98.19 214 GLY A C 1
ATOM 1710 O O . GLY A 1 214 ? 3.923 8.625 19.805 1.00 98.19 214 GLY A O 1
ATOM 1711 N N . LEU A 1 215 ? 3.492 9.451 17.754 1.00 98.62 215 LEU A N 1
ATOM 1712 C CA . LEU A 1 215 ? 2.056 9.178 17.746 1.00 98.62 215 LEU A CA 1
ATOM 1713 C C . LEU A 1 215 ? 1.778 7.853 17.050 1.00 98.62 215 LEU A C 1
ATOM 1715 O O . LEU A 1 215 ? 2.381 7.561 16.017 1.00 98.62 215 LEU A O 1
ATOM 1719 N N . SER A 1 216 ? 0.818 7.097 17.577 1.00 98.56 216 SER A N 1
ATOM 1720 C CA . SER A 1 216 ? 0.419 5.846 16.941 1.00 98.56 216 SER A CA 1
ATOM 1721 C C . SER A 1 216 ? -0.425 6.072 15.682 1.00 98.56 216 SER A C 1
ATOM 1723 O O . SER A 1 216 ? -1.247 6.990 15.633 1.00 98.56 216 SER A O 1
ATOM 1725 N N . LEU A 1 217 ? -0.245 5.212 14.681 1.00 98.75 217 LEU A N 1
ATOM 1726 C CA . LEU A 1 217 ? -0.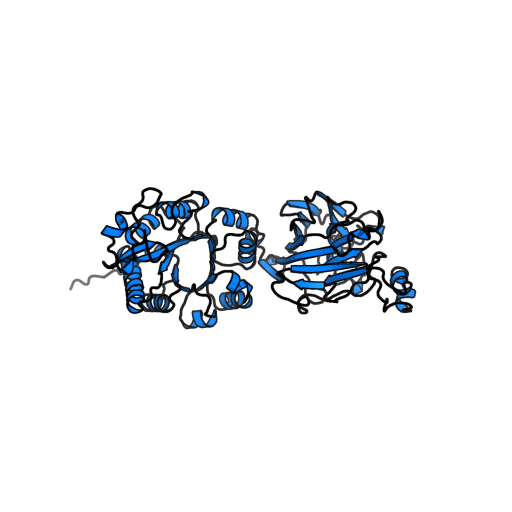966 5.192 13.414 1.00 98.75 217 LEU A CA 1
ATOM 1727 C C . LEU A 1 217 ? -1.899 3.976 13.318 1.00 98.75 217 LEU A C 1
ATOM 1729 O O . LEU A 1 217 ? -1.448 2.837 13.213 1.00 98.75 217 LEU A O 1
ATOM 1733 N N . ASN A 1 218 ? -3.203 4.236 13.265 1.00 98.88 218 ASN A N 1
ATOM 1734 C CA . ASN A 1 218 ? -4.248 3.294 12.866 1.00 98.88 218 ASN A CA 1
ATOM 1735 C C . ASN A 1 218 ? -4.998 3.834 11.635 1.00 98.88 218 ASN A C 1
ATOM 1737 O O . ASN A 1 218 ? -5.029 5.048 11.384 1.00 98.88 218 ASN A O 1
ATOM 1741 N N . ALA A 1 219 ? -5.583 2.938 10.842 1.00 98.81 219 ALA A N 1
ATOM 1742 C CA . ALA A 1 219 ? -6.414 3.307 9.705 1.00 98.81 219 ALA A CA 1
ATOM 1743 C C . ALA A 1 219 ? -7.640 2.400 9.547 1.00 98.81 219 ALA A C 1
ATOM 1745 O O . ALA A 1 219 ? -7.533 1.179 9.665 1.00 98.81 219 ALA A O 1
ATOM 1746 N N . TRP A 1 220 ? -8.786 2.992 9.188 1.00 98.62 220 TRP A N 1
ATOM 1747 C CA . TRP A 1 220 ? -10.074 2.292 9.055 1.00 98.62 220 TRP A CA 1
ATOM 1748 C C . TRP A 1 220 ? -10.869 2.688 7.790 1.00 98.62 220 TRP A C 1
ATOM 1750 O O . TRP A 1 220 ? -10.542 3.659 7.111 1.00 98.62 220 TRP A O 1
ATOM 1760 N N . THR A 1 221 ? -11.918 1.962 7.392 1.00 98.50 221 THR A N 1
ATOM 1761 C CA . THR A 1 221 ? -12.020 0.498 7.529 1.00 98.50 221 THR A CA 1
ATOM 1762 C C . THR A 1 221 ? -11.421 -0.107 6.263 1.00 98.50 221 THR A C 1
ATOM 1764 O O . THR A 1 221 ? -11.881 0.161 5.149 1.00 98.50 221 THR A O 1
ATOM 1767 N N . VAL A 1 222 ? -10.356 -0.886 6.410 1.00 98.69 222 VAL A N 1
ATOM 1768 C CA . VAL A 1 222 ? -9.481 -1.275 5.300 1.00 98.69 222 VAL A CA 1
ATOM 1769 C C . VAL A 1 222 ? -9.802 -2.696 4.867 1.00 98.69 222 VAL A C 1
ATOM 1771 O O . VAL A 1 222 ? -9.386 -3.654 5.504 1.00 98.69 222 VAL A O 1
ATOM 1774 N N . ASN A 1 223 ? -10.528 -2.846 3.760 1.00 98.44 223 ASN A N 1
ATOM 1775 C CA . ASN A 1 223 ? -11.058 -4.150 3.333 1.00 98.44 223 ASN A CA 1
ATOM 1776 C C . ASN A 1 223 ? -10.505 -4.649 1.988 1.00 98.44 223 ASN A C 1
ATOM 1778 O O . ASN A 1 223 ? -10.824 -5.760 1.570 1.00 98.44 223 ASN A O 1
ATOM 1782 N N . LYS A 1 224 ? -9.709 -3.838 1.280 1.00 97.81 224 LYS A N 1
ATOM 1783 C CA . LYS A 1 224 ? -9.144 -4.198 -0.028 1.00 97.81 224 LYS A CA 1
ATOM 1784 C C . LYS A 1 224 ? -7.661 -4.560 0.101 1.00 97.81 224 LYS A C 1
ATOM 1786 O O . LYS A 1 224 ? -6.944 -3.816 0.771 1.00 97.81 224 LYS A O 1
ATOM 1791 N N . PRO A 1 225 ? -7.178 -5.613 -0.590 1.00 96.56 225 PRO A N 1
ATOM 1792 C CA . PRO A 1 225 ? -5.763 -5.991 -0.579 1.00 96.56 225 PRO A CA 1
ATOM 1793 C C . PRO A 1 225 ? -4.810 -4.835 -0.901 1.00 96.56 225 PRO A C 1
ATOM 1795 O O . PRO A 1 225 ? -3.867 -4.611 -0.156 1.00 96.56 225 PRO A O 1
ATOM 1798 N N . ASP A 1 226 ? -5.103 -4.048 -1.942 1.00 94.38 226 ASP A N 1
ATOM 1799 C CA . ASP A 1 226 ? -4.232 -2.943 -2.370 1.00 94.38 226 ASP A CA 1
ATOM 1800 C C . ASP A 1 226 ? -4.080 -1.859 -1.274 1.00 94.38 226 ASP A C 1
ATOM 1802 O O . ASP A 1 226 ? -3.005 -1.282 -1.105 1.00 94.38 226 ASP A O 1
ATOM 1806 N N . ASP A 1 227 ? -5.137 -1.601 -0.491 1.00 97.50 227 ASP A N 1
ATOM 1807 C CA . ASP A 1 227 ? -5.095 -0.660 0.635 1.00 97.50 227 ASP A CA 1
ATOM 1808 C C . ASP A 1 227 ? -4.346 -1.253 1.842 1.00 97.50 227 ASP A C 1
ATOM 1810 O O . ASP A 1 227 ? -3.569 -0.545 2.485 1.00 97.50 227 ASP A O 1
ATOM 1814 N N . MET A 1 228 ? -4.529 -2.550 2.122 1.00 98.56 228 MET A N 1
ATOM 1815 C CA . MET A 1 228 ? -3.789 -3.267 3.170 1.00 98.56 228 MET A CA 1
ATOM 1816 C C . MET A 1 228 ? -2.285 -3.255 2.887 1.00 98.56 228 MET A C 1
ATOM 1818 O O . MET A 1 228 ? -1.499 -2.882 3.752 1.00 98.56 228 MET A O 1
ATOM 1822 N N . ASP A 1 229 ? -1.886 -3.606 1.665 1.00 97.56 229 ASP A N 1
ATOM 1823 C CA . ASP A 1 229 ? -0.479 -3.655 1.264 1.00 97.56 229 ASP A CA 1
ATOM 1824 C C . ASP A 1 229 ? 0.173 -2.271 1.329 1.00 97.56 229 ASP A C 1
ATOM 1826 O O . ASP A 1 229 ? 1.331 -2.151 1.723 1.00 97.56 229 ASP A O 1
ATOM 1830 N N . TRP A 1 230 ? -0.569 -1.215 0.976 1.00 97.69 230 TRP A N 1
ATOM 1831 C CA . TRP A 1 230 ? -0.088 0.161 1.098 1.00 97.69 230 TRP A CA 1
ATOM 1832 C C . TRP A 1 230 ? 0.175 0.550 2.558 1.00 97.69 230 TRP A C 1
ATOM 1834 O O . TRP A 1 230 ? 1.221 1.127 2.854 1.00 97.69 230 TRP A O 1
ATOM 1844 N N . LEU A 1 231 ? -0.732 0.214 3.480 1.00 98.56 231 LEU A N 1
ATOM 1845 C CA . LEU A 1 231 ? -0.556 0.503 4.909 1.00 98.56 231 LEU A CA 1
ATOM 1846 C C . LEU A 1 231 ? 0.581 -0.316 5.525 1.00 98.56 231 LEU A C 1
ATOM 1848 O O . LEU A 1 231 ? 1.376 0.235 6.282 1.00 98.56 231 LEU A O 1
ATOM 1852 N N . LEU A 1 232 ? 0.704 -1.595 5.152 1.00 98.31 232 LEU A N 1
ATOM 1853 C CA . LEU A 1 232 ? 1.821 -2.447 5.567 1.00 98.31 232 LEU A CA 1
ATOM 1854 C C . LEU A 1 232 ? 3.155 -1.879 5.074 1.00 98.31 232 LEU A C 1
ATOM 1856 O O . LEU A 1 232 ? 4.093 -1.764 5.855 1.00 98.31 232 LEU A O 1
ATOM 1860 N N . ALA A 1 233 ? 3.238 -1.468 3.805 1.00 97.25 233 ALA A N 1
ATOM 1861 C CA . ALA A 1 233 ? 4.444 -0.856 3.250 1.00 97.25 233 ALA A CA 1
ATOM 1862 C C . ALA A 1 233 ? 4.810 0.467 3.946 1.00 97.25 233 ALA A C 1
ATOM 1864 O O . ALA A 1 233 ? 5.989 0.774 4.093 1.00 97.25 233 ALA A O 1
ATOM 1865 N N . ASN A 1 234 ? 3.816 1.235 4.401 1.00 97.44 234 ASN A N 1
ATOM 1866 C CA . ASN A 1 234 ? 4.025 2.470 5.161 1.00 97.44 234 ASN A CA 1
ATOM 1867 C C . ASN A 1 234 ? 4.195 2.241 6.671 1.00 97.44 234 ASN A C 1
ATOM 1869 O O . ASN A 1 234 ? 4.319 3.219 7.414 1.00 97.44 234 ASN A O 1
ATOM 1873 N N . ASP A 1 235 ? 4.261 0.981 7.117 1.00 96.56 235 ASP A N 1
ATOM 1874 C CA . ASP A 1 235 ? 4.589 0.603 8.492 1.00 96.56 235 ASP A CA 1
ATOM 1875 C C . ASP A 1 235 ? 3.642 1.296 9.494 1.00 96.56 235 ASP A C 1
ATOM 1877 O O . ASP A 1 235 ? 4.052 2.074 10.352 1.00 96.56 235 ASP A O 1
ATOM 1881 N N . PHE A 1 236 ? 2.336 1.106 9.272 1.00 98.56 236 PHE A N 1
ATOM 1882 C CA . PHE A 1 236 ? 1.286 1.477 10.222 1.00 98.56 236 PHE A CA 1
ATOM 1883 C C . PHE A 1 236 ? 1.297 0.526 11.420 1.00 98.56 236 PHE A C 1
ATOM 1885 O O . PHE A 1 236 ? 1.407 -0.687 11.234 1.00 98.56 236 PHE A O 1
ATOM 1892 N N . ASP A 1 237 ? 1.107 1.067 12.628 1.00 98.56 237 ASP A N 1
ATOM 1893 C CA . ASP A 1 237 ? 1.028 0.251 13.845 1.00 98.56 237 ASP A CA 1
ATOM 1894 C C . ASP A 1 237 ? -0.200 -0.661 13.812 1.00 98.56 237 ASP A C 1
ATOM 1896 O O . ASP A 1 237 ? -0.133 -1.816 14.231 1.00 98.56 237 ASP A O 1
ATOM 1900 N N . TYR A 1 238 ? -1.319 -0.138 13.299 1.00 98.81 238 TYR A N 1
ATOM 1901 C CA . TYR A 1 238 ? -2.609 -0.813 13.296 1.00 98.81 238 TYR A CA 1
ATOM 1902 C C . TYR A 1 238 ? -3.376 -0.598 11.990 1.00 98.81 238 TYR A C 1
ATOM 1904 O O . TYR A 1 238 ? -3.282 0.438 11.328 1.00 98.81 238 TYR A O 1
ATOM 1912 N N . ILE A 1 239 ? -4.165 -1.602 11.623 1.00 98.94 239 ILE A N 1
ATOM 1913 C CA . ILE A 1 239 ? -5.063 -1.595 10.475 1.00 98.94 239 ILE A CA 1
ATOM 1914 C C . ILE A 1 239 ? -6.391 -2.196 10.935 1.00 98.94 239 ILE A C 1
ATOM 1916 O O . ILE A 1 239 ? -6.478 -3.383 11.262 1.00 98.94 239 ILE A O 1
ATOM 1920 N N . THR A 1 240 ? -7.429 -1.366 10.931 1.00 98.94 240 THR A N 1
ATOM 1921 C CA . THR A 1 240 ? -8.786 -1.734 11.335 1.00 98.94 240 THR A CA 1
ATOM 1922 C C . THR A 1 240 ? -9.575 -2.231 10.128 1.00 98.94 240 THR A C 1
ATOM 1924 O O . THR A 1 240 ? -9.754 -1.508 9.142 1.00 98.94 240 THR A O 1
ATOM 1927 N N . THR A 1 241 ? -10.029 -3.484 10.175 1.00 98.94 241 THR A N 1
ATOM 1928 C CA . THR A 1 241 ? -10.583 -4.198 9.014 1.00 98.94 241 THR A CA 1
ATOM 1929 C C . THR A 1 241 ? -11.758 -5.104 9.377 1.00 98.94 241 THR A C 1
ATOM 1931 O O . THR A 1 241 ? -11.783 -5.694 10.456 1.00 98.94 241 THR A O 1
ATOM 1934 N N . ASP A 1 242 ? -12.704 -5.263 8.449 1.00 98.88 242 ASP A N 1
ATOM 1935 C CA . ASP A 1 242 ? -13.744 -6.299 8.524 1.00 98.88 242 ASP A CA 1
ATOM 1936 C C . ASP A 1 242 ? -13.224 -7.683 8.090 1.00 98.88 242 ASP A C 1
ATOM 1938 O O . ASP A 1 242 ? -13.946 -8.673 8.193 1.00 98.88 242 ASP A O 1
ATOM 1942 N N . GLU A 1 243 ? -12.004 -7.756 7.550 1.00 98.75 243 GLU A N 1
ATOM 1943 C CA . GLU A 1 243 ? -11.403 -8.950 6.943 1.00 98.75 243 GLU A CA 1
ATOM 1944 C C . GLU A 1 243 ? -10.061 -9.307 7.627 1.00 98.75 243 GLU A C 1
ATOM 1946 O O . GLU A 1 243 ? -9.018 -9.348 6.959 1.00 98.75 243 GLU A O 1
ATOM 1951 N N . PRO A 1 244 ? -10.024 -9.545 8.955 1.00 98.81 244 PRO A N 1
ATOM 1952 C CA . PRO A 1 244 ? -8.771 -9.769 9.682 1.00 98.81 244 PRO A CA 1
ATOM 1953 C C . PRO A 1 244 ? -7.959 -10.952 9.129 1.00 98.81 244 PRO A C 1
ATOM 1955 O O . PRO A 1 244 ? -6.733 -10.887 9.056 1.00 98.81 244 PRO A O 1
ATOM 1958 N N . GLU A 1 245 ? -8.612 -12.013 8.655 1.00 98.62 245 GLU A N 1
ATOM 1959 C CA . GLU A 1 245 ? -7.951 -13.178 8.056 1.00 98.62 245 GLU A CA 1
ATOM 1960 C C . GLU A 1 245 ? -7.287 -12.856 6.712 1.00 98.62 245 GLU A C 1
ATOM 1962 O O . GLU A 1 245 ? -6.204 -13.370 6.406 1.00 98.62 245 GLU A O 1
ATOM 1967 N N . LEU A 1 246 ? -7.917 -11.992 5.908 1.00 98.75 246 LEU A N 1
ATOM 1968 C CA . LEU A 1 246 ? -7.311 -11.501 4.675 1.00 98.75 246 LEU A CA 1
ATOM 1969 C C . LEU A 1 246 ? -6.074 -10.672 5.008 1.00 98.75 246 LEU A C 1
ATOM 1971 O O . LEU A 1 246 ? -5.029 -10.888 4.396 1.00 98.75 246 LEU A O 1
ATOM 1975 N N . LEU A 1 247 ? -6.157 -9.787 6.003 1.00 98.81 247 LEU A N 1
ATOM 1976 C CA . LEU A 1 247 ? -5.016 -8.977 6.417 1.00 98.81 247 LEU A CA 1
ATOM 1977 C C . LEU A 1 247 ? -3.852 -9.840 6.927 1.00 98.81 247 LEU A C 1
ATOM 1979 O O . LEU A 1 247 ? -2.717 -9.604 6.522 1.00 98.81 247 LEU A O 1
ATOM 1983 N N . PHE A 1 248 ? -4.104 -10.894 7.710 1.00 98.62 248 PHE A N 1
ATOM 1984 C CA . PHE A 1 248 ? -3.058 -11.862 8.074 1.00 98.62 248 PHE A CA 1
ATOM 1985 C C . PHE A 1 248 ? -2.410 -12.521 6.850 1.00 98.62 248 PHE A C 1
ATOM 1987 O O . PHE A 1 248 ? -1.189 -12.687 6.806 1.00 98.62 248 PHE A O 1
ATOM 1994 N N . THR A 1 249 ? -3.204 -12.840 5.825 1.00 98.06 249 THR A N 1
ATOM 1995 C CA . THR A 1 249 ? -2.684 -13.362 4.552 1.00 98.06 249 THR A CA 1
ATOM 1996 C C . THR A 1 249 ? -1.810 -12.324 3.839 1.00 98.06 249 THR A C 1
ATOM 1998 O O . THR A 1 249 ? -0.757 -12.675 3.308 1.00 98.06 249 THR A O 1
ATOM 2001 N N . ARG A 1 250 ? -2.201 -11.040 3.855 1.00 98.00 250 ARG A N 1
ATOM 2002 C CA . ARG A 1 250 ? -1.403 -9.944 3.275 1.00 98.00 250 ARG A CA 1
ATOM 2003 C C . ARG A 1 250 ? -0.099 -9.718 4.033 1.00 98.00 250 ARG A C 1
ATOM 2005 O O . ARG A 1 250 ? 0.944 -9.622 3.401 1.00 98.00 250 ARG A O 1
ATOM 2012 N N . ILE A 1 251 ? -0.127 -9.731 5.366 1.00 97.81 251 ILE A N 1
ATOM 2013 C CA . ILE A 1 251 ? 1.077 -9.651 6.211 1.00 97.81 251 ILE A CA 1
ATOM 2014 C C . ILE A 1 251 ? 2.049 -10.778 5.858 1.00 97.81 251 ILE A C 1
ATOM 2016 O O . ILE A 1 251 ? 3.239 -10.535 5.690 1.00 97.81 251 ILE A O 1
ATOM 2020 N N . ALA A 1 252 ? 1.549 -12.007 5.702 1.00 96.38 252 ALA A N 1
ATOM 2021 C CA . ALA A 1 252 ? 2.382 -13.160 5.377 1.00 96.38 252 ALA A CA 1
ATOM 2022 C C . ALA A 1 252 ? 3.077 -13.064 4.008 1.00 96.38 252 ALA A C 1
ATOM 2024 O O . ALA A 1 252 ? 4.134 -13.673 3.851 1.00 96.38 252 ALA A O 1
ATOM 2025 N N . ALA A 1 253 ? 2.478 -12.336 3.061 1.00 94.56 253 ALA A N 1
ATOM 2026 C CA . ALA A 1 253 ? 2.980 -12.126 1.705 1.00 94.56 253 ALA A CA 1
ATOM 2027 C C . ALA A 1 253 ? 3.750 -10.804 1.526 1.00 94.56 253 ALA A C 1
ATOM 2029 O O . ALA A 1 253 ? 4.345 -10.584 0.472 1.00 94.56 253 ALA A O 1
ATOM 2030 N N . SER A 1 254 ? 3.702 -9.908 2.514 1.00 95.25 254 SER A N 1
ATOM 2031 C CA . SER A 1 254 ? 4.328 -8.593 2.437 1.00 95.25 254 SER A CA 1
ATOM 2032 C C . SER A 1 254 ? 5.828 -8.690 2.720 1.00 95.25 254 SER A C 1
ATOM 2034 O O . SER A 1 254 ? 6.213 -9.353 3.687 1.00 95.25 254 SER A O 1
ATOM 2036 N N . PRO A 1 255 ? 6.685 -7.972 1.969 1.00 94.44 255 PRO A N 1
ATOM 2037 C CA . PRO A 1 255 ? 8.127 -7.991 2.207 1.00 94.44 255 PRO A CA 1
ATOM 2038 C C . PRO A 1 255 ? 8.508 -7.487 3.605 1.00 94.44 255 PRO A C 1
ATOM 2040 O O . PRO A 1 255 ? 9.557 -7.855 4.132 1.00 94.44 255 PRO A O 1
ATOM 2043 N N . VAL A 1 256 ? 7.647 -6.695 4.254 1.00 93.50 256 VAL A N 1
ATOM 2044 C CA . VAL A 1 256 ? 7.903 -6.180 5.610 1.00 93.50 256 VAL A CA 1
ATOM 2045 C C . VAL A 1 256 ? 8.056 -7.290 6.650 1.00 93.50 256 VAL A C 1
ATOM 2047 O O . VAL A 1 256 ? 8.804 -7.132 7.613 1.00 93.50 256 VAL A O 1
ATOM 2050 N N . LYS A 1 257 ? 7.423 -8.450 6.428 1.00 93.88 257 LYS A N 1
ATOM 2051 C CA . LYS A 1 257 ? 7.578 -9.630 7.287 1.00 93.88 257 LYS A CA 1
ATOM 2052 C C . LYS A 1 257 ? 9.013 -10.164 7.293 1.00 93.88 257 LYS A C 1
ATOM 2054 O O . LYS A 1 257 ? 9.454 -10.700 8.306 1.00 93.88 257 LYS A O 1
ATOM 2059 N N . ASP A 1 258 ? 9.744 -9.977 6.199 1.00 92.94 258 ASP A N 1
ATOM 2060 C CA . ASP A 1 258 ? 11.123 -10.443 6.037 1.00 92.94 258 ASP A CA 1
ATOM 2061 C C . ASP A 1 258 ? 12.160 -9.369 6.423 1.00 92.94 258 ASP A C 1
ATOM 2063 O O . ASP A 1 258 ? 13.349 -9.484 6.097 1.00 92.94 258 ASP A O 1
ATOM 2067 N N . GLY A 1 259 ? 11.717 -8.321 7.131 1.00 93.38 259 GLY A N 1
ATOM 2068 C CA . GLY A 1 259 ? 12.554 -7.238 7.649 1.00 93.38 259 GLY A CA 1
ATOM 2069 C C . GLY A 1 259 ? 12.835 -6.114 6.650 1.00 93.38 259 GLY A C 1
ATOM 2070 O O . GLY A 1 259 ? 13.697 -5.274 6.906 1.00 93.38 259 GLY A O 1
ATOM 2071 N N . TYR A 1 260 ? 12.141 -6.092 5.511 1.00 96.06 260 TYR A N 1
ATOM 2072 C CA . TYR A 1 260 ? 12.236 -4.994 4.553 1.00 96.06 260 TYR A CA 1
ATOM 2073 C C . TYR A 1 260 ? 11.459 -3.762 5.029 1.00 96.06 260 TYR A C 1
ATOM 2075 O O . TYR A 1 260 ? 10.336 -3.862 5.515 1.00 96.06 260 TYR A O 1
ATOM 2083 N N . LYS A 1 261 ? 12.029 -2.577 4.816 1.00 96.19 261 LYS A N 1
ATOM 2084 C CA . LYS A 1 261 ? 11.384 -1.283 5.068 1.00 96.19 261 LYS A CA 1
ATOM 2085 C C . LYS A 1 261 ? 11.236 -0.522 3.763 1.00 96.19 261 LYS A C 1
ATOM 2087 O O . LYS A 1 261 ? 12.153 -0.536 2.946 1.00 96.19 261 LYS A O 1
ATOM 2092 N N . LEU A 1 262 ? 10.098 0.139 3.558 1.00 97.12 262 LEU A N 1
ATOM 2093 C CA . LEU A 1 262 ? 9.894 0.997 2.394 1.00 97.12 262 LEU A CA 1
ATOM 2094 C C . LEU A 1 262 ? 10.826 2.211 2.491 1.00 97.12 262 LEU A C 1
ATOM 2096 O O . LEU A 1 262 ? 10.754 2.974 3.452 1.00 97.12 262 LEU A O 1
ATOM 2100 N N . VAL A 1 263 ? 11.692 2.390 1.496 1.00 96.81 263 VAL A N 1
ATOM 2101 C CA . VAL A 1 263 ? 12.676 3.488 1.453 1.00 96.81 263 VAL A CA 1
ATOM 2102 C C . VAL A 1 263 ? 12.376 4.508 0.363 1.00 96.81 263 VAL A C 1
ATOM 2104 O O . VAL A 1 263 ? 12.842 5.643 0.425 1.00 96.81 263 VAL A O 1
ATOM 2107 N N . TRP A 1 264 ? 11.596 4.119 -0.644 1.00 97.69 264 TRP A N 1
ATOM 2108 C CA . TRP A 1 264 ? 11.185 5.001 -1.725 1.00 97.69 264 TRP A CA 1
ATOM 2109 C C . TRP A 1 264 ? 9.918 4.471 -2.391 1.00 97.69 264 TRP A C 1
ATOM 2111 O O . TRP A 1 264 ? 9.773 3.263 -2.582 1.00 97.69 264 TRP A O 1
ATOM 2121 N N . SER A 1 265 ? 9.010 5.360 -2.785 1.00 97.69 265 SER A N 1
ATOM 2122 C CA . SER A 1 265 ? 7.846 4.976 -3.582 1.00 97.69 265 SER A CA 1
ATOM 2123 C C . SER A 1 265 ? 7.292 6.115 -4.425 1.00 97.69 265 SER A C 1
ATOM 2125 O O . SER A 1 265 ? 7.503 7.299 -4.140 1.00 97.69 265 SER A O 1
ATOM 2127 N N . ASP A 1 266 ? 6.514 5.749 -5.437 1.00 97.88 266 ASP A N 1
ATOM 2128 C CA . ASP A 1 266 ? 5.519 6.616 -6.052 1.00 97.88 266 ASP A CA 1
ATOM 2129 C C . ASP A 1 266 ? 4.220 5.826 -6.260 1.00 97.88 266 ASP A C 1
ATOM 2131 O O . ASP A 1 266 ? 4.224 4.767 -6.882 1.00 97.88 266 ASP A O 1
ATOM 2135 N N . GLU A 1 267 ? 3.126 6.342 -5.702 1.00 96.50 267 GLU A N 1
ATOM 2136 C CA . GLU A 1 267 ? 1.776 5.759 -5.770 1.00 96.50 267 GLU A CA 1
ATOM 2137 C C . GLU A 1 267 ? 0.895 6.503 -6.783 1.00 96.50 267 GLU A C 1
ATOM 2139 O O . GLU A 1 267 ? -0.309 6.277 -6.840 1.00 96.50 267 GLU A O 1
ATOM 2144 N N . PHE A 1 268 ? 1.455 7.485 -7.505 1.00 97.06 268 PHE A N 1
ATOM 2145 C CA . PHE A 1 268 ? 0.799 8.166 -8.625 1.00 97.06 268 PHE A CA 1
ATOM 2146 C C . PHE A 1 268 ? -0.583 8.782 -8.302 1.00 97.06 268 PHE A C 1
ATOM 2148 O O . PHE A 1 268 ? -1.417 9.006 -9.183 1.00 97.06 268 PHE A O 1
ATOM 2155 N N . ASN A 1 269 ? -0.804 9.147 -7.034 1.00 92.56 269 ASN A N 1
ATOM 2156 C CA . ASN A 1 269 ? -2.035 9.753 -6.508 1.00 92.56 269 ASN A CA 1
ATOM 2157 C C . ASN A 1 269 ? -2.117 11.273 -6.757 1.00 92.56 269 ASN A C 1
ATOM 2159 O O . ASN A 1 269 ? -2.544 12.045 -5.900 1.00 92.56 269 ASN A O 1
ATOM 2163 N N . TYR A 1 270 ? -1.697 11.715 -7.938 1.00 93.94 270 TYR A N 1
ATOM 2164 C CA . TYR A 1 270 ? -1.739 13.111 -8.375 1.00 93.94 270 TYR A CA 1
ATOM 2165 C C . TYR A 1 270 ? -2.156 13.198 -9.850 1.00 93.94 270 TYR A C 1
ATOM 2167 O O . TYR A 1 270 ? -2.569 12.210 -10.456 1.00 93.94 270 TYR A O 1
ATOM 2175 N N . ARG A 1 271 ? -2.141 14.399 -10.438 1.00 96.81 271 ARG A N 1
ATOM 2176 C CA . ARG A 1 271 ? -2.472 14.599 -11.854 1.00 96.81 271 ARG A CA 1
ATOM 2177 C C . ARG A 1 271 ? -1.454 15.515 -12.515 1.00 96.81 271 ARG A C 1
ATOM 2179 O O . ARG A 1 271 ? -1.129 16.559 -11.963 1.00 96.81 271 ARG A O 1
ATOM 2186 N N . GLY A 1 272 ? -1.027 15.170 -13.727 1.00 98.00 272 GLY A N 1
ATOM 2187 C CA . GLY A 1 272 ? -0.128 16.003 -14.529 1.00 98.00 272 GLY A CA 1
ATOM 2188 C C . GLY A 1 272 ? 1.099 15.234 -14.990 1.00 98.00 272 GLY A C 1
ATOM 2189 O O . GLY A 1 272 ? 0.990 14.066 -15.351 1.00 98.00 272 GLY A O 1
ATOM 2190 N N . LYS A 1 273 ? 2.262 15.886 -15.015 1.00 98.38 273 LYS A N 1
ATOM 2191 C CA . LYS A 1 273 ? 3.531 15.193 -15.263 1.00 98.38 273 LYS A CA 1
ATOM 2192 C C . LYS A 1 273 ? 3.945 14.385 -14.023 1.00 98.38 273 LYS A C 1
ATOM 2194 O O . LYS A 1 273 ? 3.629 14.825 -12.918 1.00 98.38 273 LYS A O 1
ATOM 2199 N N . PRO A 1 274 ? 4.651 13.253 -14.192 1.00 98.38 274 PRO A N 1
ATOM 2200 C CA . PRO A 1 274 ? 5.395 12.608 -13.112 1.00 98.38 274 PRO A CA 1
ATOM 2201 C C . PRO A 1 274 ? 6.191 13.608 -12.267 1.00 98.38 274 PRO A C 1
ATOM 2203 O O . PRO A 1 274 ? 6.772 14.550 -12.815 1.00 98.38 274 PRO A O 1
ATOM 2206 N N . ASP A 1 275 ? 6.212 13.384 -10.953 1.00 97.81 275 ASP A N 1
ATOM 2207 C CA . ASP A 1 275 ? 6.934 14.208 -9.982 1.00 97.81 275 ASP A CA 1
ATOM 2208 C C . ASP A 1 275 ? 8.414 14.330 -10.373 1.00 97.81 275 ASP A C 1
ATOM 2210 O O . ASP A 1 275 ? 9.155 13.346 -10.389 1.00 97.81 275 ASP A O 1
ATOM 2214 N N . SER A 1 276 ? 8.854 15.551 -10.686 1.00 98.06 276 SER A N 1
ATOM 2215 C CA . SER A 1 276 ? 10.213 15.827 -11.161 1.00 98.06 276 SER A CA 1
ATOM 2216 C C . SER A 1 276 ? 11.294 15.599 -10.106 1.00 98.06 276 SER A C 1
ATOM 2218 O O . SER A 1 276 ? 12.471 15.546 -10.450 1.00 98.06 276 SER A O 1
ATOM 2220 N N . THR A 1 277 ? 10.922 15.476 -8.829 1.00 97.69 277 THR A N 1
ATOM 2221 C CA . THR A 1 277 ? 11.856 15.086 -7.762 1.00 97.69 277 THR A CA 1
ATOM 2222 C C . THR A 1 277 ? 12.135 13.579 -7.758 1.00 97.69 277 THR A C 1
ATOM 2224 O O . THR A 1 277 ? 13.117 13.137 -7.167 1.00 97.69 277 THR A O 1
ATOM 2227 N N . LYS A 1 278 ? 11.307 12.792 -8.458 1.00 98.44 278 LYS A N 1
ATOM 2228 C CA . LYS A 1 278 ? 11.376 11.325 -8.538 1.00 98.44 278 LYS A CA 1
ATOM 2229 C C . LYS A 1 278 ? 11.722 10.815 -9.934 1.00 98.44 278 LYS A C 1
ATOM 2231 O O . LYS A 1 278 ? 12.435 9.820 -10.061 1.00 98.44 278 LYS A O 1
ATOM 2236 N N . TRP A 1 279 ? 11.242 11.498 -10.973 1.00 98.75 279 TRP A N 1
ATOM 2237 C CA . TRP A 1 279 ? 11.285 11.025 -12.354 1.00 98.75 279 TRP A CA 1
ATOM 2238 C C . TRP A 1 279 ? 11.905 12.040 -13.319 1.00 98.75 279 TRP A C 1
ATOM 2240 O O . TRP A 1 279 ? 11.456 13.178 -13.445 1.00 98.75 279 TRP A O 1
ATOM 2250 N N . GLY A 1 280 ? 12.901 11.580 -14.074 1.00 98.44 280 GLY A N 1
ATOM 2251 C CA . GLY A 1 280 ? 13.395 12.198 -15.301 1.00 98.44 280 GLY A CA 1
ATOM 2252 C C . GLY A 1 280 ? 12.885 11.474 -16.553 1.00 98.44 280 GLY A C 1
ATOM 2253 O O . GLY A 1 280 ? 12.273 10.410 -16.472 1.00 98.44 280 GLY A O 1
ATOM 2254 N N . TYR A 1 281 ? 13.185 12.029 -17.730 1.00 98.19 281 TYR A N 1
ATOM 2255 C CA . TYR A 1 281 ? 12.720 11.526 -19.030 1.00 98.19 281 TYR A CA 1
ATOM 2256 C C . TYR A 1 281 ? 13.892 11.241 -19.971 1.00 98.19 281 TYR A C 1
ATOM 2258 O O . TYR A 1 281 ? 14.960 11.845 -19.850 1.00 98.19 281 TYR A O 1
ATOM 2266 N N . ALA A 1 282 ? 13.683 10.340 -20.929 1.00 94.88 282 ALA A N 1
ATOM 2267 C CA . ALA A 1 282 ? 14.538 10.208 -22.107 1.00 94.88 282 ALA A CA 1
ATOM 2268 C C . ALA A 1 282 ? 13.852 10.823 -23.338 1.00 94.88 282 ALA A C 1
ATOM 2270 O O . ALA A 1 282 ? 12.626 10.832 -23.419 1.00 94.88 282 ALA A O 1
ATOM 2271 N N . TYR A 1 283 ? 14.642 11.308 -24.301 1.00 95.62 283 TYR A N 1
ATOM 2272 C CA . TYR A 1 283 ? 14.138 12.029 -25.473 1.00 95.62 283 TYR A CA 1
ATOM 2273 C C . TYR A 1 283 ? 14.732 11.491 -26.769 1.00 95.62 283 TYR A C 1
ATOM 2275 O O . TYR A 1 283 ? 15.943 11.316 -26.862 1.00 95.62 283 TYR A O 1
ATOM 2283 N N . GLY A 1 284 ? 13.894 11.293 -27.782 1.00 95.88 284 GLY A N 1
ATOM 2284 C CA . GLY A 1 284 ? 14.339 10.879 -29.111 1.00 95.88 284 GLY A CA 1
ATOM 2285 C C . GLY A 1 284 ? 14.516 9.378 -29.286 1.00 95.88 284 GLY A C 1
ATOM 2286 O O . GLY A 1 284 ? 13.918 8.575 -28.565 1.00 95.88 284 GLY A O 1
ATOM 2287 N N . PHE A 1 285 ? 15.312 9.008 -30.287 1.00 95.44 285 PHE A N 1
ATOM 2288 C CA . PHE A 1 285 ? 15.689 7.625 -30.569 1.00 95.44 285 PHE A CA 1
ATOM 2289 C C . PHE A 1 285 ? 16.914 7.257 -29.730 1.00 95.44 285 PHE A C 1
ATOM 2291 O O . PHE A 1 285 ? 17.995 7.798 -29.949 1.00 95.44 285 PHE A O 1
ATOM 2298 N N . ILE A 1 286 ? 16.754 6.364 -28.751 1.00 90.81 286 ILE A N 1
ATOM 2299 C CA . ILE A 1 286 ? 17.764 6.174 -27.695 1.00 90.81 286 ILE A CA 1
ATOM 2300 C C . ILE A 1 286 ? 18.576 4.883 -27.842 1.00 90.81 286 ILE A C 1
ATOM 2302 O O . ILE A 1 286 ? 19.766 4.880 -27.528 1.00 90.81 286 ILE A O 1
ATOM 2306 N N . ALA A 1 287 ? 17.961 3.775 -28.263 1.00 87.44 287 ALA A N 1
ATOM 2307 C CA . ALA A 1 287 ? 18.601 2.459 -28.256 1.00 87.44 287 ALA A CA 1
ATOM 2308 C C . ALA A 1 287 ? 17.954 1.472 -29.245 1.00 87.44 287 ALA A C 1
ATOM 2310 O O . ALA A 1 287 ? 16.899 1.738 -29.814 1.00 87.44 287 ALA A O 1
ATOM 2311 N N . ASN A 1 288 ? 18.627 0.335 -29.457 1.00 88.88 288 ASN A N 1
ATOM 2312 C CA . ASN A 1 288 ? 18.104 -0.893 -30.081 1.00 88.88 288 ASN A CA 1
ATOM 2313 C C . ASN A 1 288 ? 17.435 -0.752 -31.460 1.00 88.88 288 ASN A C 1
ATOM 2315 O O . ASN A 1 288 ? 16.686 -1.640 -31.876 1.00 88.88 288 ASN A O 1
ATOM 2319 N N . ARG A 1 289 ? 17.727 0.339 -32.184 1.00 90.88 289 ARG A N 1
ATOM 2320 C CA . ARG A 1 289 ? 17.082 0.694 -33.461 1.00 90.88 289 ARG A CA 1
ATOM 2321 C C . ARG A 1 289 ? 15.554 0.722 -33.359 1.00 90.88 289 ARG A C 1
ATOM 2323 O O . ARG A 1 289 ? 14.863 0.350 -34.300 1.00 90.88 289 ARG A O 1
ATOM 2330 N N . GLU A 1 290 ? 15.054 1.122 -32.198 1.00 94.69 290 GLU A N 1
ATOM 2331 C CA . GLU A 1 290 ? 13.631 1.261 -31.914 1.00 94.69 290 GLU A CA 1
ATOM 2332 C C . GLU A 1 290 ? 12.993 2.352 -32.800 1.00 94.69 290 GLU A C 1
ATOM 2334 O O . GLU A 1 290 ? 13.669 3.277 -33.265 1.00 94.69 290 GLU A O 1
ATOM 2339 N N . ASP A 1 291 ? 11.695 2.234 -33.081 1.00 95.38 291 ASP A N 1
ATOM 2340 C CA . ASP A 1 291 ? 10.987 3.057 -34.074 1.00 95.38 291 ASP A CA 1
ATOM 2341 C C . ASP A 1 291 ? 10.209 4.233 -33.474 1.00 95.38 291 ASP A C 1
ATOM 2343 O O . ASP A 1 291 ? 9.797 5.139 -34.205 1.00 95.38 291 ASP A O 1
ATOM 2347 N N . GLN A 1 292 ? 10.050 4.268 -32.151 1.00 97.31 292 GLN A N 1
ATOM 2348 C CA . GLN A 1 292 ? 9.465 5.397 -31.436 1.00 97.31 292 GLN A CA 1
ATOM 2349 C C . GLN A 1 292 ? 10.481 6.488 -31.115 1.00 97.31 292 GLN A C 1
ATOM 2351 O O . GLN A 1 292 ? 11.639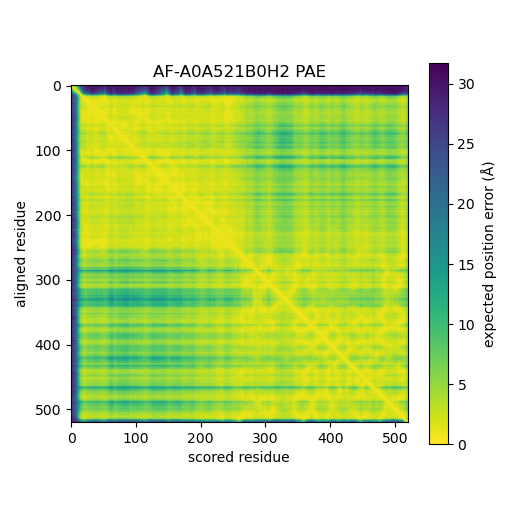 6.234 -30.784 1.00 97.31 292 GLN A O 1
ATOM 2356 N N . TYR A 1 293 ? 9.983 7.716 -31.100 1.00 97.69 293 TYR A N 1
ATOM 2357 C CA . TYR A 1 293 ? 10.653 8.864 -30.518 1.00 97.69 293 TYR A CA 1
ATOM 2358 C C . TYR A 1 293 ? 10.110 9.097 -29.108 1.00 97.69 293 TYR A C 1
ATOM 2360 O O . TYR A 1 293 ? 8.914 9.347 -28.928 1.00 97.69 293 TYR A O 1
ATOM 2368 N N . TYR A 1 294 ? 10.970 9.004 -28.093 1.00 98.31 294 TYR A N 1
ATOM 2369 C CA . TYR A 1 294 ? 10.547 9.262 -26.717 1.00 98.31 294 TYR A CA 1
ATOM 2370 C C . TYR A 1 294 ? 10.296 10.757 -26.485 1.00 98.31 294 TYR A C 1
ATOM 2372 O O . TYR A 1 294 ? 11.100 11.601 -26.894 1.00 98.31 294 TYR A O 1
ATOM 2380 N N . THR A 1 295 ? 9.185 11.086 -25.826 1.00 97.75 295 THR A N 1
ATOM 2381 C CA . THR A 1 295 ? 8.840 12.457 -25.423 1.00 97.75 295 THR A CA 1
ATOM 2382 C C . THR A 1 295 ? 8.354 12.499 -23.973 1.00 97.75 295 THR A C 1
ATOM 2384 O O . THR A 1 295 ? 8.000 11.474 -23.390 1.00 97.75 295 THR A O 1
ATOM 2387 N N . ASP A 1 296 ? 8.307 13.701 -23.398 1.00 96.94 296 ASP A N 1
ATOM 2388 C CA . ASP A 1 296 ? 7.689 13.998 -22.101 1.00 96.94 296 ASP A CA 1
ATOM 2389 C C . ASP A 1 296 ? 6.328 14.707 -22.256 1.00 96.94 296 ASP A C 1
ATOM 2391 O O . ASP A 1 296 ? 5.828 15.343 -21.319 1.00 96.94 296 ASP A O 1
ATOM 2395 N N . SER A 1 297 ? 5.736 14.661 -23.457 1.00 97.75 297 SER A N 1
ATOM 2396 C CA . SER A 1 297 ? 4.427 15.263 -23.684 1.00 97.75 297 SER A CA 1
ATOM 2397 C C . SER A 1 297 ? 3.383 14.546 -22.828 1.00 97.75 297 SER A C 1
ATOM 2399 O O . SER A 1 297 ? 3.441 13.328 -22.660 1.00 97.75 297 SER A O 1
ATOM 2401 N N . LEU A 1 298 ? 2.371 15.270 -22.341 1.00 98.25 298 LEU A N 1
ATOM 2402 C CA . LEU A 1 298 ? 1.281 14.658 -21.566 1.00 98.25 298 LEU A CA 1
ATOM 2403 C C . LEU A 1 298 ? 0.507 13.593 -22.364 1.00 98.25 298 LEU A C 1
ATOM 2405 O O . LEU A 1 298 ? -0.156 12.736 -21.782 1.00 98.25 298 LEU A O 1
ATOM 2409 N N . LYS A 1 299 ? 0.608 13.622 -23.698 1.00 97.88 299 LYS A N 1
ATOM 2410 C CA . LYS A 1 299 ? 0.069 12.584 -24.574 1.00 97.88 299 LYS A CA 1
ATOM 2411 C C . LYS A 1 299 ? 0.806 11.254 -24.390 1.00 97.88 299 LYS A C 1
ATOM 2413 O O . LYS A 1 299 ? 0.156 10.221 -24.433 1.00 97.88 299 LYS A O 1
ATOM 2418 N N . ASN A 1 300 ? 2.116 11.274 -24.137 1.00 98.69 300 ASN A N 1
ATOM 2419 C CA . ASN A 1 300 ? 2.923 10.066 -23.965 1.00 98.69 300 ASN A CA 1
ATOM 2420 C C . ASN A 1 300 ? 3.187 9.689 -22.510 1.00 98.69 300 ASN A C 1
ATOM 2422 O O . ASN A 1 300 ? 3.253 8.502 -22.212 1.00 98.69 300 ASN A O 1
ATOM 2426 N N . VAL A 1 301 ? 3.368 10.665 -21.617 1.00 98.81 301 VAL A N 1
ATOM 2427 C CA . VAL A 1 301 ? 3.678 10.416 -20.206 1.00 98.81 301 VAL A CA 1
ATOM 2428 C C . VAL A 1 301 ? 2.879 11.355 -19.320 1.00 98.81 301 VAL A C 1
ATOM 2430 O O . VAL A 1 301 ? 3.055 12.574 -19.353 1.00 98.81 301 VAL A O 1
ATOM 2433 N N . ARG A 1 302 ? 2.004 10.782 -18.499 1.00 98.75 302 ARG A N 1
ATOM 2434 C CA . ARG A 1 302 ? 1.178 11.536 -17.552 1.00 98.75 302 ARG A CA 1
ATOM 2435 C C . ARG A 1 302 ? 0.822 10.687 -16.347 1.00 98.75 302 ARG A C 1
ATOM 2437 O O . ARG A 1 302 ? 0.759 9.469 -16.440 1.00 98.75 302 ARG A O 1
ATOM 2444 N N . VAL A 1 303 ? 0.518 11.351 -15.247 1.00 98.75 303 VAL A N 1
ATOM 2445 C CA . VAL A 1 303 ? -0.134 10.758 -14.090 1.00 98.75 303 VAL A CA 1
ATOM 2446 C C . VAL A 1 303 ? -1.606 11.143 -14.120 1.00 98.75 303 VAL A C 1
ATOM 2448 O O . VAL A 1 303 ? -1.952 12.326 -14.235 1.00 98.75 303 VAL A O 1
ATOM 2451 N N . GLN A 1 304 ? -2.481 10.141 -14.100 1.00 97.81 304 GLN A N 1
ATOM 2452 C CA . GLN A 1 304 ? -3.927 10.326 -14.139 1.00 97.81 304 GLN A CA 1
ATOM 2453 C C . GLN A 1 304 ? -4.644 9.111 -13.549 1.00 97.81 304 GLN A C 1
ATOM 2455 O O . GLN A 1 304 ? -4.358 7.972 -13.903 1.00 97.81 304 GLN A O 1
ATOM 2460 N N . GLY A 1 305 ? -5.640 9.367 -12.696 1.00 95.12 305 GLY A N 1
ATOM 2461 C CA . GLY A 1 305 ? -6.515 8.321 -12.165 1.00 95.12 305 GLY A CA 1
ATOM 2462 C C . GLY A 1 305 ? -5.793 7.301 -11.286 1.00 95.12 305 GLY A C 1
ATOM 2463 O O . GLY A 1 305 ? -6.172 6.139 -11.335 1.00 95.12 305 GLY A O 1
ATOM 2464 N N . GLY A 1 306 ? -4.759 7.720 -10.547 1.00 95.00 306 GLY A N 1
ATOM 2465 C CA . GLY A 1 306 ? -3.962 6.840 -9.683 1.00 95.00 306 GLY A CA 1
ATOM 2466 C C . GLY A 1 306 ? -2.871 6.053 -10.409 1.00 95.00 306 GLY A C 1
ATOM 2467 O O . GLY A 1 306 ? -2.355 5.102 -9.851 1.00 95.00 306 GLY A O 1
ATOM 2468 N N . HIS A 1 307 ? -2.538 6.403 -11.656 1.00 98.38 307 HIS A N 1
ATOM 2469 C CA . HIS A 1 307 ? -1.552 5.658 -12.437 1.00 98.38 307 HIS A CA 1
ATOM 2470 C C . HIS A 1 307 ? -0.588 6.588 -13.158 1.00 98.38 307 HIS A C 1
ATOM 2472 O O . HIS A 1 307 ? -0.999 7.621 -13.699 1.00 98.38 307 HIS A O 1
ATOM 2478 N N . LEU A 1 308 ? 0.669 6.165 -13.269 1.00 98.81 308 LEU A N 1
ATOM 2479 C CA . LEU A 1 308 ? 1.538 6.585 -14.360 1.00 98.81 308 LEU A CA 1
ATOM 2480 C C . LEU A 1 308 ? 1.071 5.892 -15.642 1.00 98.81 308 LEU A C 1
ATOM 2482 O O . LEU A 1 308 ? 0.991 4.668 -15.722 1.00 98.81 308 LEU A O 1
ATOM 2486 N N . ILE A 1 309 ? 0.785 6.695 -16.659 1.00 98.88 309 ILE A N 1
ATOM 2487 C CA . ILE A 1 309 ? 0.381 6.253 -17.987 1.00 98.88 309 ILE A CA 1
ATOM 2488 C C . ILE A 1 309 ? 1.530 6.546 -18.943 1.00 98.88 309 ILE A C 1
ATOM 2490 O O . ILE A 1 309 ? 1.867 7.712 -19.169 1.00 98.88 309 ILE A O 1
ATOM 2494 N N . ILE A 1 310 ? 2.093 5.487 -19.522 1.00 98.88 310 ILE A N 1
ATOM 2495 C CA . ILE A 1 310 ? 2.970 5.570 -20.690 1.00 98.88 310 ILE A CA 1
ATOM 2496 C C . ILE A 1 310 ? 2.137 5.155 -21.897 1.00 98.88 310 ILE A C 1
ATOM 2498 O O . ILE A 1 310 ? 1.770 3.991 -22.033 1.00 98.88 310 ILE A O 1
ATOM 2502 N N . GLU A 1 311 ? 1.801 6.117 -22.748 1.00 98.75 311 GLU A N 1
ATOM 2503 C CA . GLU A 1 311 ? 0.926 5.914 -23.897 1.00 98.75 311 GLU A CA 1
ATOM 2504 C C . GLU A 1 311 ? 1.700 6.082 -25.204 1.00 98.75 311 GLU A C 1
ATOM 2506 O O . GLU A 1 311 ? 2.313 7.116 -25.492 1.00 98.75 311 GLU A O 1
ATOM 2511 N N . THR A 1 312 ? 1.675 5.027 -26.002 1.00 98.69 312 THR A N 1
ATOM 2512 C CA . THR A 1 312 ? 2.368 4.937 -27.276 1.00 98.69 312 THR A CA 1
ATOM 2513 C C . THR A 1 312 ? 1.399 5.246 -28.408 1.00 98.69 312 THR A C 1
ATOM 2515 O O . THR A 1 312 ? 0.298 4.693 -28.459 1.00 98.69 312 THR A O 1
ATOM 2518 N N . HIS A 1 313 ? 1.817 6.101 -29.339 1.00 98.69 313 HIS A N 1
ATOM 2519 C CA . HIS A 1 313 ? 1.004 6.544 -30.471 1.00 98.69 313 HIS A CA 1
ATOM 2520 C C . HIS A 1 313 ? 1.710 6.278 -31.791 1.00 98.69 313 HIS A C 1
ATOM 2522 O O . HIS A 1 313 ? 2.924 6.438 -31.897 1.00 98.69 313 HIS A O 1
ATOM 2528 N N . LYS A 1 314 ? 0.927 5.948 -32.818 1.00 98.19 314 LYS A N 1
ATOM 2529 C CA . LYS A 1 314 ? 1.355 6.062 -34.210 1.00 98.19 314 LYS A CA 1
ATOM 2530 C C . LYS A 1 314 ? 1.103 7.491 -34.667 1.00 98.19 314 LYS A C 1
ATOM 2532 O O . LYS A 1 314 ? -0.046 7.906 -34.801 1.00 98.19 314 LYS A O 1
ATOM 2537 N N . GLU A 1 315 ? 2.168 8.238 -34.897 1.00 96.75 315 GLU A N 1
ATOM 2538 C CA . GLU A 1 315 ? 2.096 9.609 -35.385 1.00 96.75 315 GLU A CA 1
ATOM 2539 C C . GLU A 1 315 ? 3.430 10.031 -35.987 1.00 96.75 315 GLU A C 1
ATOM 2541 O O . GLU A 1 315 ? 4.487 9.562 -35.566 1.00 96.75 315 GLU A O 1
ATOM 2546 N N . GLU A 1 316 ? 3.371 10.938 -36.959 1.00 96.69 316 GLU A N 1
ATOM 2547 C CA . GLU A 1 316 ? 4.573 11.500 -37.553 1.00 96.69 316 GLU A CA 1
ATOM 2548 C C . GLU A 1 316 ? 5.005 12.761 -36.802 1.00 96.69 316 GLU A C 1
ATOM 2550 O O . GLU A 1 316 ? 4.267 13.746 -36.763 1.00 96.69 316 GLU A O 1
ATOM 2555 N N . ILE A 1 317 ? 6.210 12.748 -36.224 1.00 96.00 317 ILE A N 1
ATOM 2556 C CA . ILE A 1 317 ? 6.815 13.944 -35.623 1.00 96.00 317 ILE A CA 1
ATOM 2557 C C . ILE A 1 317 ? 8.208 14.212 -36.183 1.00 96.00 317 ILE A C 1
ATOM 2559 O O . ILE A 1 317 ? 8.937 13.296 -36.565 1.00 96.00 317 ILE A O 1
ATOM 2563 N N . ALA A 1 318 ? 8.598 15.486 -36.209 1.00 96.31 318 ALA A N 1
ATOM 2564 C CA . ALA A 1 318 ? 9.941 15.884 -36.606 1.00 96.31 318 ALA A CA 1
ATOM 2565 C C . ALA A 1 318 ? 10.989 15.335 -35.624 1.00 96.31 318 ALA A C 1
ATOM 2567 O O . ALA A 1 318 ? 10.861 15.495 -34.408 1.00 96.31 318 ALA A O 1
ATOM 2568 N N . ASN A 1 319 ? 12.050 14.735 -36.161 1.00 95.81 319 ASN A N 1
ATOM 2569 C CA . ASN A 1 319 ? 13.202 14.327 -35.371 1.00 95.81 319 ASN A CA 1
ATOM 2570 C C . ASN A 1 319 ? 14.129 15.530 -35.152 1.00 95.81 319 ASN A C 1
ATOM 2572 O O . ASN A 1 319 ? 14.737 16.025 -36.101 1.00 95.81 319 ASN A O 1
ATOM 2576 N N . LYS A 1 320 ? 14.270 15.980 -33.901 1.00 94.62 320 LYS A N 1
ATOM 2577 C CA . LYS A 1 320 ? 15.146 17.115 -33.561 1.00 94.62 320 LYS A CA 1
ATOM 2578 C C . LYS A 1 320 ? 16.633 16.803 -33.742 1.00 94.62 320 LYS A C 1
ATOM 2580 O O . LYS A 1 320 ? 17.419 17.726 -33.916 1.00 94.62 320 LYS A O 1
ATOM 2585 N N . ASP A 1 321 ? 16.997 15.525 -33.732 1.00 95.12 321 ASP A N 1
ATOM 2586 C CA . ASP A 1 321 ? 18.364 15.042 -33.903 1.00 95.12 321 ASP A CA 1
ATOM 2587 C C . ASP A 1 321 ? 18.709 14.704 -35.365 1.00 95.12 321 ASP A C 1
ATOM 2589 O O . ASP A 1 321 ? 19.808 14.219 -35.646 1.00 95.12 321 ASP A O 1
ATOM 2593 N N . TYR A 1 322 ? 17.804 14.961 -36.320 1.00 96.56 322 TYR A N 1
ATOM 2594 C CA . TYR A 1 322 ? 18.076 14.726 -37.738 1.00 96.56 322 TYR A CA 1
ATOM 2595 C C . TYR A 1 322 ? 19.294 15.532 -38.210 1.00 96.56 322 TYR A C 1
ATOM 2597 O O . TYR A 1 322 ? 19.358 16.750 -38.052 1.00 96.56 322 TYR A O 1
ATOM 2605 N N . GLY A 1 323 ? 20.267 14.841 -38.803 1.00 96.56 323 GLY A N 1
ATOM 2606 C CA . GLY A 1 323 ? 21.520 15.441 -39.257 1.00 96.56 323 GLY A CA 1
ATOM 2607 C C . GLY A 1 323 ? 22.513 15.788 -38.142 1.00 96.56 323 GLY A C 1
ATOM 2608 O O . GLY A 1 323 ? 23.535 16.405 -38.438 1.00 96.56 323 GLY A O 1
ATOM 2609 N N . ASN A 1 324 ? 22.267 15.397 -36.883 1.00 96.38 324 ASN A N 1
ATOM 2610 C CA . ASN A 1 324 ? 23.184 15.669 -35.776 1.00 96.38 324 ASN A CA 1
ATOM 2611 C C . ASN A 1 324 ? 24.565 15.013 -36.029 1.00 96.38 324 ASN A C 1
ATOM 2613 O O . ASN A 1 324 ? 24.670 13.779 -36.042 1.00 96.38 324 ASN A O 1
ATOM 2617 N N . PRO A 1 325 ? 25.646 15.802 -36.200 1.00 96.12 325 PRO A N 1
ATOM 2618 C CA . PRO A 1 325 ? 26.946 15.282 -36.620 1.00 96.12 325 PRO A CA 1
ATOM 2619 C C . PRO A 1 325 ? 27.605 14.377 -35.572 1.00 96.12 325 PRO A C 1
ATOM 2621 O O . PRO A 1 325 ? 28.376 13.488 -35.936 1.00 96.12 325 PRO A O 1
ATOM 2624 N N . ASP A 1 326 ? 27.303 14.556 -34.285 1.00 94.50 326 ASP A N 1
ATOM 2625 C CA . ASP A 1 326 ? 27.889 13.746 -33.214 1.00 94.50 326 ASP A CA 1
ATOM 2626 C C . ASP A 1 326 ? 27.239 12.367 -33.116 1.00 94.50 326 ASP A C 1
ATOM 2628 O O . ASP A 1 326 ? 27.914 11.379 -32.810 1.00 94.50 326 ASP A O 1
ATOM 2632 N N . LEU A 1 327 ? 25.941 12.276 -33.408 1.00 93.62 327 LEU A N 1
ATOM 2633 C CA . LEU A 1 327 ? 25.240 10.996 -33.498 1.00 93.62 327 LEU A CA 1
ATOM 2634 C C . LEU A 1 327 ? 25.619 10.243 -34.774 1.00 93.62 327 LEU A C 1
ATOM 2636 O O . LEU A 1 327 ? 25.839 9.034 -34.716 1.00 93.62 327 LEU A O 1
ATOM 2640 N N . LEU A 1 328 ? 25.790 10.944 -35.901 1.00 94.75 328 LEU A N 1
ATOM 2641 C CA . LEU A 1 328 ? 26.198 10.334 -37.173 1.00 94.75 328 LEU A CA 1
ATOM 2642 C C . LEU A 1 328 ? 27.577 9.654 -37.109 1.00 94.75 328 LEU A C 1
ATOM 2644 O O . LEU A 1 328 ? 27.815 8.677 -37.820 1.00 94.75 328 LEU A O 1
ATOM 2648 N N . LYS A 1 329 ? 28.474 10.128 -36.235 1.00 95.06 329 LYS A N 1
ATOM 2649 C CA . LYS A 1 329 ? 29.794 9.515 -35.988 1.00 95.06 329 LYS A CA 1
ATOM 2650 C C . LYS A 1 329 ? 29.729 8.248 -35.128 1.00 95.06 329 LYS A C 1
ATOM 2652 O O . LYS A 1 329 ? 30.673 7.462 -35.123 1.00 95.06 329 LYS A O 1
ATOM 2657 N N . LYS A 1 330 ? 28.641 8.033 -34.383 1.00 90.38 330 LYS A N 1
ATOM 2658 C CA . LYS A 1 330 ? 28.474 6.892 -33.472 1.00 90.38 330 LYS A CA 1
ATOM 2659 C C . LYS A 1 330 ? 27.695 5.791 -34.183 1.00 90.38 330 LYS A C 1
ATOM 2661 O O . LYS A 1 330 ? 26.477 5.867 -34.272 1.00 90.38 330 LYS A O 1
ATOM 2666 N N . SER A 1 331 ? 28.372 4.738 -34.645 1.00 88.62 331 SER A N 1
ATOM 2667 C CA . SER A 1 331 ? 27.760 3.649 -35.435 1.00 88.62 331 SER A CA 1
ATOM 2668 C C . SER A 1 331 ? 26.467 3.074 -34.831 1.00 88.62 331 SER A C 1
ATOM 2670 O O . SER A 1 331 ? 25.512 2.812 -35.558 1.00 88.62 331 SER A O 1
ATOM 2672 N N . TRP A 1 332 ? 26.406 2.933 -33.505 1.00 85.69 332 TRP A N 1
ATOM 2673 C CA . TRP A 1 332 ? 25.241 2.414 -32.780 1.00 85.69 332 TRP A CA 1
ATOM 2674 C C . TRP A 1 332 ? 24.094 3.432 -32.608 1.00 85.69 332 TRP A C 1
ATOM 2676 O O . TRP A 1 332 ? 22.956 3.016 -32.410 1.00 85.69 332 TRP A O 1
ATOM 2686 N N . MET A 1 333 ? 24.360 4.739 -32.740 1.00 90.75 333 MET A N 1
ATOM 2687 C CA . MET A 1 333 ? 23.360 5.825 -32.679 1.00 90.75 333 MET A CA 1
ATOM 2688 C C . MET A 1 333 ? 23.069 6.483 -34.021 1.00 90.75 333 MET A C 1
ATOM 2690 O O . MET A 1 333 ? 22.168 7.310 -34.100 1.00 90.75 333 MET A O 1
ATOM 2694 N N . LYS A 1 334 ? 23.791 6.124 -35.083 1.00 92.75 334 LYS A N 1
ATOM 2695 C CA . LYS A 1 334 ? 23.678 6.766 -36.395 1.00 92.75 334 LYS A CA 1
ATOM 2696 C C . LYS A 1 334 ? 22.226 6.849 -36.885 1.00 92.75 334 LYS A C 1
ATOM 2698 O O . LYS A 1 334 ? 21.787 7.907 -37.325 1.00 92.75 334 LYS A O 1
ATOM 2703 N N . TYR A 1 335 ? 21.461 5.772 -36.691 1.00 92.31 335 TYR A N 1
ATOM 2704 C CA . TYR A 1 335 ? 20.047 5.684 -37.071 1.00 92.31 335 TYR A CA 1
ATOM 2705 C C . TYR A 1 335 ? 19.176 6.797 -36.455 1.00 92.31 335 TYR A C 1
ATOM 2707 O O . TYR A 1 335 ? 18.209 7.233 -37.078 1.00 92.31 335 TYR A O 1
ATOM 2715 N N . ALA A 1 336 ? 19.532 7.283 -35.259 1.00 93.44 336 ALA A N 1
ATOM 2716 C CA . ALA A 1 336 ? 18.822 8.346 -34.558 1.00 93.44 336 ALA A CA 1
ATOM 2717 C C . ALA A 1 336 ? 18.952 9.702 -35.261 1.00 93.44 336 ALA A C 1
ATOM 2719 O O . ALA A 1 336 ? 18.089 10.547 -35.074 1.00 93.44 336 ALA A O 1
ATOM 2720 N N . ALA A 1 337 ? 19.989 9.910 -36.077 1.00 95.44 337 ALA A N 1
ATOM 2721 C CA . ALA A 1 337 ? 20.201 11.144 -36.835 1.00 95.44 337 ALA A CA 1
ATOM 2722 C C . ALA A 1 337 ? 19.921 11.001 -38.340 1.00 95.44 337 ALA A C 1
ATOM 2724 O O . ALA A 1 337 ? 19.852 12.004 -39.047 1.00 95.44 337 ALA A O 1
ATOM 2725 N N . GLU A 1 338 ? 19.736 9.780 -38.847 1.00 94.44 338 GLU A N 1
ATOM 2726 C CA . GLU A 1 338 ? 19.434 9.520 -40.266 1.00 94.44 338 GLU A CA 1
ATOM 2727 C C . GLU A 1 338 ? 17.940 9.647 -40.596 1.00 94.44 338 GLU A C 1
ATOM 2729 O O . GLU A 1 338 ? 17.563 9.849 -41.750 1.00 94.44 338 GLU A O 1
ATOM 2734 N N . ARG A 1 339 ? 17.071 9.541 -39.589 1.00 93.75 339 ARG A N 1
ATOM 2735 C CA . ARG A 1 339 ? 15.615 9.604 -39.757 1.00 93.75 339 ARG A CA 1
ATOM 2736 C C . ARG A 1 339 ? 15.139 11.051 -39.685 1.00 93.75 339 ARG A C 1
ATOM 2738 O O . ARG A 1 339 ? 15.302 11.686 -38.652 1.00 93.75 339 ARG A O 1
ATOM 2745 N N . LYS A 1 340 ? 14.526 11.584 -40.745 1.00 95.44 340 LYS A N 1
ATOM 2746 C CA . LYS A 1 340 ? 13.979 12.958 -40.735 1.00 95.44 340 LYS A CA 1
ATOM 2747 C C . LYS A 1 340 ? 12.782 13.106 -39.787 1.00 95.44 340 LYS A C 1
ATOM 2749 O O . LYS A 1 340 ? 12.611 14.143 -39.147 1.00 95.44 340 LYS A O 1
ATOM 2754 N N . THR A 1 341 ? 11.967 12.064 -39.695 1.00 96.12 341 THR A N 1
ATOM 2755 C CA . THR A 1 341 ? 10.767 12.005 -38.859 1.00 96.12 341 THR A CA 1
ATOM 2756 C C . THR A 1 341 ? 10.710 10.679 -38.107 1.00 96.12 341 THR A C 1
ATOM 2758 O O . THR A 1 341 ? 11.358 9.700 -38.488 1.00 96.12 341 THR A O 1
ATOM 2761 N N . ALA A 1 342 ? 9.962 10.659 -37.009 1.00 95.31 342 ALA A N 1
ATOM 2762 C CA . ALA A 1 342 ? 9.575 9.443 -36.308 1.00 95.31 342 ALA A CA 1
ATOM 2763 C C . ALA A 1 342 ? 8.161 9.035 -36.704 1.00 95.31 342 ALA A C 1
ATOM 2765 O O . ALA A 1 342 ? 7.338 9.914 -36.920 1.00 95.31 342 ALA A O 1
ATOM 2766 N N . ALA A 1 343 ? 7.891 7.730 -36.772 1.00 96.06 343 ALA A N 1
ATOM 2767 C CA . ALA A 1 343 ? 6.569 7.185 -37.104 1.00 96.06 343 ALA A CA 1
ATOM 2768 C C . ALA A 1 343 ? 5.720 6.837 -35.867 1.00 96.06 343 ALA A C 1
ATOM 2770 O O . ALA A 1 343 ? 4.524 6.555 -35.985 1.00 96.06 343 ALA A O 1
ATOM 2771 N N . TYR A 1 344 ? 6.347 6.837 -34.689 1.00 98.31 344 TYR A N 1
ATOM 2772 C CA . TYR A 1 344 ? 5.699 6.576 -33.412 1.00 98.31 344 TYR A CA 1
ATOM 2773 C C . TYR A 1 344 ? 6.262 7.500 -32.335 1.00 98.31 344 TYR A C 1
ATOM 2775 O O . TYR A 1 344 ? 7.431 7.896 -32.383 1.00 98.31 344 TYR A O 1
ATOM 2783 N N . THR A 1 345 ? 5.457 7.779 -31.318 1.00 98.62 345 THR A N 1
ATOM 2784 C CA . THR A 1 345 ? 5.888 8.445 -30.085 1.00 98.62 345 THR A CA 1
ATOM 2785 C C . THR A 1 345 ? 5.586 7.561 -28.886 1.00 98.62 345 THR A C 1
ATOM 2787 O O . THR A 1 345 ? 4.643 6.767 -28.898 1.00 98.62 345 THR A O 1
ATOM 2790 N N . SER A 1 346 ? 6.402 7.673 -27.841 1.00 98.62 346 SER A N 1
ATOM 2791 C CA . SER A 1 346 ? 6.193 6.931 -26.596 1.00 98.62 346 SER A CA 1
ATOM 2792 C C . SER A 1 346 ? 6.848 7.631 -25.408 1.00 98.62 346 SER A C 1
ATOM 2794 O O . SER A 1 346 ? 7.431 8.708 -25.545 1.00 98.62 346 SER A O 1
ATOM 2796 N N . GLY A 1 347 ? 6.771 7.002 -24.239 1.00 98.44 347 GLY A N 1
ATOM 2797 C CA . GLY A 1 347 ? 7.358 7.476 -22.994 1.00 98.44 347 GLY A CA 1
ATOM 2798 C C . GLY A 1 347 ? 8.453 6.565 -22.443 1.00 98.44 347 GLY A C 1
ATOM 2799 O O . GLY A 1 347 ? 8.380 5.338 -22.547 1.00 98.44 347 GLY A O 1
ATOM 2800 N N . ARG A 1 348 ? 9.458 7.189 -21.823 1.00 98.62 348 ARG A N 1
ATOM 2801 C CA . ARG A 1 348 ? 10.480 6.534 -21.000 1.00 98.62 348 ARG A CA 1
ATOM 2802 C C . ARG A 1 348 ? 10.816 7.428 -19.814 1.00 98.62 348 ARG A C 1
ATOM 2804 O O . ARG A 1 348 ? 11.405 8.494 -20.000 1.00 98.62 348 ARG A O 1
ATOM 2811 N N . VAL A 1 349 ? 10.476 6.968 -18.615 1.00 98.81 349 VAL A N 1
ATOM 2812 C CA . VAL A 1 349 ? 10.824 7.628 -17.351 1.00 98.81 349 VAL A CA 1
ATOM 2813 C C . VAL A 1 349 ? 11.965 6.890 -16.663 1.00 98.81 349 VAL A C 1
ATOM 2815 O O . VAL A 1 349 ? 12.184 5.702 -16.906 1.00 98.81 349 VAL A O 1
ATOM 2818 N N . ASN A 1 350 ? 12.738 7.597 -15.846 1.00 98.62 350 ASN A N 1
ATOM 2819 C CA . ASN A 1 350 ? 13.839 7.010 -15.089 1.00 98.62 350 ASN A CA 1
ATOM 2820 C C . ASN A 1 350 ? 14.140 7.792 -13.810 1.00 98.62 350 ASN A C 1
ATOM 2822 O O . ASN A 1 350 ? 13.847 8.981 -13.733 1.00 98.62 350 ASN A O 1
ATOM 2826 N N . THR A 1 351 ? 14.784 7.149 -12.842 1.00 98.81 351 THR A N 1
ATOM 2827 C CA . THR A 1 351 ? 15.185 7.778 -11.571 1.00 98.81 351 THR A CA 1
ATOM 2828 C C . THR A 1 351 ? 16.634 8.279 -11.588 1.00 98.81 351 THR A C 1
ATOM 2830 O O . THR A 1 351 ? 17.209 8.586 -10.546 1.00 98.81 35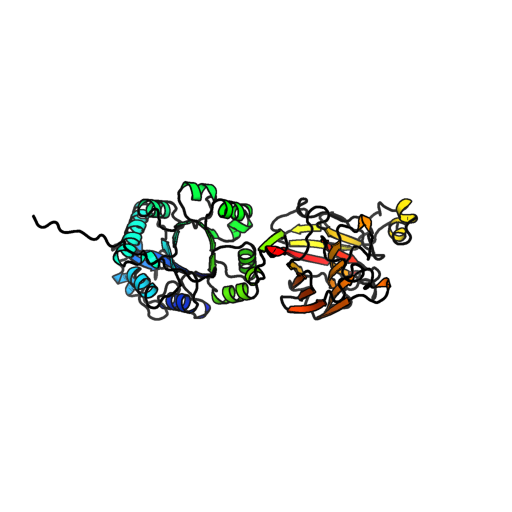1 THR A O 1
ATOM 2833 N N . LYS A 1 352 ? 17.271 8.363 -12.763 1.00 97.81 352 LYS A N 1
ATOM 2834 C CA . LYS A 1 3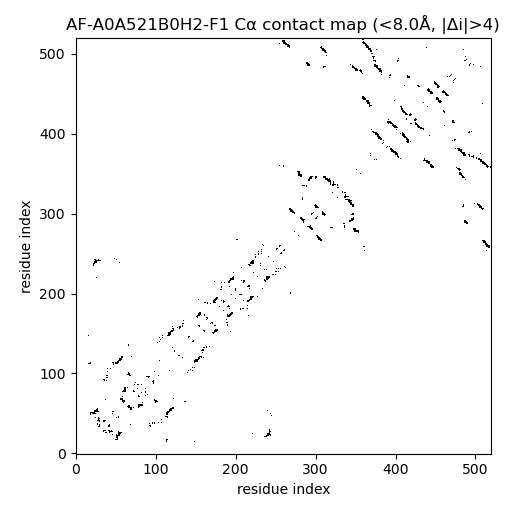52 ? 18.695 8.694 -12.879 1.00 97.81 352 LYS A CA 1
ATOM 2835 C C . LYS A 1 352 ? 19.010 10.065 -12.279 1.00 97.81 352 LYS A C 1
ATOM 2837 O O . LYS A 1 352 ? 18.377 11.055 -12.633 1.00 97.81 352 LYS A O 1
ATOM 2842 N N . ASN A 1 353 ? 20.054 10.128 -11.449 1.00 96.56 353 ASN A N 1
ATOM 2843 C CA . ASN A 1 353 ? 20.455 11.311 -10.670 1.00 96.56 353 ASN A CA 1
ATOM 2844 C C . ASN A 1 353 ? 19.399 11.811 -9.658 1.00 96.56 353 ASN A C 1
ATOM 2846 O O . ASN A 1 353 ? 19.576 12.894 -9.107 1.00 96.56 353 ASN A O 1
ATOM 2850 N N . LEU A 1 354 ? 18.317 11.058 -9.430 1.00 98.00 354 LEU A N 1
ATOM 2851 C CA . LEU A 1 354 ? 17.246 11.388 -8.481 1.00 98.00 354 LEU A CA 1
ATOM 2852 C C . LEU A 1 354 ? 17.181 10.343 -7.362 1.00 98.00 354 LEU A C 1
ATOM 2854 O O . LEU A 1 354 ? 17.187 10.692 -6.187 1.00 98.00 354 LEU A O 1
ATOM 2858 N N . ALA A 1 355 ? 17.178 9.060 -7.730 1.00 98.19 355 ALA A N 1
ATOM 2859 C CA . ALA A 1 355 ? 17.244 7.934 -6.808 1.00 98.19 355 ALA A CA 1
ATOM 2860 C C . ALA A 1 355 ? 17.911 6.718 -7.466 1.00 98.19 355 ALA A C 1
ATOM 2862 O O . ALA A 1 355 ? 17.630 6.375 -8.619 1.00 98.19 355 ALA A O 1
ATOM 2863 N N . SER A 1 356 ? 18.776 6.049 -6.710 1.00 98.12 356 SER A N 1
ATOM 2864 C CA . SER A 1 356 ? 19.409 4.796 -7.102 1.00 98.12 356 SER A CA 1
ATOM 2865 C C . SER A 1 356 ? 19.679 3.935 -5.873 1.00 98.12 356 SER A C 1
ATOM 2867 O O . SER A 1 356 ? 19.921 4.450 -4.776 1.00 98.12 356 SER A O 1
ATOM 2869 N N . TRP A 1 357 ? 19.616 2.618 -6.055 1.00 98.12 357 TRP A N 1
ATOM 2870 C CA . TRP A 1 357 ? 19.662 1.651 -4.958 1.00 98.12 357 TRP A CA 1
ATOM 2871 C C . TRP A 1 357 ? 20.739 0.606 -5.188 1.00 98.12 357 TRP A C 1
ATOM 2873 O O . TRP A 1 357 ? 21.041 0.248 -6.328 1.00 98.12 357 TRP A O 1
ATOM 2883 N N . LYS A 1 358 ? 21.314 0.137 -4.083 1.00 97.56 358 LYS A N 1
ATOM 2884 C CA . LYS A 1 358 ? 22.171 -1.041 -4.020 1.00 97.56 358 LYS A CA 1
ATOM 2885 C C . LYS A 1 358 ? 21.465 -2.046 -3.121 1.00 97.56 358 LYS A C 1
ATOM 2887 O O . LYS A 1 358 ? 21.211 -1.716 -1.965 1.00 97.56 358 LYS A O 1
ATOM 2892 N N . TYR A 1 359 ? 21.171 -3.228 -3.655 1.00 97.94 359 TYR A N 1
ATOM 2893 C CA . TYR A 1 359 ? 20.357 -4.252 -2.996 1.00 97.94 359 TYR A CA 1
ATOM 2894 C C . TYR A 1 359 ? 18.936 -3.779 -2.662 1.00 97.94 359 TYR A C 1
ATOM 2896 O O . TYR A 1 359 ? 18.569 -2.614 -2.846 1.00 97.94 359 TYR A O 1
ATOM 2904 N N . GLY A 1 360 ? 18.125 -4.713 -2.181 1.00 97.62 360 GLY A N 1
ATOM 2905 C CA . GLY A 1 360 ? 16.760 -4.463 -1.749 1.00 97.62 360 GLY A CA 1
ATOM 2906 C C . GLY A 1 360 ? 15.731 -5.230 -2.568 1.00 97.62 360 GLY A C 1
ATOM 2907 O O . GLY A 1 360 ? 16.054 -6.138 -3.335 1.00 97.62 360 GLY A O 1
ATOM 2908 N N . ARG A 1 361 ? 14.469 -4.849 -2.392 1.00 98.38 361 ARG A N 1
ATOM 2909 C CA . ARG A 1 361 ? 13.338 -5.332 -3.174 1.00 98.38 361 ARG A CA 1
ATOM 2910 C C . ARG A 1 361 ? 12.728 -4.187 -3.969 1.00 98.38 361 ARG A C 1
ATOM 2912 O O . ARG A 1 361 ? 12.271 -3.209 -3.383 1.00 98.38 361 ARG A O 1
ATOM 2919 N N . ILE A 1 362 ? 12.701 -4.310 -5.290 1.00 98.75 362 ILE A N 1
ATOM 2920 C CA . ILE A 1 362 ? 12.078 -3.341 -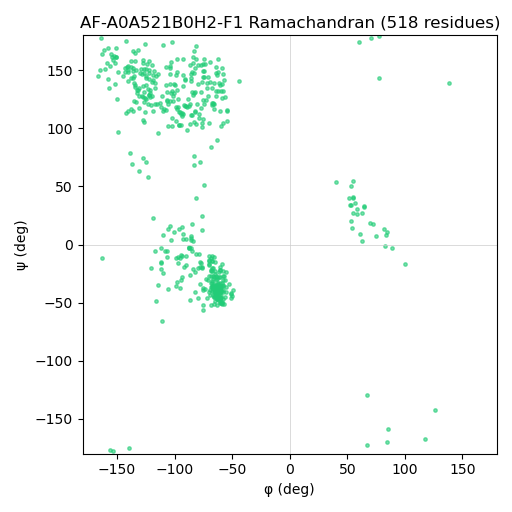6.196 1.00 98.75 362 ILE A CA 1
ATOM 2921 C C . ILE A 1 362 ? 10.782 -3.965 -6.698 1.00 98.75 362 ILE A C 1
ATOM 2923 O O . ILE A 1 362 ? 10.828 -5.020 -7.321 1.00 98.75 362 ILE A O 1
ATOM 2927 N N . GLU A 1 363 ? 9.645 -3.321 -6.450 1.00 98.44 363 GLU A N 1
ATOM 2928 C CA . GLU A 1 363 ? 8.329 -3.737 -6.935 1.00 98.44 363 GLU A CA 1
ATOM 2929 C C . GLU A 1 363 ? 7.724 -2.687 -7.861 1.00 98.44 363 GLU A C 1
ATOM 2931 O O . GLU A 1 363 ? 7.676 -1.496 -7.541 1.00 98.44 363 GLU A O 1
ATOM 2936 N N . VAL A 1 364 ? 7.178 -3.147 -8.982 1.00 98.88 364 VAL A N 1
ATOM 2937 C CA . VAL A 1 364 ? 6.386 -2.329 -9.897 1.00 98.88 364 VAL A CA 1
ATOM 2938 C C . VAL A 1 364 ? 5.091 -3.067 -10.206 1.00 98.88 364 VAL A C 1
ATOM 2940 O O . VAL A 1 364 ? 5.111 -4.157 -10.785 1.00 98.88 364 VAL A O 1
ATOM 2943 N N . ARG A 1 365 ? 3.953 -2.473 -9.835 1.00 98.69 365 ARG A N 1
ATOM 2944 C CA . ARG A 1 365 ? 2.630 -3.010 -10.173 1.00 98.69 365 ARG A CA 1
ATOM 2945 C C . ARG A 1 365 ? 2.133 -2.361 -11.450 1.00 98.69 365 ARG A C 1
ATOM 2947 O O . ARG A 1 365 ? 1.864 -1.161 -11.475 1.00 98.69 365 ARG A O 1
ATOM 2954 N N . ALA A 1 366 ? 2.013 -3.144 -12.515 1.00 98.69 366 ALA A N 1
ATOM 2955 C CA . ALA A 1 366 ? 1.686 -2.620 -13.832 1.00 98.69 366 ALA A CA 1
ATOM 2956 C C . ALA A 1 366 ? 0.739 -3.523 -14.626 1.00 98.69 366 ALA A C 1
ATOM 2958 O O . ALA A 1 366 ? 0.705 -4.742 -14.455 1.00 98.69 366 ALA A O 1
ATOM 2959 N N . LYS A 1 367 ? -0.015 -2.893 -15.525 1.00 98.50 367 LYS A N 1
ATOM 2960 C CA . LYS A 1 367 ? -0.783 -3.523 -16.596 1.00 98.50 367 LYS A CA 1
ATOM 2961 C C . LYS A 1 367 ? -0.125 -3.164 -17.925 1.00 98.50 367 LYS A C 1
ATOM 2963 O O . LYS A 1 367 ? 0.148 -1.988 -18.184 1.00 98.50 367 LYS A O 1
ATOM 2968 N N . LEU A 1 368 ? 0.173 -4.173 -18.735 1.00 98.44 368 LEU A N 1
ATOM 2969 C CA . LEU A 1 368 ? 1.000 -4.020 -19.930 1.00 98.44 368 LEU A CA 1
ATOM 2970 C C . LEU A 1 368 ? 0.164 -3.598 -21.154 1.00 98.44 368 LEU A C 1
ATOM 2972 O O . LEU A 1 368 ? -1.027 -3.901 -21.220 1.00 98.44 368 LEU A O 1
ATOM 2976 N N . PRO A 1 369 ? 0.768 -2.926 -22.146 1.00 97.75 369 PRO A N 1
ATOM 2977 C CA . PRO A 1 369 ? 0.119 -2.621 -23.416 1.00 97.75 369 PRO A CA 1
ATOM 2978 C C . PRO A 1 369 ? 0.030 -3.859 -24.320 1.00 97.75 369 PRO A C 1
ATOM 2980 O O . PRO A 1 369 ? 0.915 -4.717 -24.298 1.00 97.75 369 PRO A O 1
ATOM 2983 N N . ARG A 1 370 ? -1.008 -3.930 -25.162 1.00 96.12 370 ARG A N 1
ATOM 2984 C CA . ARG A 1 370 ? -1.255 -5.045 -26.093 1.00 96.12 370 ARG A CA 1
ATOM 2985 C C . ARG A 1 370 ? -0.794 -4.695 -27.505 1.00 96.12 370 ARG A C 1
ATOM 2987 O O . ARG A 1 370 ? -1.132 -3.631 -28.003 1.00 96.12 370 ARG A O 1
ATOM 2994 N N . GLY A 1 371 ? -0.141 -5.626 -28.203 1.00 95.31 371 GLY A N 1
ATOM 2995 C CA . GLY A 1 371 ? 0.027 -5.537 -29.660 1.00 95.31 371 GLY A CA 1
ATOM 2996 C C . GLY A 1 371 ? 1.408 -5.925 -30.170 1.00 95.31 371 GLY A C 1
ATOM 2997 O O . GLY A 1 371 ? 2.433 -5.572 -29.586 1.00 95.31 371 GLY A O 1
ATOM 2998 N N . VAL A 1 372 ? 1.437 -6.648 -31.292 1.00 97.56 372 VAL A N 1
ATOM 2999 C CA . VAL A 1 372 ? 2.679 -7.021 -31.983 1.00 97.56 372 VAL A CA 1
ATOM 3000 C C . VAL A 1 372 ? 3.460 -5.760 -32.353 1.00 97.56 372 VAL A C 1
ATOM 3002 O O . VAL A 1 372 ? 2.902 -4.814 -32.905 1.00 97.56 372 VAL A O 1
ATOM 3005 N N . GLY A 1 373 ? 4.758 -5.751 -32.049 1.00 97.25 373 GLY A N 1
ATOM 3006 C CA . GLY A 1 373 ? 5.629 -4.593 -32.234 1.00 97.25 373 GLY A CA 1
ATOM 3007 C C . GLY A 1 373 ? 5.885 -3.792 -30.960 1.00 97.25 373 GLY A C 1
ATOM 3008 O O . GLY A 1 373 ? 6.847 -3.033 -30.938 1.00 97.25 373 GLY A O 1
ATOM 3009 N N . LEU A 1 374 ? 5.095 -3.959 -29.896 1.00 98.06 374 LEU A N 1
ATOM 3010 C CA . LEU A 1 374 ? 5.342 -3.289 -28.614 1.00 98.06 374 LEU A CA 1
ATOM 3011 C C . LEU A 1 374 ? 6.322 -4.071 -27.740 1.00 98.06 374 LEU A C 1
ATOM 3013 O O . LEU A 1 374 ? 6.290 -5.304 -27.704 1.00 98.06 374 LEU A O 1
ATOM 3017 N N . TRP A 1 375 ? 7.160 -3.325 -27.019 1.00 98.25 375 TRP A N 1
ATOM 3018 C CA . TRP A 1 375 ? 8.158 -3.830 -26.078 1.00 98.25 375 TRP A CA 1
ATOM 3019 C C . TRP A 1 375 ? 8.185 -2.961 -24.808 1.00 98.25 375 TRP A C 1
ATOM 3021 O O . TRP A 1 375 ? 9.013 -2.053 -24.681 1.00 98.25 375 TRP A O 1
ATOM 3031 N N . PRO A 1 376 ? 7.225 -3.153 -23.883 1.00 98.44 376 PRO A N 1
ATOM 3032 C CA . PRO A 1 376 ? 7.281 -2.549 -22.558 1.00 98.44 376 PRO A CA 1
ATOM 3033 C C . PRO A 1 376 ? 8.370 -3.203 -21.700 1.00 98.44 376 PRO A C 1
ATOM 3035 O O . PRO A 1 376 ? 8.592 -4.414 -21.782 1.00 98.44 376 PRO A O 1
ATOM 3038 N N . ALA A 1 377 ? 9.029 -2.390 -20.875 1.00 98.62 377 ALA A N 1
ATOM 3039 C CA . ALA A 1 377 ? 10.107 -2.841 -20.005 1.00 98.62 377 ALA A CA 1
ATOM 3040 C C . ALA A 1 377 ? 10.127 -2.098 -18.661 1.00 98.62 377 ALA A C 1
ATOM 3042 O O . ALA A 1 377 ? 9.843 -0.897 -18.586 1.00 98.62 377 ALA A O 1
ATOM 3043 N N . ILE A 1 378 ? 10.508 -2.832 -17.616 1.00 98.94 378 ILE A N 1
ATOM 3044 C CA . ILE A 1 378 ? 10.849 -2.357 -16.272 1.00 98.94 378 ILE A CA 1
ATOM 3045 C C . ILE A 1 378 ? 12.240 -2.905 -15.976 1.00 98.94 378 ILE A C 1
ATOM 3047 O O . ILE A 1 378 ? 12.427 -4.118 -15.883 1.00 98.94 378 ILE A O 1
ATOM 3051 N N . TRP A 1 379 ? 13.219 -2.021 -15.857 1.00 98.81 379 TRP A N 1
ATOM 3052 C CA . TRP A 1 379 ? 14.621 -2.424 -15.830 1.00 98.81 379 TRP A CA 1
ATOM 3053 C C . TRP A 1 379 ? 15.483 -1.402 -15.109 1.00 98.81 379 TRP A C 1
ATOM 3055 O O . TRP A 1 379 ? 15.069 -0.268 -14.867 1.00 98.81 379 TRP A O 1
ATOM 3065 N N . MET A 1 380 ? 16.688 -1.808 -14.738 1.00 98.81 380 MET A N 1
ATOM 3066 C CA . MET A 1 380 ? 17.633 -0.988 -13.998 1.00 98.81 380 MET A CA 1
ATOM 3067 C C . MET A 1 380 ? 18.994 -0.981 -14.682 1.00 98.81 380 MET A C 1
ATOM 3069 O O . MET A 1 380 ? 19.389 -1.955 -15.323 1.00 98.81 380 MET A O 1
ATOM 3073 N N . LEU A 1 381 ? 19.735 0.114 -14.519 1.00 98.50 381 LEU A N 1
ATOM 3074 C CA . LEU A 1 381 ? 21.049 0.283 -15.137 1.00 98.50 381 LEU A CA 1
ATOM 3075 C C . LEU A 1 381 ? 22.036 0.906 -14.149 1.00 98.50 381 LEU A C 1
ATOM 3077 O O . LEU A 1 381 ? 21.652 1.776 -13.364 1.00 98.50 381 LEU A O 1
ATOM 3081 N N . GLY A 1 382 ? 23.298 0.470 -14.192 1.00 98.38 382 GLY A N 1
ATOM 3082 C CA . GLY A 1 382 ? 24.324 0.957 -13.270 1.00 98.38 382 GLY A CA 1
ATOM 3083 C C . GLY A 1 382 ? 24.554 2.465 -13.392 1.00 98.38 382 GLY A C 1
ATOM 3084 O O . GLY A 1 382 ? 24.639 3.015 -14.501 1.00 98.38 382 GLY A O 1
ATOM 3085 N N . ASP A 1 383 ? 24.683 3.146 -12.251 1.00 97.06 383 ASP A N 1
ATOM 3086 C CA . ASP A 1 383 ? 24.967 4.588 -12.200 1.00 97.06 383 ASP A CA 1
ATOM 3087 C C . ASP A 1 383 ? 26.288 4.929 -12.907 1.00 97.06 383 ASP A C 1
ATOM 3089 O O . ASP A 1 383 ? 26.379 5.958 -13.583 1.00 97.06 383 ASP A O 1
ATOM 3093 N N . ASN A 1 384 ? 27.264 4.014 -12.851 1.00 96.62 384 ASN A N 1
ATOM 3094 C CA . ASN A 1 384 ? 28.598 4.157 -13.439 1.00 96.62 384 ASN A CA 1
ATOM 3095 C C . ASN A 1 384 ? 28.652 3.972 -14.975 1.00 96.62 384 ASN A C 1
ATOM 3097 O O . ASN A 1 384 ? 29.722 3.800 -15.572 1.00 96.62 384 ASN A O 1
ATOM 3101 N N . ARG A 1 385 ? 27.502 3.959 -15.661 1.00 95.69 385 ARG A N 1
ATOM 3102 C CA . ARG A 1 385 ? 27.449 3.758 -17.118 1.00 95.69 385 ARG A CA 1
ATOM 3103 C C . ARG A 1 385 ? 28.250 4.791 -17.905 1.00 95.69 385 ARG A C 1
ATOM 3105 O O . ARG A 1 385 ? 28.687 4.475 -19.011 1.00 95.69 385 ARG A O 1
ATOM 3112 N N . LYS A 1 386 ? 28.396 6.026 -17.419 1.00 94.00 386 LYS A N 1
ATOM 3113 C CA . LYS A 1 386 ? 29.168 7.046 -18.153 1.00 94.00 386 LYS A CA 1
ATOM 3114 C C . LYS A 1 386 ? 30.666 6.734 -18.138 1.00 94.00 386 LYS A C 1
ATOM 3116 O O . LYS A 1 386 ? 31.363 7.123 -19.068 1.00 94.00 386 LYS A O 1
ATOM 3121 N N . GLU A 1 387 ? 31.116 6.037 -17.107 1.00 96.06 387 GLU A N 1
ATOM 3122 C CA . GLU A 1 387 ? 32.500 5.723 -16.801 1.00 96.06 387 GLU A CA 1
ATOM 3123 C C . GLU A 1 387 ? 32.946 4.450 -17.526 1.00 96.06 387 GLU A C 1
ATOM 3125 O O . GLU A 1 387 ? 33.995 4.456 -18.165 1.00 96.06 387 GLU A O 1
ATOM 3130 N N . VAL A 1 388 ? 32.143 3.379 -17.468 1.00 96.50 388 VAL A N 1
ATOM 3131 C CA . VAL A 1 388 ? 32.535 2.055 -18.002 1.00 96.50 388 VAL A CA 1
ATOM 3132 C C . VAL A 1 388 ? 31.737 1.610 -19.232 1.00 96.50 388 VAL A C 1
ATOM 3134 O O . VAL A 1 388 ? 32.138 0.702 -19.953 1.00 96.50 388 VAL A O 1
ATOM 3137 N N . GLY A 1 389 ? 30.609 2.262 -19.519 1.00 94.69 389 GLY A N 1
ATOM 3138 C CA . GLY A 1 389 ? 29.742 1.893 -20.635 1.00 94.69 389 GLY A CA 1
ATOM 3139 C C . GLY A 1 389 ? 28.979 0.578 -20.432 1.00 94.69 389 GLY A C 1
ATOM 3140 O O . GLY A 1 389 ? 29.083 -0.111 -19.420 1.00 94.69 389 GLY A O 1
ATOM 3141 N N . TRP A 1 390 ? 28.143 0.236 -21.410 1.00 94.50 390 TRP A N 1
ATOM 3142 C CA . TRP A 1 390 ? 27.419 -1.038 -21.439 1.00 94.50 390 TRP A CA 1
ATOM 3143 C C . TRP A 1 390 ? 28.240 -2.095 -22.198 1.00 94.50 390 TRP A C 1
ATOM 3145 O O . TRP A 1 390 ? 28.847 -1.742 -23.213 1.00 94.50 390 TRP A O 1
ATOM 3155 N N . PRO A 1 391 ? 28.253 -3.377 -21.778 1.00 95.38 391 PRO A N 1
ATOM 3156 C CA . PRO A 1 391 ? 27.510 -3.966 -20.655 1.00 95.38 391 PRO A CA 1
ATOM 3157 C C . PRO A 1 391 ? 28.287 -3.981 -19.327 1.00 95.38 391 PRO A C 1
ATOM 3159 O O . PRO A 1 391 ? 27.850 -4.617 -18.374 1.00 95.38 391 PRO A O 1
ATOM 3162 N N . GLU A 1 392 ? 29.448 -3.323 -19.240 1.00 96.75 392 GLU A N 1
ATOM 3163 C CA . GLU A 1 392 ? 30.292 -3.358 -18.032 1.00 96.75 392 GLU A CA 1
ATOM 3164 C C . GLU A 1 392 ? 29.632 -2.694 -16.814 1.00 96.75 392 GLU A C 1
ATOM 3166 O O . GLU A 1 392 ? 29.872 -3.118 -15.689 1.00 96.75 392 GLU A O 1
ATOM 3171 N N . CYS A 1 393 ? 28.752 -1.714 -17.029 1.00 97.44 393 CYS A N 1
ATOM 3172 C CA . CYS A 1 393 ? 27.976 -1.079 -15.960 1.00 97.44 393 CYS A CA 1
ATOM 3173 C C . CYS A 1 393 ? 26.897 -1.973 -15.336 1.00 97.44 393 CYS A C 1
ATOM 3175 O O . CYS A 1 393 ? 26.383 -1.632 -14.275 1.00 97.44 393 CYS A O 1
ATOM 3177 N N . GLY A 1 394 ? 26.566 -3.104 -15.964 1.00 98.25 394 GLY A N 1
ATOM 3178 C CA . GLY A 1 394 ? 25.465 -3.960 -15.540 1.00 98.25 394 GLY A CA 1
ATOM 3179 C C . GLY A 1 394 ? 24.089 -3.426 -15.949 1.00 98.25 394 GLY A C 1
ATOM 3180 O O . GLY A 1 394 ? 23.831 -2.222 -15.907 1.00 98.25 394 GLY A O 1
ATOM 3181 N N . GLU A 1 395 ? 23.195 -4.344 -16.302 1.00 98.56 395 GLU A N 1
ATOM 3182 C CA . GLU A 1 395 ? 21.771 -4.123 -16.579 1.00 98.56 395 GLU A CA 1
ATOM 3183 C C . GLU A 1 395 ? 20.958 -5.223 -15.893 1.00 98.56 395 GLU A C 1
ATOM 3185 O O . GLU A 1 395 ? 21.378 -6.387 -15.896 1.00 98.56 395 GLU A O 1
ATOM 3190 N N . ILE A 1 396 ? 19.825 -4.849 -15.300 1.00 98.75 396 ILE A N 1
ATOM 3191 C CA . ILE A 1 396 ? 18.896 -5.774 -14.647 1.00 98.75 396 ILE A CA 1
ATOM 3192 C C . ILE A 1 396 ? 17.508 -5.557 -15.240 1.00 98.75 396 ILE A C 1
ATOM 3194 O O . ILE A 1 396 ? 16.828 -4.583 -14.911 1.00 98.75 396 ILE A O 1
ATOM 3198 N N . ASP A 1 397 ? 17.068 -6.479 -16.081 1.00 98.56 397 ASP A N 1
ATOM 3199 C CA . ASP A 1 397 ? 15.746 -6.462 -16.687 1.00 98.56 397 ASP A CA 1
ATOM 3200 C C . ASP A 1 397 ? 14.777 -7.198 -15.763 1.00 98.56 397 ASP A C 1
ATOM 3202 O O . ASP A 1 397 ? 14.736 -8.428 -15.731 1.00 98.56 397 ASP A O 1
ATOM 3206 N N . ILE A 1 398 ? 14.021 -6.444 -14.959 1.00 98.81 398 ILE A N 1
ATOM 3207 C CA . ILE A 1 398 ? 13.049 -7.003 -14.004 1.00 98.81 398 ILE A CA 1
ATOM 3208 C C . ILE A 1 398 ? 11.862 -7.606 -14.762 1.00 98.81 398 ILE A C 1
ATOM 3210 O O . ILE A 1 398 ? 11.351 -8.669 -14.401 1.00 98.81 398 ILE A O 1
ATOM 3214 N N . MET A 1 399 ? 11.422 -6.914 -15.813 1.00 98.44 399 MET A N 1
ATOM 3215 C CA . MET A 1 399 ? 10.384 -7.374 -16.721 1.00 98.44 399 MET A CA 1
ATOM 3216 C C . MET A 1 399 ? 10.618 -6.800 -18.110 1.00 98.44 399 MET A C 1
ATOM 3218 O O . MET A 1 399 ? 10.634 -5.583 -18.292 1.00 98.44 399 MET A O 1
ATOM 3222 N N . GLU A 1 400 ? 10.687 -7.684 -19.092 1.00 98.12 400 GLU A N 1
ATOM 3223 C CA . GLU A 1 400 ? 10.435 -7.367 -20.490 1.00 98.12 400 GLU A CA 1
ATOM 3224 C C . GLU A 1 400 ? 9.233 -8.163 -20.990 1.00 98.12 400 GLU A C 1
ATOM 3226 O O . GLU A 1 400 ? 8.982 -9.298 -20.572 1.00 98.12 400 GLU A O 1
ATOM 3231 N N . HIS A 1 401 ? 8.510 -7.588 -21.942 1.00 97.88 401 HIS A N 1
ATOM 3232 C CA . HIS A 1 401 ? 7.440 -8.264 -22.657 1.00 97.88 401 HIS A CA 1
ATOM 3233 C C . HIS A 1 401 ? 7.472 -7.863 -24.129 1.00 97.88 401 HIS A C 1
ATOM 3235 O O . HIS A 1 401 ? 7.865 -6.750 -24.466 1.00 97.88 401 HIS A O 1
ATOM 3241 N N . VAL A 1 402 ? 7.035 -8.757 -25.014 1.00 97.19 402 VAL A N 1
ATOM 3242 C CA . VAL A 1 402 ? 6.870 -8.457 -26.439 1.00 97.19 402 VAL A CA 1
ATOM 3243 C C . VAL A 1 402 ? 5.520 -8.938 -26.924 1.00 97.19 402 VAL A C 1
ATOM 3245 O O . VAL A 1 402 ? 5.145 -10.086 -26.699 1.00 97.19 402 VAL A O 1
ATOM 3248 N N . GLY A 1 403 ? 4.802 -8.091 -27.658 1.00 94.25 403 GLY A N 1
ATOM 3249 C CA . GLY A 1 403 ? 3.417 -8.398 -28.019 1.00 94.25 403 GLY A CA 1
ATOM 3250 C C . GLY A 1 403 ? 3.225 -9.572 -28.987 1.00 94.25 403 GLY A C 1
ATOM 3251 O O . GLY A 1 403 ? 2.112 -10.068 -29.113 1.00 94.25 403 GLY A O 1
ATOM 3252 N N . PHE A 1 404 ? 4.281 -10.055 -29.658 1.00 95.12 404 PHE A N 1
ATOM 3253 C CA . PHE A 1 404 ? 4.207 -11.294 -30.452 1.00 95.12 404 PHE A CA 1
ATOM 3254 C C . PHE A 1 404 ? 4.346 -12.572 -29.614 1.00 95.12 404 PHE A C 1
ATOM 3256 O O . PHE A 1 404 ? 4.164 -13.663 -30.152 1.00 95.12 404 PHE A O 1
ATOM 3263 N N . ASN A 1 405 ? 4.679 -12.449 -28.327 1.00 95.94 405 ASN A N 1
ATOM 3264 C CA . ASN A 1 405 ? 4.677 -13.541 -27.360 1.00 95.94 405 ASN A CA 1
ATOM 3265 C C . ASN A 1 405 ? 3.785 -13.149 -26.163 1.00 95.94 405 ASN A C 1
ATOM 3267 O O . ASN A 1 405 ? 4.293 -12.810 -25.091 1.00 95.94 405 ASN A O 1
ATOM 3271 N N . PRO A 1 406 ? 2.457 -13.101 -26.376 1.00 94.62 406 PRO A N 1
ATOM 3272 C CA . PRO A 1 406 ? 1.532 -12.356 -25.525 1.00 94.62 406 PRO A CA 1
ATOM 3273 C C . PRO A 1 406 ? 1.328 -12.945 -24.124 1.00 94.62 406 PRO A C 1
ATOM 3275 O O . PRO A 1 406 ? 0.793 -12.271 -23.251 1.00 94.62 406 PRO A O 1
ATOM 3278 N N . ASP A 1 407 ? 1.750 -14.185 -23.908 1.00 96.25 407 ASP A N 1
ATOM 3279 C CA . ASP A 1 407 ? 1.551 -14.956 -22.682 1.00 96.25 407 ASP A CA 1
ATOM 3280 C C . ASP A 1 407 ? 2.829 -15.088 -21.844 1.00 96.25 407 ASP A C 1
ATOM 3282 O O . ASP A 1 407 ? 2.902 -15.932 -20.956 1.00 96.25 407 ASP A O 1
ATOM 3286 N N . SER A 1 408 ? 3.864 -14.300 -22.145 1.00 97.00 408 SER A N 1
ATOM 3287 C CA . SER A 1 408 ? 5.179 -14.456 -21.528 1.00 97.00 408 SER A CA 1
ATOM 3288 C C . SER A 1 408 ? 5.797 -13.125 -21.113 1.00 97.00 408 SER A C 1
ATOM 3290 O O . SER A 1 408 ? 5.726 -12.139 -21.848 1.00 97.00 408 SER A O 1
ATOM 3292 N N . VAL A 1 409 ? 6.501 -13.131 -19.984 1.00 97.56 409 VAL A N 1
ATOM 3293 C CA . VAL A 1 409 ? 7.455 -12.077 -19.600 1.00 97.56 409 VAL A CA 1
ATOM 3294 C C . VAL A 1 409 ? 8.842 -12.664 -19.380 1.00 97.56 409 VAL A C 1
ATOM 3296 O O . VAL A 1 409 ? 8.982 -13.869 -19.142 1.00 97.56 409 VAL A O 1
ATOM 3299 N N . PHE A 1 410 ? 9.859 -11.814 -19.477 1.00 96.25 410 PHE A N 1
ATOM 3300 C CA . PHE A 1 410 ? 11.267 -12.179 -19.352 1.00 96.25 410 PHE A CA 1
ATOM 3301 C C . PHE A 1 410 ? 11.924 -11.376 -18.233 1.00 96.25 410 PHE A C 1
ATOM 3303 O O . PHE A 1 410 ? 11.644 -10.188 -18.085 1.00 96.25 410 PHE A O 1
ATOM 3310 N N . ALA A 1 411 ? 12.825 -12.023 -17.500 1.00 97.69 411 ALA A N 1
ATOM 3311 C CA . ALA A 1 411 ? 13.812 -11.350 -16.669 1.00 97.69 411 ALA A CA 1
ATOM 3312 C C . ALA A 1 411 ? 15.206 -11.788 -17.084 1.00 97.69 411 ALA A C 1
ATOM 3314 O O . ALA A 1 411 ? 15.465 -12.992 -17.229 1.00 97.69 411 ALA A O 1
ATOM 3315 N N . THR A 1 412 ? 16.099 -10.817 -17.220 1.00 97.50 412 THR A N 1
ATOM 3316 C CA . THR A 1 412 ? 17.445 -11.012 -17.755 1.00 97.50 412 THR A CA 1
ATOM 3317 C C . THR A 1 412 ? 18.433 -10.123 -17.011 1.00 97.50 412 THR A C 1
ATOM 3319 O O . THR A 1 412 ? 18.080 -9.071 -16.488 1.00 97.50 412 THR A O 1
ATOM 3322 N N . ILE A 1 413 ? 19.690 -10.552 -16.944 1.00 97.81 413 ILE A N 1
ATOM 3323 C CA . ILE A 1 413 ? 20.798 -9.663 -16.599 1.00 97.81 413 ILE A CA 1
ATOM 3324 C C . ILE A 1 413 ? 21.747 -9.503 -17.783 1.00 97.81 413 ILE A C 1
ATOM 3326 O O . ILE A 1 413 ? 22.000 -10.459 -18.537 1.00 97.81 413 ILE A O 1
ATOM 3330 N N . HIS A 1 414 ? 22.333 -8.312 -17.906 1.00 97.81 414 HIS A N 1
ATOM 3331 C CA . HIS A 1 414 ? 23.421 -8.061 -18.842 1.00 97.81 414 HIS A CA 1
ATOM 3332 C C . HIS A 1 414 ? 24.681 -7.550 -18.151 1.00 97.81 414 HIS A C 1
ATOM 3334 O O . HIS A 1 414 ? 24.658 -6.591 -17.390 1.00 97.81 414 HIS A O 1
ATOM 3340 N N . THR A 1 415 ? 25.800 -8.209 -18.441 1.00 96.94 415 THR A N 1
ATOM 3341 C CA . THR A 1 415 ? 27.128 -7.940 -17.885 1.00 96.94 415 THR A CA 1
ATOM 3342 C C . THR A 1 415 ? 28.199 -8.133 -18.958 1.00 96.94 415 THR A C 1
ATOM 3344 O O . THR A 1 415 ? 27.927 -8.578 -20.082 1.00 96.94 415 THR A O 1
ATOM 3347 N N . LYS A 1 416 ? 29.462 -7.836 -18.632 1.00 96.12 416 LYS A N 1
ATOM 3348 C CA . LYS A 1 416 ? 30.597 -8.096 -19.534 1.00 96.12 416 LYS A CA 1
ATOM 3349 C C . LYS A 1 416 ? 30.667 -9.560 -19.977 1.00 96.12 416 LYS A C 1
ATOM 3351 O O . LYS A 1 416 ? 30.957 -9.831 -21.151 1.00 96.12 416 LYS A O 1
ATOM 3356 N N . ALA A 1 417 ? 30.416 -10.489 -19.059 1.00 94.94 417 ALA A N 1
ATOM 3357 C CA . ALA A 1 417 ? 30.427 -11.924 -19.316 1.00 94.94 417 ALA A CA 1
ATOM 3358 C C . ALA A 1 417 ? 29.108 -12.420 -19.923 1.00 94.94 417 ALA A C 1
ATOM 3360 O O . ALA A 1 417 ? 29.137 -13.211 -20.868 1.00 94.94 417 ALA A O 1
ATOM 3361 N N . TYR A 1 418 ? 27.972 -11.922 -19.435 1.00 94.25 418 TYR A N 1
ATOM 3362 C CA . TYR A 1 418 ? 26.640 -12.427 -19.763 1.00 94.25 418 TYR A CA 1
ATOM 3363 C C . TYR A 1 418 ? 25.839 -11.374 -20.522 1.00 94.25 418 TYR A C 1
ATOM 3365 O O . TYR A 1 418 ? 25.241 -10.507 -19.909 1.00 94.25 418 TYR A O 1
ATOM 3373 N N . ASN A 1 419 ? 25.803 -11.402 -21.855 1.00 93.44 419 ASN A N 1
ATOM 3374 C CA . ASN A 1 419 ? 25.003 -10.431 -22.614 1.00 93.44 419 ASN A CA 1
ATOM 3375 C C . ASN A 1 419 ? 24.506 -10.977 -23.953 1.00 93.44 419 ASN A C 1
ATOM 3377 O O . ASN A 1 419 ? 25.018 -11.966 -24.483 1.00 93.44 419 ASN A O 1
ATOM 3381 N N . HIS A 1 420 ? 23.486 -10.319 -24.506 1.00 87.38 420 HIS A N 1
ATOM 3382 C CA . HIS A 1 420 ? 22.837 -10.757 -25.738 1.00 87.38 420 HIS A CA 1
ATOM 3383 C C . HIS A 1 420 ? 23.752 -10.654 -26.970 1.00 87.38 420 HIS A C 1
ATOM 3385 O O . HIS A 1 420 ? 23.634 -11.487 -27.862 1.00 87.38 420 HIS A O 1
ATOM 3391 N N . MET A 1 421 ? 24.708 -9.715 -26.998 1.00 88.12 421 MET A N 1
ATOM 3392 C CA . MET A 1 421 ? 25.667 -9.576 -28.107 1.00 88.12 421 MET A CA 1
ATOM 3393 C C . MET A 1 421 ? 26.577 -10.803 -28.244 1.00 88.12 421 MET A C 1
ATOM 3395 O O . MET A 1 421 ? 26.983 -11.147 -29.350 1.00 88.12 421 MET A O 1
ATOM 3399 N N . LYS A 1 422 ? 26.876 -11.477 -27.126 1.00 91.81 422 LYS A N 1
ATOM 3400 C CA . LYS A 1 422 ? 27.635 -12.737 -27.080 1.00 91.81 422 LYS A CA 1
ATOM 3401 C C . LYS A 1 422 ? 26.753 -13.989 -27.062 1.00 91.81 422 LYS A C 1
ATOM 3403 O O . LYS A 1 422 ? 27.279 -15.093 -27.137 1.00 91.81 422 LYS A O 1
ATOM 3408 N N . GLY A 1 423 ? 25.436 -13.841 -26.909 1.00 90.81 423 GLY A N 1
ATOM 3409 C CA . GLY A 1 423 ? 24.523 -14.968 -26.695 1.00 90.81 423 GLY A CA 1
ATOM 3410 C C . GLY A 1 423 ? 24.669 -15.651 -25.327 1.00 90.81 423 GLY A C 1
ATOM 3411 O O . GLY A 1 423 ? 24.221 -16.779 -25.173 1.00 90.81 423 GLY A O 1
ATOM 3412 N N . THR A 1 424 ? 25.278 -14.987 -24.338 1.00 93.81 424 THR A N 1
ATOM 3413 C CA . THR A 1 424 ? 25.604 -15.554 -23.011 1.00 93.81 424 THR A CA 1
ATOM 3414 C C . THR A 1 424 ? 24.760 -14.983 -21.869 1.00 93.81 424 THR A C 1
ATOM 3416 O O . THR A 1 424 ? 25.070 -15.203 -20.704 1.00 93.81 424 THR A O 1
ATOM 3419 N N . HIS A 1 425 ? 23.730 -14.192 -22.172 1.00 91.25 425 HIS A N 1
ATOM 3420 C CA . HIS A 1 425 ? 22.861 -13.587 -21.160 1.00 91.25 425 HIS A CA 1
ATOM 3421 C C . HIS A 1 425 ? 22.218 -14.650 -20.255 1.00 91.25 425 HIS A C 1
ATOM 3423 O O . HIS A 1 425 ? 21.822 -15.720 -20.720 1.00 91.25 425 HIS A O 1
ATOM 3429 N N . LYS A 1 426 ? 22.099 -14.340 -18.960 1.00 93.75 426 LYS A N 1
ATOM 3430 C CA . LYS A 1 426 ? 21.389 -15.180 -17.990 1.00 93.75 426 LYS A CA 1
ATOM 3431 C C . LYS A 1 426 ? 19.985 -14.610 -17.806 1.00 93.75 426 LYS A C 1
ATOM 3433 O O . LYS A 1 426 ? 19.836 -13.482 -17.346 1.00 93.75 426 LYS A O 1
ATOM 3438 N N . GLY A 1 427 ? 18.968 -15.381 -18.171 1.00 94.94 427 GLY A N 1
ATOM 3439 C CA . GLY A 1 427 ? 17.572 -14.979 -18.042 1.00 94.94 427 GLY A CA 1
ATOM 3440 C C . GLY A 1 427 ? 16.618 -16.163 -18.127 1.00 94.94 427 GLY A C 1
ATOM 3441 O O . GLY A 1 427 ? 16.995 -17.251 -18.572 1.00 94.94 427 GLY A O 1
ATOM 3442 N N . LYS A 1 428 ? 15.376 -15.957 -17.691 1.00 97.00 428 LYS A N 1
ATOM 3443 C CA . LYS A 1 428 ? 14.281 -16.927 -17.822 1.00 97.00 428 LYS A CA 1
ATOM 3444 C C . LYS A 1 428 ? 13.001 -16.220 -18.237 1.00 97.00 428 LYS A C 1
ATOM 3446 O O . LYS A 1 428 ? 12.826 -15.026 -18.007 1.00 97.00 428 LYS A O 1
ATOM 3451 N N . LYS A 1 429 ? 12.094 -16.999 -18.823 1.00 96.38 429 LYS A N 1
ATOM 3452 C CA . LYS A 1 429 ? 10.719 -16.587 -19.100 1.00 96.38 429 LYS A CA 1
ATOM 3453 C C . LYS A 1 429 ? 9.746 -17.285 -18.157 1.00 96.38 429 LYS A C 1
ATOM 3455 O O . LYS A 1 429 ? 10.005 -18.417 -17.745 1.00 96.38 429 LYS A O 1
ATOM 3460 N N . ILE A 1 430 ? 8.616 -16.646 -17.895 1.00 97.69 430 ILE A N 1
ATOM 3461 C CA . ILE A 1 430 ? 7.472 -17.231 -17.187 1.00 97.69 430 ILE A CA 1
ATOM 3462 C C . ILE A 1 430 ? 6.178 -16.907 -17.936 1.00 97.69 430 ILE A C 1
ATOM 3464 O O . ILE A 1 430 ? 6.087 -15.878 -18.608 1.00 97.69 430 ILE A O 1
ATOM 3468 N N . PHE A 1 431 ? 5.196 -17.804 -17.828 1.00 97.94 431 PHE A N 1
ATOM 3469 C CA . PHE A 1 431 ? 3.841 -17.564 -18.308 1.00 97.94 431 PHE A CA 1
ATOM 3470 C C . PHE A 1 431 ? 3.162 -16.448 -17.503 1.00 97.94 431 PHE A C 1
ATOM 3472 O O . PHE A 1 431 ? 3.263 -16.409 -16.277 1.00 97.94 431 PHE A O 1
ATOM 3479 N N . ILE A 1 432 ? 2.425 -15.578 -18.184 1.00 96.56 432 ILE A N 1
ATOM 3480 C CA . ILE A 1 432 ? 1.591 -14.548 -17.571 1.00 96.56 432 ILE A CA 1
ATOM 3481 C C . ILE A 1 432 ? 0.175 -14.624 -18.148 1.00 96.56 432 ILE A C 1
ATOM 3483 O O . ILE A 1 432 ? -0.022 -14.605 -19.363 1.00 96.56 432 ILE A O 1
ATOM 3487 N N . ASP A 1 433 ? -0.824 -14.705 -17.270 1.00 92.25 433 ASP A N 1
ATOM 3488 C CA . ASP A 1 433 ? -2.228 -14.676 -17.680 1.00 92.25 433 ASP A CA 1
ATOM 3489 C C . ASP A 1 433 ? -2.688 -13.227 -17.880 1.00 92.25 433 ASP A C 1
ATOM 3491 O O . ASP A 1 433 ? -2.472 -12.380 -17.013 1.00 92.25 433 ASP A O 1
ATOM 3495 N N . ARG A 1 434 ? -3.329 -12.954 -19.024 1.00 90.81 434 ARG A N 1
ATOM 3496 C CA . ARG A 1 434 ? -3.979 -11.670 -19.362 1.00 90.81 434 ARG A CA 1
ATOM 3497 C C . ARG A 1 434 ? -3.188 -10.415 -18.924 1.00 90.81 434 ARG A C 1
ATOM 3499 O O . ARG A 1 434 ? -3.765 -9.519 -18.299 1.00 90.81 434 ARG A O 1
ATOM 3506 N N . PRO A 1 435 ? -1.900 -10.268 -19.308 1.00 94.94 435 PRO A N 1
ATOM 3507 C CA . PRO A 1 435 ? -1.047 -9.151 -18.868 1.00 94.94 435 PRO A CA 1
ATOM 3508 C C . PRO A 1 435 ? -1.580 -7.760 -19.243 1.00 94.94 435 PRO A C 1
ATOM 3510 O O . PRO A 1 435 ? -1.141 -6.751 -18.692 1.00 94.94 435 PRO A O 1
ATOM 3513 N N . TYR A 1 436 ? -2.516 -7.710 -20.192 1.00 96.50 436 TYR A N 1
ATOM 3514 C CA . TYR A 1 436 ? -3.131 -6.496 -20.719 1.00 96.50 436 TYR A CA 1
ATOM 3515 C C . TYR A 1 436 ? -4.413 -6.086 -19.992 1.00 96.50 436 TYR A C 1
ATOM 3517 O O . TYR A 1 436 ? -4.843 -4.935 -20.097 1.00 96.50 436 TYR A O 1
ATOM 3525 N N . ASP A 1 437 ? -5.032 -7.020 -19.269 1.00 95.69 437 ASP A N 1
ATOM 3526 C CA . ASP A 1 437 ? -6.360 -6.842 -18.682 1.00 95.69 437 ASP A CA 1
ATOM 3527 C C . ASP A 1 437 ? -6.283 -6.733 -17.150 1.00 95.69 437 ASP A C 1
ATOM 3529 O O . ASP A 1 437 ? -7.130 -6.081 -16.538 1.00 95.69 437 ASP A O 1
ATOM 3533 N N . THR A 1 438 ? -5.235 -7.286 -16.529 1.00 95.62 438 THR A N 1
ATOM 3534 C CA . THR A 1 438 ? -5.024 -7.260 -15.075 1.00 95.62 438 THR A CA 1
ATOM 3535 C C . THR A 1 438 ? -3.696 -6.616 -14.687 1.00 95.62 438 THR A C 1
ATOM 3537 O O . THR A 1 438 ? -2.690 -6.735 -15.387 1.00 95.62 438 THR A O 1
ATOM 3540 N N . PHE A 1 439 ? -3.675 -5.957 -13.527 1.00 97.38 439 PHE A N 1
ATOM 3541 C CA . PHE A 1 439 ? -2.421 -5.540 -12.905 1.00 97.38 439 PHE A CA 1
ATOM 3542 C C . PHE A 1 439 ? -1.652 -6.756 -12.395 1.00 97.38 439 PHE A C 1
ATOM 3544 O O . PHE A 1 439 ? -2.237 -7.675 -11.823 1.00 97.38 439 PHE A O 1
ATOM 3551 N N . ASN A 1 440 ? -0.339 -6.727 -12.590 1.00 97.81 440 ASN A N 1
ATOM 3552 C CA . ASN A 1 440 ? 0.600 -7.726 -12.108 1.00 97.81 440 ASN A CA 1
ATOM 3553 C C . ASN A 1 440 ? 1.734 -7.028 -11.354 1.00 97.81 440 ASN A C 1
ATOM 3555 O O . ASN A 1 440 ? 2.113 -5.908 -11.703 1.00 97.81 440 ASN A O 1
ATOM 3559 N N . VAL A 1 441 ? 2.272 -7.681 -10.326 1.00 98.00 441 VAL A N 1
ATOM 3560 C CA . VAL A 1 441 ? 3.435 -7.192 -9.576 1.00 98.00 441 VAL A CA 1
ATOM 3561 C C . VAL A 1 441 ? 4.685 -7.853 -10.135 1.00 98.00 441 VAL A C 1
ATOM 3563 O O . VAL A 1 441 ? 4.864 -9.066 -10.004 1.00 98.00 441 VAL A O 1
ATOM 3566 N N . PHE A 1 442 ? 5.545 -7.044 -10.744 1.00 98.75 442 PHE A N 1
ATOM 3567 C CA . PHE A 1 442 ? 6.877 -7.436 -11.188 1.00 98.75 442 PHE A CA 1
ATOM 3568 C C . PHE A 1 442 ? 7.872 -7.009 -10.122 1.00 98.75 442 PHE A C 1
ATOM 3570 O O . PHE A 1 442 ? 7.882 -5.835 -9.738 1.00 98.75 442 PHE A O 1
ATOM 3577 N N . ALA A 1 443 ? 8.679 -7.942 -9.624 1.00 98.56 443 ALA A N 1
ATOM 3578 C CA . ALA A 1 443 ? 9.616 -7.628 -8.560 1.00 98.56 443 ALA A CA 1
ATOM 3579 C C . ALA A 1 443 ? 10.994 -8.258 -8.747 1.00 98.56 443 ALA A C 1
ATOM 3581 O O . ALA A 1 443 ? 11.147 -9.313 -9.363 1.00 98.56 443 ALA A O 1
ATOM 3582 N N . LEU A 1 444 ? 11.982 -7.588 -8.169 1.00 98.69 444 LEU A N 1
ATOM 3583 C CA . LEU A 1 444 ? 13.348 -8.053 -7.994 1.00 98.69 444 LEU A CA 1
ATOM 3584 C C . LEU A 1 444 ? 13.651 -8.042 -6.502 1.00 98.69 444 LEU A C 1
ATOM 3586 O O . LEU A 1 444 ? 13.510 -6.995 -5.879 1.00 98.69 444 LEU A O 1
ATOM 3590 N N . GLU A 1 445 ? 14.110 -9.159 -5.955 1.00 98.38 445 GLU A N 1
ATOM 3591 C CA . GLU A 1 445 ? 14.838 -9.208 -4.690 1.00 98.38 445 GLU A CA 1
ATOM 3592 C C . GLU A 1 445 ? 16.314 -9.405 -4.988 1.00 98.38 445 GLU A C 1
ATOM 3594 O O . GLU A 1 445 ? 16.707 -10.350 -5.671 1.00 98.38 445 GLU A O 1
ATOM 3599 N N . TRP A 1 446 ? 17.139 -8.500 -4.491 1.00 97.81 446 TRP A N 1
ATOM 3600 C CA . TRP A 1 446 ? 18.540 -8.428 -4.851 1.00 97.81 446 TRP A CA 1
ATOM 3601 C C . TRP A 1 446 ? 19.401 -8.278 -3.599 1.00 97.81 446 TRP A C 1
ATOM 3603 O O . TRP A 1 446 ? 19.228 -7.347 -2.813 1.00 97.81 446 TRP A O 1
ATOM 3613 N N . THR A 1 447 ? 20.333 -9.215 -3.430 1.00 96.19 447 THR A N 1
ATOM 3614 C CA . THR A 1 447 ? 21.325 -9.269 -2.349 1.00 96.19 447 THR A CA 1
ATOM 3615 C C . THR A 1 447 ? 22.741 -9.386 -2.942 1.00 96.19 447 THR A C 1
ATOM 3617 O O . THR A 1 447 ? 22.880 -9.584 -4.156 1.00 96.19 447 THR A O 1
ATOM 3620 N N . PRO A 1 448 ? 23.815 -9.296 -2.133 1.00 94.81 448 PRO A N 1
ATOM 3621 C CA . PRO A 1 448 ? 25.179 -9.544 -2.618 1.00 94.81 448 PRO A CA 1
ATOM 3622 C C . PRO A 1 448 ? 25.377 -10.941 -3.240 1.00 94.81 448 PRO A C 1
ATOM 3624 O O . PRO A 1 448 ? 26.245 -11.145 -4.092 1.00 94.81 448 PRO A O 1
ATOM 3627 N N . GLU A 1 449 ? 24.590 -11.928 -2.810 1.00 95.94 449 GLU A N 1
ATOM 3628 C CA . GLU A 1 449 ? 24.740 -13.334 -3.190 1.00 95.94 449 GLU A CA 1
ATOM 3629 C C . GLU A 1 449 ? 23.878 -13.732 -4.386 1.00 95.94 449 GLU A C 1
ATOM 3631 O O . GLU A 1 449 ? 24.222 -14.692 -5.081 1.00 95.94 449 GLU A O 1
ATOM 3636 N N . LYS A 1 450 ? 22.738 -13.065 -4.605 1.00 97.19 450 LYS A N 1
ATOM 3637 C CA . LYS A 1 450 ? 21.776 -13.473 -5.633 1.00 97.19 450 LYS A CA 1
ATOM 3638 C C . LYS A 1 450 ? 20.783 -12.385 -6.037 1.00 97.19 450 LYS A C 1
ATOM 3640 O O . LYS A 1 450 ? 20.602 -11.376 -5.358 1.00 97.19 450 LYS A O 1
ATOM 3645 N N . MET A 1 451 ? 20.089 -12.664 -7.135 1.00 98.31 451 MET A N 1
ATOM 3646 C CA . MET A 1 451 ? 18.882 -11.976 -7.575 1.00 98.31 451 MET A CA 1
ATOM 3647 C C . MET A 1 451 ? 17.756 -12.984 -7.781 1.00 98.31 451 MET A C 1
ATOM 3649 O O . MET A 1 451 ? 17.915 -13.935 -8.551 1.00 98.31 451 MET A O 1
ATOM 3653 N N . ASP A 1 452 ? 16.626 -12.753 -7.125 1.00 98.38 452 ASP A N 1
ATOM 3654 C CA . ASP A 1 452 ? 15.370 -13.463 -7.336 1.00 98.38 452 ASP A CA 1
ATOM 3655 C C . ASP A 1 452 ? 14.393 -12.537 -8.069 1.00 98.38 452 ASP A C 1
ATOM 3657 O O . ASP A 1 452 ? 14.085 -11.439 -7.612 1.00 98.38 452 ASP A O 1
ATOM 3661 N N . PHE A 1 453 ? 13.896 -12.978 -9.222 1.00 98.69 453 PHE A N 1
ATOM 3662 C CA . PHE A 1 453 ? 12.889 -12.266 -10.005 1.00 98.69 453 PHE A CA 1
ATOM 3663 C C . PHE A 1 453 ? 11.531 -12.910 -9.783 1.00 98.69 453 PHE A C 1
ATOM 3665 O O . PHE A 1 453 ? 11.386 -14.137 -9.884 1.00 98.69 453 PHE A O 1
ATOM 3672 N N . LEU A 1 454 ? 10.535 -12.075 -9.505 1.00 98.31 454 LEU A N 1
ATOM 3673 C CA . LEU A 1 454 ? 9.212 -12.507 -9.095 1.00 98.31 454 LEU A CA 1
ATOM 3674 C C . LEU A 1 454 ? 8.120 -11.933 -9.993 1.00 98.31 454 LEU A C 1
ATOM 3676 O O . LEU A 1 454 ? 8.158 -10.768 -10.392 1.00 98.31 454 LEU A O 1
ATOM 3680 N N . LEU A 1 455 ? 7.103 -12.758 -10.232 1.00 98.25 455 LEU A N 1
ATOM 3681 C CA . LEU A 1 455 ? 5.822 -12.353 -10.798 1.00 98.25 455 LEU A CA 1
ATOM 3682 C C . LEU A 1 455 ? 4.725 -12.700 -9.792 1.00 98.25 455 LEU A C 1
ATOM 3684 O O . LEU A 1 455 ? 4.570 -13.864 -9.426 1.00 98.25 455 LEU A O 1
ATOM 3688 N N . ASN A 1 456 ? 3.975 -11.699 -9.328 1.00 96.00 456 ASN A N 1
ATOM 3689 C CA . ASN A 1 456 ? 2.883 -11.863 -8.359 1.00 96.00 456 ASN A CA 1
ATOM 3690 C C . ASN A 1 456 ? 3.298 -12.650 -7.096 1.00 96.00 456 ASN A C 1
ATOM 3692 O O . ASN A 1 456 ? 2.551 -13.488 -6.597 1.00 96.00 456 ASN A O 1
ATOM 3696 N N . GLY A 1 457 ? 4.514 -12.395 -6.600 1.00 94.19 457 GLY A N 1
ATOM 3697 C CA . GLY A 1 457 ? 5.078 -13.055 -5.415 1.00 94.19 457 GLY A CA 1
ATOM 3698 C C . GLY A 1 457 ? 5.719 -14.424 -5.670 1.00 94.19 457 GLY A C 1
ATOM 3699 O O . GLY A 1 457 ? 6.272 -15.008 -4.745 1.00 94.19 457 GLY A O 1
ATOM 3700 N N . ILE A 1 458 ? 5.697 -14.932 -6.906 1.00 95.56 458 ILE A N 1
ATOM 3701 C CA . ILE A 1 458 ? 6.296 -16.223 -7.264 1.00 95.56 458 ILE A CA 1
ATOM 3702 C C . ILE A 1 458 ? 7.676 -15.993 -7.881 1.00 95.56 458 ILE A C 1
ATOM 3704 O O . ILE A 1 458 ? 7.777 -15.388 -8.949 1.00 95.56 458 ILE A O 1
ATOM 3708 N N . VAL A 1 459 ? 8.729 -16.512 -7.239 1.00 97.69 459 VAL A N 1
ATOM 3709 C CA . VAL A 1 459 ? 10.090 -16.536 -7.800 1.00 97.69 459 VAL A CA 1
ATOM 3710 C C . VAL A 1 459 ? 10.124 -17.472 -9.008 1.00 97.69 459 VAL A C 1
ATOM 3712 O O . VAL A 1 459 ? 9.831 -18.662 -8.884 1.00 97.69 459 VAL A O 1
ATOM 3715 N N . TYR A 1 460 ? 10.513 -16.956 -10.172 1.00 97.56 460 TYR A N 1
ATOM 3716 C CA . TYR A 1 460 ? 10.608 -17.747 -11.409 1.00 97.56 460 TYR A CA 1
ATOM 3717 C C . TYR A 1 460 ? 12.009 -17.765 -12.016 1.00 97.56 460 TYR A C 1
ATOM 3719 O O . TYR A 1 460 ? 12.348 -18.666 -12.792 1.00 97.56 460 TYR A O 1
ATOM 3727 N N . ASN A 1 461 ? 12.844 -16.795 -11.646 1.00 97.75 461 ASN A N 1
ATOM 3728 C CA . ASN A 1 461 ? 14.247 -16.766 -12.008 1.00 97.75 461 ASN A CA 1
ATOM 3729 C C . ASN A 1 461 ? 15.096 -16.458 -10.782 1.00 97.75 461 ASN A C 1
ATOM 3731 O O . ASN A 1 461 ? 14.824 -15.494 -10.080 1.00 97.75 461 ASN A O 1
ATOM 3735 N N . GLN A 1 462 ? 16.126 -17.267 -10.567 1.00 97.50 462 GLN A N 1
ATOM 3736 C CA . GLN A 1 462 ? 17.127 -17.056 -9.533 1.00 97.50 462 GLN A CA 1
ATOM 3737 C C . GLN A 1 462 ? 18.488 -17.071 -10.210 1.00 97.50 462 GLN A C 1
ATOM 3739 O O . GLN A 1 462 ? 18.813 -18.021 -10.930 1.00 97.50 462 GLN A O 1
ATOM 3744 N N . ILE A 1 463 ? 19.270 -16.022 -9.984 1.00 97.06 463 ILE A N 1
ATOM 3745 C CA . ILE A 1 463 ? 20.621 -15.881 -10.519 1.00 97.06 463 ILE A CA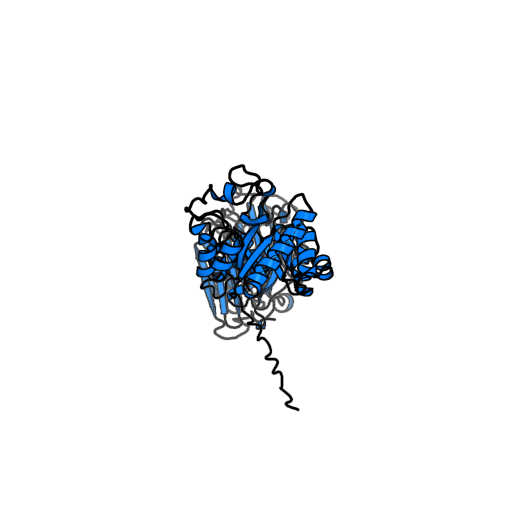 1
ATOM 3746 C C . ILE A 1 463 ? 21.573 -15.679 -9.347 1.00 97.06 463 ILE A C 1
ATOM 3748 O O . ILE A 1 463 ? 21.422 -14.732 -8.581 1.00 97.06 463 ILE A O 1
ATOM 3752 N N . LEU A 1 464 ? 22.544 -16.580 -9.209 1.00 96.62 464 LEU A N 1
ATOM 3753 C CA . LEU A 1 464 ? 23.530 -16.556 -8.133 1.00 96.62 464 LEU A CA 1
ATOM 3754 C C . LEU A 1 464 ? 24.793 -15.793 -8.557 1.00 96.62 464 LEU A C 1
ATOM 3756 O O . LEU A 1 464 ? 25.238 -15.889 -9.706 1.00 96.62 464 LEU A O 1
ATOM 3760 N N . ASN A 1 465 ? 25.410 -15.100 -7.602 1.00 94.94 465 ASN A N 1
ATOM 3761 C CA . ASN A 1 465 ? 26.751 -14.534 -7.712 1.00 94.94 465 ASN A CA 1
ATOM 3762 C C . ASN A 1 465 ? 27.813 -15.637 -7.526 1.00 94.94 465 ASN A C 1
ATOM 3764 O O . ASN A 1 465 ? 28.472 -15.731 -6.490 1.00 94.94 465 ASN A O 1
ATOM 3768 N N . GLU A 1 466 ? 27.933 -16.524 -8.517 1.00 88.88 466 GLU A N 1
ATOM 3769 C CA . GLU A 1 466 ? 28.730 -17.761 -8.434 1.00 88.88 466 GLU A CA 1
ATOM 3770 C C . GLU A 1 466 ? 30.234 -17.489 -8.279 1.00 88.88 466 GLU A C 1
ATOM 3772 O O . GLU A 1 466 ? 30.883 -18.045 -7.394 1.00 88.88 466 GLU A O 1
ATOM 3777 N N . ASN A 1 467 ? 30.781 -16.610 -9.126 1.00 88.38 467 ASN A N 1
ATOM 3778 C CA . ASN A 1 467 ? 32.228 -16.425 -9.268 1.00 88.38 467 ASN A CA 1
ATOM 3779 C C . ASN A 1 467 ? 32.760 -15.125 -8.648 1.00 88.38 467 ASN A C 1
ATOM 3781 O O . ASN A 1 467 ? 33.974 -14.924 -8.625 1.00 88.38 467 ASN A O 1
ATOM 3785 N N . LYS A 1 468 ? 31.884 -14.235 -8.153 1.00 89.06 468 LYS A N 1
ATOM 3786 C CA . LYS A 1 468 ? 32.255 -12.981 -7.464 1.00 89.06 468 LYS A CA 1
ATOM 3787 C C . LYS A 1 468 ? 33.237 -12.099 -8.246 1.00 89.06 468 LYS A C 1
ATOM 3789 O O . LYS A 1 468 ? 34.088 -11.428 -7.664 1.00 89.06 468 LYS A O 1
ATOM 3794 N N . THR A 1 469 ? 33.136 -12.102 -9.576 1.00 94.06 469 THR A N 1
ATOM 3795 C CA . THR A 1 469 ? 33.931 -11.226 -10.447 1.00 94.06 469 THR A CA 1
ATOM 3796 C C . THR A 1 469 ? 33.075 -10.080 -10.961 1.00 94.06 469 THR A C 1
ATOM 3798 O O . THR A 1 469 ? 31.902 -10.264 -11.267 1.00 94.06 469 THR A O 1
ATOM 3801 N N . THR A 1 470 ? 33.664 -8.902 -11.154 1.00 91.31 470 THR A N 1
ATOM 3802 C CA . THR A 1 470 ? 32.949 -7.745 -11.720 1.00 91.31 470 THR A CA 1
ATOM 3803 C C . THR A 1 470 ? 32.503 -7.968 -13.167 1.00 91.31 470 THR A C 1
ATOM 3805 O O . THR A 1 470 ? 31.529 -7.372 -13.614 1.00 91.31 470 THR A O 1
ATOM 3808 N N . ALA A 1 471 ? 33.178 -8.848 -13.914 1.00 94.44 471 ALA A N 1
ATOM 3809 C CA . ALA A 1 471 ? 32.778 -9.184 -15.277 1.00 94.44 471 ALA A CA 1
ATOM 3810 C C . ALA A 1 471 ? 31.442 -9.943 -15.321 1.00 94.44 471 ALA A C 1
ATOM 3812 O O . ALA A 1 471 ? 30.676 -9.786 -16.274 1.00 94.44 471 ALA A O 1
ATOM 3813 N N . GLU A 1 472 ? 31.178 -10.761 -14.306 1.00 94.44 472 GLU A N 1
ATOM 3814 C CA . GLU A 1 472 ? 29.979 -11.588 -14.180 1.00 94.44 472 GLU A CA 1
ATOM 3815 C C . GLU A 1 472 ? 28.904 -10.960 -13.298 1.00 94.44 472 GLU A C 1
ATOM 3817 O O . GLU A 1 472 ? 27.721 -11.163 -13.562 1.00 94.44 472 GLU A O 1
ATOM 3822 N N . TRP A 1 473 ? 29.322 -10.194 -12.292 1.00 97.00 473 TRP A N 1
ATOM 3823 C CA . TRP A 1 473 ? 28.488 -9.601 -11.256 1.00 97.00 473 TRP A CA 1
ATOM 3824 C C . TRP A 1 473 ? 28.895 -8.140 -10.983 1.00 97.00 473 TRP A C 1
ATOM 3826 O O . TRP A 1 473 ? 29.428 -7.818 -9.922 1.00 97.00 473 TRP A O 1
ATOM 3836 N N . PRO A 1 474 ? 28.655 -7.205 -11.921 1.00 96.81 474 PRO A N 1
ATOM 3837 C CA . PRO A 1 474 ? 28.872 -5.774 -11.707 1.00 96.81 474 PRO A CA 1
ATOM 3838 C C . PRO A 1 474 ? 27.758 -5.149 -10.849 1.00 96.81 474 PRO A C 1
ATOM 3840 O O . PRO A 1 474 ? 27.470 -3.963 -10.986 1.00 96.81 474 PRO A O 1
ATOM 3843 N N . PHE A 1 475 ? 27.067 -5.938 -10.023 1.00 97.69 475 PHE A N 1
ATOM 3844 C CA . PHE A 1 475 ? 25.847 -5.497 -9.363 1.00 97.69 475 PHE A CA 1
ATOM 3845 C C . PHE A 1 475 ? 26.101 -4.857 -8.009 1.00 97.69 475 PHE A C 1
ATOM 3847 O O . PHE A 1 475 ? 25.262 -4.083 -7.604 1.00 97.69 475 PHE A O 1
ATOM 3854 N N . ASP A 1 476 ? 27.260 -5.032 -7.368 1.00 95.69 476 ASP A N 1
ATOM 3855 C CA . ASP A 1 476 ? 27.563 -4.481 -6.031 1.00 95.69 476 ASP A CA 1
ATOM 3856 C C . ASP A 1 476 ? 27.834 -2.950 -6.036 1.00 95.69 476 ASP A C 1
ATOM 3858 O O . ASP A 1 476 ? 28.838 -2.451 -5.526 1.00 95.69 476 ASP A O 1
ATOM 3862 N N . GLN A 1 477 ? 26.930 -2.183 -6.643 1.00 96.12 477 GLN A N 1
ATOM 3863 C CA . GLN A 1 477 ? 26.941 -0.732 -6.828 1.00 96.12 477 GLN A CA 1
ATOM 3864 C C . GLN A 1 477 ? 25.500 -0.210 -6.953 1.00 96.12 477 GLN A C 1
ATOM 3866 O O . GLN A 1 477 ? 24.551 -0.973 -6.830 1.00 96.12 477 GLN A O 1
ATOM 3871 N N . LYS A 1 478 ? 25.304 1.092 -7.183 1.00 97.81 478 LYS A N 1
ATOM 3872 C CA . LYS A 1 478 ? 23.958 1.668 -7.307 1.00 97.81 478 LYS A CA 1
ATOM 3873 C C . LYS A 1 478 ? 23.399 1.567 -8.726 1.00 97.81 478 LYS A C 1
ATOM 3875 O O . LYS A 1 478 ? 24.111 1.799 -9.704 1.00 97.81 478 LYS A O 1
ATOM 3880 N N . PHE A 1 479 ? 22.104 1.277 -8.810 1.00 98.75 479 PHE A N 1
ATOM 3881 C CA . PHE A 1 479 ? 21.335 1.186 -10.047 1.00 98.75 479 PHE A CA 1
ATOM 3882 C C . PHE A 1 479 ? 20.116 2.109 -9.993 1.00 98.75 479 PHE A C 1
ATOM 3884 O O . PHE A 1 479 ? 19.413 2.162 -8.980 1.00 98.75 479 PHE A O 1
ATOM 3891 N N . TYR A 1 480 ? 19.842 2.811 -11.092 1.00 98.75 480 TYR A N 1
ATOM 3892 C CA . TYR A 1 480 ? 18.622 3.606 -11.260 1.00 98.75 480 TYR A CA 1
ATOM 3893 C C . TYR A 1 480 ? 17.574 2.833 -12.062 1.00 98.75 480 TYR A C 1
ATOM 3895 O O . TYR A 1 480 ? 17.915 2.044 -12.945 1.00 98.75 480 TYR A O 1
ATOM 3903 N N . LEU A 1 481 ? 16.298 3.081 -11.770 1.00 98.88 481 LEU A N 1
ATOM 3904 C CA . LEU A 1 481 ? 15.159 2.425 -12.412 1.00 98.88 481 LEU A CA 1
ATOM 3905 C C . LEU A 1 481 ? 14.768 3.141 -13.708 1.00 98.88 481 LEU A C 1
ATOM 3907 O O . LEU A 1 481 ? 14.869 4.367 -13.818 1.00 98.88 481 LEU A O 1
ATOM 3911 N N . ILE A 1 482 ? 14.293 2.369 -14.681 1.00 98.88 482 ILE A N 1
ATOM 3912 C CA . ILE A 1 482 ? 13.782 2.812 -15.975 1.00 98.88 482 ILE A CA 1
ATOM 3913 C C . ILE A 1 482 ? 12.469 2.070 -16.261 1.00 98.88 482 ILE A C 1
ATOM 3915 O O . ILE A 1 482 ? 12.376 0.855 -16.090 1.00 98.88 482 ILE A O 1
ATOM 3919 N N . ILE A 1 483 ? 11.461 2.808 -16.732 1.00 98.88 483 ILE A N 1
ATOM 3920 C CA . ILE A 1 483 ? 10.185 2.252 -17.201 1.00 98.88 483 ILE A CA 1
ATOM 3921 C C . ILE A 1 483 ? 9.867 2.868 -18.562 1.00 98.88 483 ILE A C 1
ATOM 3923 O O . ILE A 1 483 ? 9.889 4.096 -18.714 1.00 98.88 483 ILE A O 1
ATOM 3927 N N . ASN A 1 484 ? 9.589 2.038 -19.566 1.00 98.75 484 ASN A N 1
ATOM 3928 C CA . ASN A 1 484 ? 9.277 2.508 -20.915 1.00 98.75 484 ASN A CA 1
ATOM 3929 C C . ASN A 1 484 ? 8.357 1.563 -21.685 1.00 98.75 484 ASN A C 1
ATOM 3931 O O . ASN A 1 484 ? 8.139 0.415 -21.311 1.00 98.75 484 ASN A O 1
ATOM 3935 N N . THR A 1 485 ? 7.866 2.053 -22.822 1.00 98.50 485 THR A N 1
ATOM 3936 C CA . THR A 1 485 ? 7.280 1.220 -23.876 1.00 98.50 485 THR A CA 1
ATOM 3937 C C . THR A 1 485 ? 7.951 1.536 -25.205 1.00 98.50 485 THR A C 1
ATOM 3939 O O . THR A 1 485 ? 7.743 2.612 -25.766 1.00 98.50 485 THR A O 1
ATOM 3942 N N . ALA A 1 486 ? 8.787 0.623 -25.693 1.00 98.19 486 ALA A N 1
ATOM 3943 C CA . ALA A 1 486 ? 9.400 0.716 -27.012 1.00 98.19 486 ALA A CA 1
ATOM 3944 C C . ALA A 1 486 ? 8.469 0.165 -28.110 1.00 98.19 486 ALA A C 1
ATOM 3946 O O . ALA A 1 486 ? 7.528 -0.587 -27.839 1.00 98.19 486 ALA A O 1
ATOM 3947 N N . VAL A 1 487 ? 8.752 0.541 -29.356 1.00 98.12 487 VAL A N 1
ATOM 3948 C CA . VAL A 1 487 ? 8.088 0.094 -30.584 1.00 98.12 487 VAL A CA 1
ATOM 3949 C C . VAL A 1 487 ? 9.151 -0.434 -31.542 1.00 98.12 487 VAL A C 1
ATOM 3951 O O . VAL A 1 487 ? 10.158 0.224 -31.799 1.00 98.12 487 VAL A O 1
ATOM 3954 N N . GLY A 1 488 ? 8.923 -1.613 -32.107 1.00 96.38 488 GLY A N 1
ATOM 3955 C CA . GLY A 1 488 ? 9.815 -2.214 -33.087 1.00 96.38 488 GLY A CA 1
ATOM 3956 C C . GLY A 1 488 ? 11.162 -2.603 -32.479 1.00 96.38 488 GLY A C 1
ATOM 3957 O O . GLY A 1 488 ? 11.235 -3.307 -31.467 1.00 96.38 488 GLY A O 1
ATOM 3958 N N . GLY A 1 489 ? 12.240 -2.179 -33.136 1.00 92.56 489 GLY A N 1
ATOM 3959 C CA . GLY A 1 489 ? 13.602 -2.506 -32.730 1.00 92.56 489 GLY A CA 1
ATOM 3960 C C . GLY A 1 489 ? 13.953 -3.988 -32.878 1.00 92.56 489 GLY A C 1
ATOM 3961 O O . GLY A 1 489 ? 13.207 -4.799 -33.433 1.00 92.56 489 GLY A O 1
ATOM 3962 N N . MET A 1 490 ? 15.135 -4.345 -32.377 1.00 91.06 490 MET A N 1
ATOM 3963 C CA . MET A 1 490 ? 15.715 -5.683 -32.559 1.00 91.06 490 MET A CA 1
ATOM 3964 C C . MET A 1 490 ? 14.944 -6.814 -31.858 1.00 91.06 490 MET A C 1
ATOM 3966 O O . MET A 1 490 ? 15.109 -7.978 -32.236 1.00 91.06 490 MET A O 1
ATOM 3970 N N . LEU A 1 491 ? 14.120 -6.500 -30.849 1.00 92.44 491 LEU A N 1
ATOM 3971 C CA . LEU A 1 491 ? 13.327 -7.484 -30.110 1.00 92.44 491 LEU A CA 1
ATOM 3972 C C . LEU A 1 491 ? 11.829 -7.339 -30.392 1.00 92.44 491 LEU A C 1
ATOM 3974 O O . LEU A 1 491 ? 11.270 -8.230 -31.029 1.00 92.44 491 LEU A O 1
ATOM 3978 N N . GLY A 1 492 ? 11.196 -6.229 -29.997 1.00 93.81 492 GLY A N 1
ATOM 3979 C CA . GLY A 1 492 ? 9.750 -6.005 -30.167 1.00 93.81 492 GLY A CA 1
ATOM 3980 C C . GLY A 1 492 ? 9.253 -6.148 -31.610 1.00 93.81 492 GLY A C 1
ATOM 3981 O O . GLY A 1 492 ? 8.183 -6.709 -31.846 1.00 93.81 492 GLY A O 1
ATOM 3982 N N . GLY A 1 493 ? 10.066 -5.724 -32.583 1.00 95.06 493 GLY A N 1
ATOM 3983 C CA . GLY A 1 493 ? 9.758 -5.734 -34.016 1.00 95.06 493 GLY A CA 1
ATOM 3984 C C . GLY A 1 493 ? 10.021 -7.051 -34.749 1.00 95.06 493 GLY A C 1
ATOM 3985 O O . GLY A 1 493 ? 9.813 -7.114 -35.961 1.00 95.06 493 GLY A O 1
ATOM 3986 N N . LYS A 1 494 ? 10.450 -8.126 -34.067 1.00 95.75 494 LYS A N 1
ATOM 3987 C CA . LYS A 1 494 ? 10.807 -9.413 -34.710 1.00 95.75 494 LYS A CA 1
ATOM 3988 C C . LYS A 1 494 ? 9.699 -10.027 -35.574 1.00 95.75 494 LYS A C 1
ATOM 3990 O O . LYS A 1 494 ? 9.994 -10.837 -36.452 1.00 95.75 494 LYS A O 1
ATOM 3995 N N . LYS A 1 495 ? 8.436 -9.686 -35.315 1.00 97.00 495 LYS A N 1
ATOM 3996 C CA . LYS A 1 495 ? 7.260 -10.154 -36.069 1.00 97.00 495 LYS A CA 1
ATOM 3997 C C . LYS A 1 495 ? 6.489 -9.002 -36.729 1.00 97.00 495 LYS A C 1
ATOM 3999 O O . LYS A 1 495 ? 5.313 -9.155 -37.038 1.00 97.00 495 LYS A O 1
ATOM 4004 N N . GLY A 1 496 ? 7.157 -7.872 -36.966 1.00 96.88 496 GLY A N 1
ATOM 4005 C CA . GLY A 1 496 ? 6.548 -6.652 -37.493 1.00 96.88 496 GLY A CA 1
ATOM 4006 C C . GLY A 1 496 ? 5.917 -5.781 -36.405 1.00 96.88 496 GLY A C 1
ATOM 4007 O O . GLY A 1 496 ? 6.129 -6.004 -35.214 1.00 96.88 496 GLY A O 1
ATOM 4008 N N . ILE A 1 497 ? 5.161 -4.772 -36.840 1.00 98.19 497 ILE A N 1
ATOM 4009 C CA . ILE A 1 497 ? 4.398 -3.859 -35.981 1.00 98.19 497 ILE A CA 1
ATOM 4010 C C . ILE A 1 497 ? 2.952 -3.857 -36.472 1.00 98.19 497 ILE A C 1
ATOM 4012 O O . ILE A 1 497 ? 2.691 -3.536 -37.636 1.00 98.19 497 ILE A O 1
ATOM 4016 N N . ASP A 1 498 ? 2.015 -4.194 -35.592 1.00 97.50 498 ASP A N 1
ATOM 4017 C CA . ASP A 1 498 ? 0.590 -4.058 -35.867 1.00 97.50 498 ASP A CA 1
ATOM 4018 C C . ASP A 1 498 ? 0.161 -2.610 -35.622 1.00 97.50 498 ASP A C 1
ATOM 4020 O O . ASP A 1 498 ? 0.007 -2.154 -34.494 1.00 97.50 498 ASP A O 1
ATOM 4024 N N . ASN A 1 499 ? -0.029 -1.868 -36.707 1.00 97.56 499 ASN A N 1
ATOM 4025 C CA . ASN A 1 499 ? -0.418 -0.465 -36.639 1.00 97.56 499 ASN A CA 1
ATOM 4026 C C . ASN A 1 499 ? -1.858 -0.239 -36.156 1.00 97.56 499 ASN A C 1
ATOM 4028 O O . ASN A 1 499 ? -2.191 0.895 -35.814 1.00 97.56 499 ASN A O 1
ATOM 4032 N N . SER A 1 500 ? -2.713 -1.265 -36.168 1.00 97.44 500 SER A N 1
ATOM 4033 C CA . SER A 1 500 ? -4.128 -1.128 -35.803 1.00 97.44 500 SER A CA 1
ATOM 4034 C C . SER A 1 500 ? -4.355 -1.030 -34.293 1.00 97.44 500 SER A C 1
ATOM 4036 O O . SER A 1 500 ? -5.415 -0.582 -33.867 1.00 97.44 500 SER A O 1
ATOM 4038 N N . VAL A 1 501 ? -3.357 -1.400 -33.483 1.00 95.94 501 VAL A N 1
ATOM 4039 C CA . VAL A 1 501 ? -3.484 -1.423 -32.020 1.00 95.94 501 VAL A CA 1
ATOM 4040 C C . VAL A 1 501 ? -3.332 -0.050 -31.374 1.00 95.94 501 VAL A C 1
ATOM 4042 O O . VAL A 1 501 ? -3.763 0.117 -30.240 1.00 95.94 501 VAL A O 1
ATOM 4045 N N . PHE A 1 502 ? -2.726 0.930 -32.051 1.00 98.00 502 PHE A N 1
ATOM 4046 C CA . PHE A 1 502 ? -2.431 2.233 -31.453 1.00 98.00 502 PHE A CA 1
ATOM 4047 C C . PHE A 1 502 ? -3.683 3.123 -31.323 1.00 98.00 502 PHE A C 1
ATOM 4049 O O . PHE A 1 502 ? -4.501 3.158 -32.244 1.00 98.00 502 PHE A O 1
ATOM 4056 N N . PRO A 1 503 ? -3.794 3.923 -30.245 1.00 98.25 503 PRO A N 1
ATOM 4057 C CA . PRO A 1 503 ? -2.831 4.059 -29.147 1.00 98.25 503 PRO A CA 1
ATOM 4058 C C . PRO A 1 503 ? -2.876 2.897 -28.142 1.00 98.25 503 PRO A C 1
ATOM 4060 O O . PRO A 1 503 ? -3.907 2.258 -27.961 1.00 98.25 503 PRO A O 1
ATOM 4063 N N . GLN A 1 504 ? -1.756 2.651 -27.458 1.00 98.25 504 GLN A N 1
ATOM 4064 C CA . GLN A 1 504 ? -1.641 1.627 -26.409 1.00 98.25 504 GLN A CA 1
ATOM 4065 C C . GLN A 1 504 ? -1.015 2.191 -25.143 1.00 98.25 504 GLN A C 1
ATOM 4067 O O . GLN A 1 504 ? -0.159 3.067 -25.215 1.00 98.25 504 GLN A O 1
ATOM 4072 N N . GLN A 1 505 ? -1.433 1.676 -23.988 1.00 98.38 505 GLN A N 1
ATOM 4073 C CA . GLN A 1 505 ? -1.019 2.178 -22.679 1.00 98.38 505 GLN A CA 1
ATOM 4074 C C . GLN A 1 505 ? -0.350 1.087 -21.846 1.00 98.38 505 GLN A C 1
ATOM 4076 O O . GLN A 1 505 ? -0.923 0.017 -21.645 1.00 98.38 505 GLN A O 1
ATOM 4081 N N . MET A 1 506 ? 0.814 1.402 -21.288 1.00 98.75 506 MET A N 1
ATOM 4082 C CA . MET A 1 506 ? 1.282 0.783 -20.055 1.00 98.75 506 MET A CA 1
ATOM 4083 C C . MET A 1 506 ? 0.754 1.608 -18.881 1.00 98.75 506 MET A C 1
ATOM 4085 O O . MET A 1 506 ? 0.976 2.821 -18.829 1.00 98.75 506 MET A O 1
ATOM 4089 N N . LEU A 1 507 ? 0.059 0.957 -17.950 1.00 98.88 507 LEU A N 1
ATOM 4090 C CA . LEU A 1 507 ? -0.413 1.582 -16.715 1.00 98.88 507 LEU A CA 1
ATOM 4091 C C . LEU A 1 507 ? 0.432 1.075 -15.556 1.00 98.88 507 LEU A C 1
ATOM 4093 O O . LEU A 1 507 ? 0.500 -0.133 -15.345 1.00 98.88 507 LEU A O 1
ATOM 4097 N N . VAL A 1 508 ? 1.040 1.977 -14.796 1.00 98.88 508 VAL A N 1
ATOM 4098 C CA . VAL A 1 508 ? 1.764 1.654 -13.565 1.00 98.88 508 VAL A CA 1
ATOM 4099 C C . VAL A 1 508 ? 0.986 2.234 -12.393 1.00 98.88 508 VAL A C 1
ATOM 4101 O O . VAL A 1 508 ? 0.773 3.441 -12.335 1.00 98.88 508 VAL A O 1
ATOM 4104 N N . ASP A 1 509 ? 0.542 1.359 -11.499 1.00 98.44 509 ASP A N 1
ATOM 4105 C CA . ASP A 1 509 ? -0.228 1.697 -10.297 1.00 98.44 509 ASP A CA 1
ATOM 4106 C C . ASP A 1 509 ? 0.683 2.211 -9.181 1.00 98.44 509 ASP A C 1
ATOM 4108 O O . ASP A 1 509 ? 0.445 3.268 -8.610 1.00 98.44 509 ASP A O 1
ATOM 4112 N N . TYR A 1 510 ? 1.801 1.524 -8.939 1.00 98.56 510 TYR A N 1
ATOM 4113 C CA . TYR A 1 510 ? 2.823 2.008 -8.021 1.00 98.56 510 TYR A CA 1
ATOM 4114 C C . TYR A 1 510 ? 4.217 1.512 -8.392 1.00 98.56 510 TYR A C 1
ATOM 4116 O O . TYR A 1 510 ? 4.392 0.491 -9.070 1.00 98.56 510 TYR A O 1
ATOM 4124 N N . VAL A 1 511 ? 5.210 2.215 -7.856 1.00 98.81 511 VAL A N 1
ATOM 4125 C CA . VAL A 1 511 ? 6.582 1.732 -7.700 1.00 98.81 511 VAL A CA 1
ATOM 4126 C C . VAL A 1 511 ? 6.949 1.814 -6.228 1.00 98.81 511 VAL A C 1
ATOM 4128 O O . VAL A 1 511 ? 6.778 2.865 -5.612 1.00 98.81 511 VAL A O 1
ATOM 4131 N N . ARG A 1 512 ? 7.459 0.721 -5.662 1.00 98.56 512 ARG A N 1
ATOM 4132 C CA . ARG A 1 512 ? 7.908 0.646 -4.267 1.00 98.56 512 ARG A CA 1
ATOM 4133 C C . ARG A 1 512 ? 9.288 0.013 -4.210 1.00 98.56 512 ARG A C 1
ATOM 4135 O O . ARG A 1 512 ? 9.526 -1.018 -4.832 1.00 98.56 512 ARG A O 1
ATOM 4142 N N . VAL A 1 513 ? 10.189 0.630 -3.460 1.00 98.62 513 VAL A N 1
ATOM 4143 C CA . VAL A 1 513 ? 11.523 0.099 -3.190 1.00 98.62 513 VAL A CA 1
ATOM 4144 C C . VAL A 1 513 ? 11.673 -0.094 -1.698 1.00 98.62 513 VAL A C 1
ATOM 4146 O O . VAL A 1 513 ? 11.446 0.830 -0.912 1.00 98.62 513 VAL A O 1
ATOM 4149 N N . PHE A 1 514 ? 12.073 -1.301 -1.325 1.00 98.25 514 PHE A N 1
ATOM 4150 C CA . PHE A 1 514 ? 12.307 -1.692 0.047 1.00 98.25 514 PHE A CA 1
ATOM 4151 C C . PHE A 1 514 ? 13.760 -2.109 0.257 1.00 98.25 514 PHE A C 1
ATOM 4153 O O . PHE A 1 514 ? 14.366 -2.717 -0.622 1.00 98.25 514 PHE A O 1
ATOM 4160 N N . GLN A 1 515 ? 14.311 -1.841 1.434 1.00 97.31 515 GLN A N 1
ATOM 4161 C CA . GLN A 1 515 ? 15.652 -2.279 1.834 1.00 97.31 515 GLN A CA 1
ATOM 4162 C C . GLN A 1 515 ? 15.621 -2.802 3.271 1.00 97.31 515 GLN A C 1
ATOM 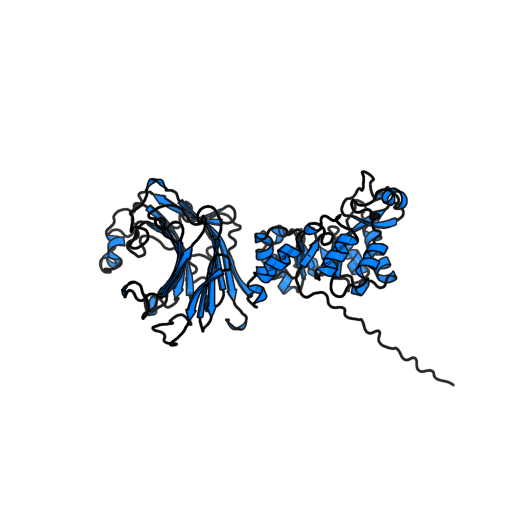4164 O O . GLN A 1 515 ? 14.771 -2.390 4.066 1.00 97.31 515 GLN A O 1
ATOM 4169 N N . LYS A 1 516 ? 16.518 -3.727 3.608 1.00 93.94 516 LYS A N 1
ATOM 4170 C CA . LYS A 1 516 ? 16.766 -4.117 5.001 1.00 93.94 516 LYS A CA 1
ATOM 4171 C C . LYS A 1 516 ? 17.704 -3.103 5.652 1.00 93.94 516 LYS A C 1
ATOM 4173 O O . LYS A 1 516 ? 18.456 -2.418 4.968 1.00 93.94 516 LYS A O 1
ATOM 4178 N N . GLU A 1 517 ? 17.717 -3.043 6.982 1.00 81.38 517 GLU A N 1
ATOM 4179 C CA . GLU A 1 517 ? 18.611 -2.133 7.723 1.00 81.38 517 GLU A CA 1
ATOM 4180 C C . GLU A 1 517 ? 20.101 -2.327 7.403 1.00 81.38 517 GLU A C 1
ATOM 4182 O O . GLU A 1 517 ? 20.874 -1.379 7.474 1.00 81.38 517 GLU A O 1
ATOM 4187 N N . ASN A 1 518 ? 20.504 -3.532 6.999 1.00 77.38 518 ASN A N 1
ATOM 4188 C CA . ASN A 1 518 ? 21.894 -3.829 6.650 1.00 77.38 518 ASN A CA 1
ATOM 4189 C C . ASN A 1 518 ? 22.241 -3.525 5.179 1.00 77.38 518 ASN A C 1
ATOM 4191 O O . ASN A 1 518 ? 23.393 -3.704 4.789 1.00 77.38 518 ASN A O 1
ATOM 4195 N N . ASP A 1 519 ? 21.269 -3.095 4.365 1.00 72.69 519 ASP A N 1
ATOM 4196 C CA . ASP A 1 519 ? 21.474 -2.787 2.941 1.00 72.69 519 ASP A CA 1
ATOM 4197 C C . ASP A 1 519 ? 21.868 -1.313 2.698 1.00 72.69 519 ASP A C 1
ATOM 4199 O O . ASP A 1 519 ? 22.233 -0.962 1.570 1.00 72.69 519 ASP A O 1
ATOM 4203 N N . PHE A 1 520 ? 21.775 -0.458 3.730 1.00 55.75 520 PHE A N 1
ATOM 4204 C CA . PHE A 1 520 ? 22.056 0.984 3.665 1.00 55.75 520 PHE A CA 1
ATOM 4205 C C . PHE A 1 520 ? 23.535 1.326 3.425 1.00 55.75 520 PHE A C 1
ATOM 4207 O O . PHE A 1 520 ? 24.431 0.643 3.974 1.00 55.75 520 PHE A O 1
#